Protein 6BLM (pdb70)

Structure (mmCIF, N/CA/C/O backbone):
data_6BLM
#
_entry.id   6BLM
#
_cell.length_a   47.814
_cell.length_b   67.229
_cell.length_c   94.840
_cell.angle_alpha   90.00
_cell.angle_beta   90.00
_cell.angle_gamma   90.00
#
_symmetry.space_group_name_H-M   'P 21 21 21'
#
loop_
_entity.id
_entity.type
_entity.pdbx_description
1 polymer '4-oxalocrotonate tautomerase'
2 water water
#
loop_
_atom_site.group_PDB
_atom_site.id
_atom_site.type_symbol
_atom_site.label_atom_id
_atom_site.label_alt_id
_atom_site.label_comp_id
_atom_site.label_asym_id
_atom_site.label_entity_id
_atom_site.label_seq_id
_atom_site.pdbx_PDB_ins_code
_atom_site.Cartn_x
_atom_site.Cartn_y
_atom_site.Cartn_z
_atom_site.occupancy
_atom_site.B_iso_or_equiv
_atom_site.auth_seq_id
_atom_site.auth_comp_id
_atom_site.auth_asym_id
_atom_site.auth_atom_id
_atom_site.pdbx_PDB_model_num
ATOM 1 N N . PRO A 1 1 ? -24.106 -2.187 15.322 1.00 21.59 2 PRO A N 1
ATOM 2 C CA . PRO A 1 1 ? -23.072 -1.822 14.353 1.00 20.80 2 PRO A CA 1
ATOM 3 C C . PRO A 1 1 ? -21.869 -1.243 15.056 1.00 17.82 2 PRO A C 1
ATOM 4 O O . PRO A 1 1 ? -22.022 -0.620 16.111 1.00 19.89 2 PRO A O 1
ATOM 8 N N . THR A 1 2 ? -20.689 -1.441 14.477 1.00 17.33 3 THR A N 1
ATOM 9 C CA . THR A 1 2 ? -19.469 -0.880 15.033 1.00 17.58 3 THR A CA 1
ATOM 10 C C . THR A 1 2 ? -18.828 -0.075 13.930 1.00 17.70 3 THR A C 1
ATOM 11 O O . THR A 1 2 ? -18.486 -0.624 12.884 1.00 19.20 3 THR A O 1
ATOM 15 N N . LEU A 1 3 ? -18.714 1.230 14.136 1.00 15.45 4 LEU A N 1
ATOM 16 C CA . LEU A 1 3 ? -18.102 2.098 13.137 1.00 17.17 4 LEU A CA 1
ATOM 17 C C . LEU A 1 3 ? -16.758 2.579 13.625 1.00 16.48 4 LEU A C 1
ATOM 18 O O . LEU A 1 3 ? -16.672 3.126 14.710 1.00 17.89 4 LEU A O 1
ATOM 23 N N . GLU A 1 4 ? -15.709 2.388 12.831 1.00 15.90 5 GLU A N 1
ATOM 24 C CA . GLU A 1 4 ? -14.428 3.028 13.144 1.00 16.58 5 GLU A CA 1
ATOM 25 C C . GLU A 1 4 ? -14.193 4.133 12.120 1.00 15.28 5 GLU A C 1
ATOM 26 O O . GLU A 1 4 ? -14.226 3.891 10.907 1.00 15.75 5 GLU A O 1
ATOM 32 N N . VAL A 1 5 ? -14.000 5.354 12.604 1.00 15.83 6 VAL A N 1
ATOM 33 C CA . VAL A 1 5 ? -13.842 6.517 11.746 1.00 15.65 6 VAL A CA 1
ATOM 34 C C . VAL A 1 5 ? -12.408 7.009 11.843 1.00 15.49 6 VAL A C 1
ATOM 35 O O . VAL A 1 5 ? -11.990 7.461 12.912 1.00 16.67 6 VAL A O 1
ATOM 39 N N . PHE A 1 6 ? -11.655 6.882 10.759 1.00 13.98 7 PHE A N 1
ATOM 40 C CA . PHE A 1 6 ? -10.320 7.485 10.670 1.00 14.45 7 PHE A CA 1
ATOM 41 C C . PHE A 1 6 ? -10.489 8.949 10.278 1.00 15.53 7 PHE A C 1
ATOM 42 O O . PHE A 1 6 ? -11.092 9.258 9.234 1.00 16.99 7 PHE A O 1
ATOM 50 N N . LEU A 1 7 ? -9.971 9.850 11.109 1.00 16.27 8 LEU A N 1
ATOM 51 C CA . LEU A 1 7 ? -10.123 11.286 10.884 1.00 16.14 8 LEU A CA 1
ATOM 52 C C . LEU A 1 7 ? -8.846 11.993 11.309 1.00 19.20 8 LEU A C 1
ATOM 53 O O . LEU A 1 7 ? -8.066 11.451 12.093 1.00 17.80 8 LEU A O 1
ATOM 58 N N . PRO A 1 8 ? -8.632 13.211 10.801 1.00 20.80 9 PRO A N 1
ATOM 59 C CA . PRO A 1 8 ? -7.444 13.957 11.221 1.00 19.67 9 PRO A CA 1
ATOM 60 C C . PRO A 1 8 ? -7.485 14.302 12.703 1.00 21.10 9 PRO A C 1
ATOM 61 O O . PRO A 1 8 ? -8.545 14.595 13.244 1.00 22.94 9 PRO A O 1
ATOM 65 N N . ALA A 1 9 ? -6.334 14.247 13.363 1.00 20.94 10 ALA A N 1
ATOM 66 C CA . ALA A 1 9 ? -6.257 14.689 14.741 1.00 20.96 10 ALA A CA 1
ATOM 67 C C . ALA A 1 9 ? -6.500 16.194 14.803 1.00 25.62 10 ALA A C 1
ATOM 68 O O . ALA A 1 9 ? -6.261 16.907 13.831 1.00 29.80 10 ALA A O 1
ATOM 70 N N . GLY A 1 10 ? -7.011 16.674 15.934 1.00 30.51 11 GLY A N 1
ATOM 71 C CA . GLY A 1 10 ? -7.161 18.107 16.133 1.00 30.66 11 GLY A CA 1
ATOM 72 C C . GLY A 1 10 ? -8.574 18.675 16.156 1.00 33.81 11 GLY A C 1
ATOM 73 O O . GLY A 1 10 ? -8.759 19.858 16.444 1.00 31.38 11 GLY A O 1
ATOM 74 N N . HIS A 1 11 ? -9.579 17.864 15.842 1.00 29.02 12 HIS A N 1
ATOM 7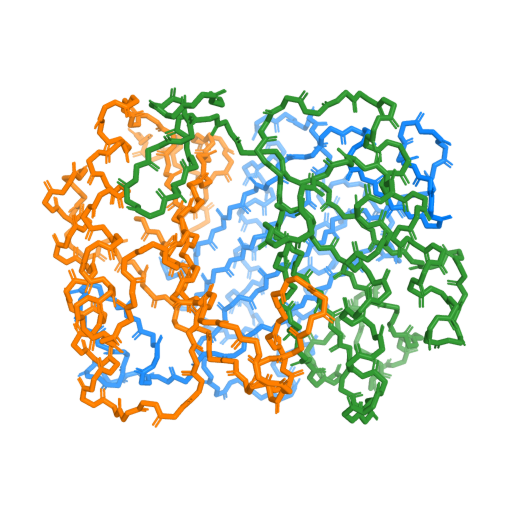5 C CA . HIS A 1 11 ? -10.956 18.354 15.907 1.00 27.71 12 HIS A CA 1
ATOM 76 C C . HIS A 1 11 ? -11.349 18.529 17.363 1.00 27.60 12 HIS A C 1
ATOM 77 O O . HIS A 1 11 ? -10.878 17.795 18.228 1.00 28.20 12 HIS A O 1
ATOM 84 N N . ASP A 1 12 ? -12.188 19.516 17.662 1.00 28.59 13 ASP A N 1
ATOM 85 C CA . ASP A 1 12 ? -12.489 19.738 19.066 1.00 28.31 13 ASP A CA 1
ATOM 86 C C . ASP A 1 12 ? -13.556 18.761 19.537 1.00 26.08 13 ASP A C 1
ATOM 87 O O . ASP A 1 12 ? -14.216 18.094 18.727 1.00 24.85 13 ASP A O 1
ATOM 92 N N . ASP A 1 13 ? -13.697 18.669 20.851 1.00 24.57 14 ASP A N 1
ATOM 93 C CA . ASP A 1 13 ? -14.586 17.689 21.458 1.00 23.46 14 ASP A CA 1
ATOM 94 C C . ASP A 1 13 ? -16.027 17.870 21.003 1.00 23.57 14 ASP A C 1
ATOM 95 O O . ASP A 1 13 ? -16.741 16.896 20.801 1.00 22.91 14 ASP A O 1
ATOM 100 N N . ALA A 1 14 ? -16.457 19.118 20.842 1.00 22.93 15 ALA A N 1
ATOM 101 C CA . ALA A 1 14 ? -17.808 19.378 20.375 1.00 22.44 15 ALA A CA 1
ATOM 102 C C . ALA A 1 14 ? -18.029 18.792 18.987 1.00 22.08 15 ALA A C 1
ATOM 103 O O . ALA A 1 14 ? -19.080 18.214 18.710 1.00 22.61 15 ALA A O 1
ATOM 105 N N . ARG A 1 15 ? -17.046 18.940 18.109 1.00 21.66 16 ARG A N 1
ATOM 106 C CA . ARG A 1 15 ? -17.196 18.423 16.757 1.00 22.09 16 ARG A CA 1
ATOM 107 C C . ARG A 1 15 ? -17.197 16.890 16.750 1.00 21.34 16 ARG A C 1
ATOM 108 O O . ARG A 1 15 ? -17.970 16.264 16.024 1.00 21.10 16 ARG A O 1
ATOM 116 N N . LYS A 1 16 ? -16.350 16.291 1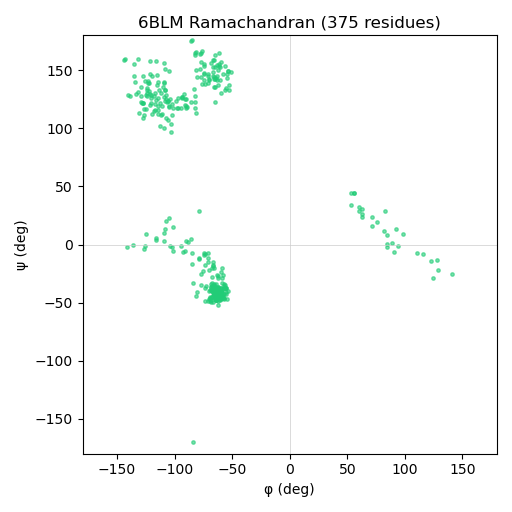7.576 1.00 21.01 17 LYS A N 1
ATOM 117 C CA . LYS A 1 16 ? -16.331 14.837 17.698 1.00 19.97 17 LYS A CA 1
ATOM 118 C C . LYS A 1 16 ? -17.646 14.287 18.242 1.00 21.79 17 LYS A C 1
ATOM 119 O O . LYS A 1 16 ? -18.124 13.246 17.787 1.00 18.90 17 LYS A O 1
ATOM 125 N N . ALA A 1 17 ? -18.218 14.967 19.233 1.00 19.96 18 ALA A N 1
ATOM 126 C CA . ALA A 1 17 ? -19.499 14.554 19.789 1.00 20.22 18 ALA A CA 1
ATOM 127 C C . ALA A 1 17 ? -20.581 14.667 18.732 1.00 20.13 18 ALA A C 1
ATOM 128 O O . ALA A 1 17 ? -21.454 13.799 18.629 1.00 19.80 18 ALA A O 1
ATOM 130 N N . GLU A 1 18 ? -20.530 15.739 17.947 1.00 19.51 19 GLU A N 1
ATOM 131 C CA . GLU A 1 18 ? -21.504 15.933 16.875 1.00 21.39 19 GLU A CA 1
ATOM 132 C C . GLU A 1 18 ? -21.346 14.847 15.815 1.00 20.28 19 GLU A C 1
ATOM 133 O O . GLU A 1 18 ? -22.318 14.287 15.327 1.00 19.97 19 GLU A O 1
ATOM 139 N N . LEU A 1 19 ? -20.105 14.532 15.476 1.00 19.00 20 LEU A N 1
ATOM 140 C CA . LEU A 1 19 ? -19.856 13.468 14.509 1.00 18.97 20 LEU A CA 1
ATOM 141 C C . LEU A 1 19 ? -20.404 12.127 15.006 1.00 17.82 20 LEU A C 1
ATOM 142 O O . LEU A 1 19 ? -21.066 11.406 14.264 1.00 19.25 20 LEU A O 1
ATOM 147 N N . ILE A 1 20 ? -20.146 11.802 16.269 1.00 17.64 21 ILE A N 1
ATOM 148 C CA . ILE A 1 20 ? -20.673 10.571 16.840 1.00 17.49 21 ILE A CA 1
ATOM 149 C C . ILE A 1 20 ? -22.212 10.543 16.820 1.00 17.40 21 ILE A C 1
ATOM 150 O O . ILE A 1 20 ? -22.808 9.556 16.407 1.00 18.70 21 ILE A O 1
ATOM 155 N N . ALA A 1 21 ? -22.842 11.639 17.229 1.00 17.53 22 ALA A N 1
ATOM 156 C CA . ALA A 1 21 ? -24.296 11.689 17.249 1.00 18.50 22 ALA A CA 1
ATOM 157 C C . ALA A 1 21 ? -24.868 11.560 15.843 1.00 19.61 22 ALA A C 1
ATOM 158 O O . ALA A 1 21 ? -25.786 10.782 15.609 1.00 19.36 22 ALA A O 1
ATOM 160 N N . ARG A 1 22 ? -24.315 12.321 14.908 1.00 18.21 23 ARG A N 1
ATOM 161 C CA . ARG A 1 22 ? -24.871 12.346 13.556 1.00 18.02 23 ARG A CA 1
ATOM 162 C C . ARG A 1 22 ? -24.588 11.054 12.776 1.00 18.79 23 ARG A C 1
ATOM 163 O O . ARG A 1 22 ? -25.434 10.584 12.015 1.00 18.57 23 ARG A O 1
ATOM 171 N N . LEU A 1 23 ? -23.416 10.449 12.979 1.00 17.58 24 LEU A N 1
ATOM 172 C CA . LEU A 1 23 ? -23.168 9.168 12.321 1.00 16.71 24 LEU A CA 1
ATOM 173 C C . LEU A 1 23 ? -24.065 8.083 12.893 1.00 17.94 24 LEU A C 1
ATOM 174 O O . LEU A 1 23 ? -24.465 7.166 12.188 1.00 17.99 24 LEU A O 1
ATOM 179 N N . THR A 1 24 ? -24.356 8.173 14.189 1.00 18.26 25 THR A N 1
ATOM 180 C CA . THR A 1 24 ? -25.272 7.222 14.808 1.00 17.54 25 THR A CA 1
ATOM 181 C C . THR A 1 24 ? -26.667 7.343 14.211 1.00 17.52 25 THR A C 1
ATOM 182 O O . THR A 1 24 ? -27.264 6.333 13.820 1.00 18.37 25 THR A O 1
ATOM 186 N N . GLY A 1 25 ? -27.162 8.573 14.112 1.00 17.95 26 GLY A N 1
ATOM 187 C CA . GLY A 1 25 ? -28.457 8.793 13.483 1.00 18.15 26 GLY A CA 1
ATOM 188 C C . GLY A 1 25 ? -28.467 8.307 12.047 1.00 20.17 26 GLY A C 1
ATOM 189 O O . GLY A 1 25 ? -29.445 7.729 11.605 1.00 20.49 26 GLY A O 1
ATOM 190 N N . ALA A 1 26 ? -27.378 8.523 11.309 1.00 18.32 27 ALA A N 1
ATOM 191 C CA . ALA A 1 26 ? -27.294 8.067 9.921 1.00 19.65 27 ALA A CA 1
ATOM 192 C C . ALA A 1 26 ? -27.391 6.553 9.825 1.00 19.62 27 ALA A C 1
ATOM 193 O O . ALA A 1 26 ? -27.988 6.001 8.896 1.00 19.16 27 ALA A O 1
ATOM 195 N N . THR A 1 27 ? -26.800 5.876 10.800 1.00 18.83 28 THR A N 1
ATOM 196 C CA . THR A 1 27 ? -26.813 4.421 10.821 1.00 18.37 28 THR A CA 1
ATOM 197 C C . THR A 1 27 ? -28.215 3.888 11.130 1.00 20.44 28 THR A C 1
ATOM 198 O O . THR A 1 27 ? -28.685 2.970 10.464 1.00 20.44 28 THR A O 1
ATOM 202 N N . VAL A 1 28 ? -28.857 4.454 12.149 1.00 18.88 29 VAL A N 1
ATOM 203 C CA . VAL A 1 28 ? -30.236 4.075 12.482 1.00 20.94 29 VAL A CA 1
ATOM 204 C C . VAL A 1 28 ? -31.163 4.290 11.296 1.00 22.33 29 VAL A C 1
ATOM 205 O O . VAL A 1 28 ? -31.959 3.402 10.965 1.00 22.95 29 VAL A O 1
ATOM 209 N N . ASP A 1 29 ? -31.065 5.449 10.648 1.00 19.37 30 ASP A N 1
ATOM 210 C CA . ASP A 1 29 ? -31.914 5.738 9.490 1.00 21.75 30 ASP A CA 1
ATOM 211 C C . ASP A 1 29 ? -31.697 4.746 8.352 1.00 24.77 30 ASP A C 1
ATOM 212 O O . ASP A 1 29 ? -32.642 4.327 7.675 1.00 22.95 30 ASP A O 1
ATOM 217 N N . SER A 1 30 ? -30.441 4.386 8.123 1.00 22.83 31 SER A N 1
ATOM 218 C CA . SER A 1 30 ? -30.084 3.609 6.942 1.00 20.19 31 SER A CA 1
ATOM 219 C C . SER A 1 30 ? -30.348 2.129 7.045 1.00 20.28 31 SER A C 1
ATOM 220 O O . SER A 1 30 ? -30.761 1.507 6.068 1.00 23.35 31 SER A O 1
ATOM 223 N N . ILE A 1 31 ? -30.065 1.539 8.197 1.00 20.29 32 ILE A N 1
ATOM 224 C CA . ILE A 1 31 ? -30.155 0.092 8.305 1.00 22.16 32 ILE A CA 1
ATOM 225 C C . ILE A 1 31 ? -31.042 -0.370 9.462 1.00 21.64 32 ILE A C 1
ATOM 226 O O . ILE A 1 31 ? -31.269 -1.567 9.625 1.00 25.44 32 ILE A O 1
ATOM 231 N N . GLY A 1 32 ? -31.537 0.579 10.253 1.00 22.80 33 GLY A N 1
ATOM 232 C CA . GLY A 1 32 ? -32.558 0.299 11.256 1.00 23.83 33 GLY A CA 1
ATOM 233 C C . GLY A 1 32 ? -32.072 -0.401 12.507 1.00 29.31 33 GLY A C 1
ATOM 234 O O . GLY A 1 32 ? -32.859 -0.986 13.256 1.00 28.33 33 GLY A O 1
ATOM 235 N N . ALA A 1 33 ? -30.769 -0.336 12.752 1.00 24.47 34 ALA A N 1
ATOM 236 C CA . ALA A 1 33 ? -30.223 -0.877 13.980 1.00 28.66 34 ALA A CA 1
ATOM 237 C C . ALA A 1 33 ? -30.752 -0.114 15.182 1.00 24.68 34 ALA A C 1
ATOM 238 O O . ALA A 1 33 ? -30.928 1.101 15.111 1.00 25.97 34 ALA A O 1
ATOM 240 N N . PRO A 1 34 ? -30.999 -0.827 16.291 1.00 26.63 35 PRO A N 1
ATOM 241 C CA . PRO A 1 34 ? -31.352 -0.158 17.543 1.00 28.01 35 PRO A CA 1
ATOM 242 C C . PRO A 1 34 ? -30.269 0.856 17.907 1.00 26.45 35 PRO A C 1
ATOM 243 O O . PRO A 1 34 ? -29.089 0.528 17.801 1.00 25.49 35 PRO A O 1
ATOM 247 N N . ILE A 1 35 ? -30.651 2.065 18.299 1.00 24.39 36 ILE A N 1
ATOM 248 C CA . ILE A 1 35 ? -29.661 3.121 18.500 1.00 23.66 36 ILE A CA 1
ATOM 249 C C . ILE A 1 35 ? -28.641 2.719 19.562 1.00 27.04 36 ILE A C 1
ATOM 250 O O . ILE A 1 35 ? -27.451 2.993 19.405 1.00 22.20 36 ILE A O 1
ATOM 255 N N . GLU A 1 36 ? -29.079 2.020 20.608 1.00 26.89 37 GLU A N 1
ATOM 256 C CA . GLU A 1 36 ? -28.167 1.621 21.678 1.00 26.68 37 GLU A CA 1
ATOM 257 C C . GLU A 1 36 ? -27.121 0.600 21.213 1.00 24.95 37 GLU A C 1
ATOM 258 O O . GLU A 1 36 ? -26.089 0.421 21.868 1.00 28.99 37 GLU A O 1
ATOM 264 N N . SER A 1 37 ? -27.370 -0.044 20.077 1.00 22.67 38 SER A N 1
ATOM 265 C CA . SER A 1 37 ? -26.434 -1.033 19.547 1.00 23.42 38 SER A CA 1
ATOM 266 C C . SER A 1 37 ? -25.330 -0.387 18.714 1.00 20.93 38 SER A C 1
ATOM 267 O O . SER A 1 37 ? -24.372 -1.066 18.337 1.00 23.46 38 SER A O 1
ATOM 270 N N . VAL A 1 38 ? -25.438 0.912 18.447 1.00 19.93 39 VAL A N 1
ATOM 271 C CA . VAL A 1 38 ? -24.464 1.548 17.553 1.00 19.85 39 VAL A CA 1
ATOM 272 C C . VAL A 1 38 ? -23.285 2.082 18.345 1.00 19.90 39 VAL A C 1
ATOM 273 O O . VAL A 1 38 ? -23.436 2.953 19.205 1.00 19.44 39 VAL A O 1
ATOM 277 N N . ARG A 1 39 ? -22.112 1.525 18.052 1.00 19.04 40 ARG A N 1
ATOM 278 C CA . ARG A 1 39 ? -20.857 1.947 18.663 1.00 17.79 40 ARG A CA 1
ATOM 279 C C . ARG A 1 39 ? -20.005 2.657 17.630 1.00 17.81 40 ARG A C 1
ATOM 280 O O . ARG A 1 39 ? -19.888 2.188 16.503 1.00 18.74 40 ARG A O 1
ATOM 288 N N . VAL A 1 40 ? -19.421 3.782 18.026 1.00 16.00 41 VAL A N 1
ATOM 289 C CA . VAL A 1 40 ? -18.550 4.568 17.164 1.00 16.74 41 VAL A CA 1
ATOM 290 C C . VAL A 1 40 ? -17.212 4.763 17.851 1.00 17.12 41 VAL A C 1
ATOM 291 O O . VAL A 1 40 ? -17.147 5.182 19.016 1.00 18.67 41 VAL A O 1
ATOM 295 N N . LEU A 1 41 ? -16.124 4.447 17.151 1.00 16.35 42 LEU A N 1
ATOM 296 C CA . LEU A 1 41 ? -14.813 4.820 17.668 1.00 18.61 42 LEU A CA 1
ATOM 297 C C . LEU A 1 41 ? -14.137 5.695 16.664 1.00 16.01 42 LEU A C 1
ATOM 298 O O . LEU A 1 41 ? -14.096 5.368 15.485 1.00 18.10 42 LEU A O 1
ATOM 303 N N . LEU A 1 42 ? -13.637 6.824 17.136 1.00 16.96 43 LEU A N 1
ATOM 304 C CA . LEU A 1 42 ? -12.877 7.708 16.293 1.00 15.43 43 LEU A CA 1
ATOM 305 C C . LEU A 1 42 ? -11.414 7.364 16.462 1.00 17.73 43 LEU A C 1
ATOM 306 O O . LEU A 1 42 ? -10.915 7.324 17.585 1.00 18.97 43 LEU A O 1
ATOM 311 N N . THR A 1 43 ? -10.738 7.119 15.341 1.00 15.97 44 THR A N 1
ATOM 312 C CA . THR A 1 43 ? -9.298 6.882 15.334 1.00 16.95 44 THR A CA 1
ATOM 313 C C . THR A 1 43 ? -8.628 8.090 14.708 1.00 16.70 44 THR A C 1
ATOM 314 O O . THR A 1 43 ? -8.617 8.254 13.484 1.00 17.84 44 THR A O 1
ATOM 318 N N . GLU A 1 44 ? -8.094 8.961 15.567 1.00 18.66 45 GLU A N 1
ATOM 319 C CA . GLU A 1 44 ? -7.395 10.158 15.106 1.00 19.56 45 GLU A CA 1
ATOM 320 C C . GLU A 1 44 ? -6.045 9.790 14.526 1.00 19.48 45 GLU A C 1
ATOM 321 O O . GLU A 1 44 ? -5.321 8.968 15.094 1.00 22.72 45 GLU A O 1
ATOM 327 N N . LEU A 1 45 ? -5.701 10.416 13.411 1.00 17.15 46 LEU A N 1
ATOM 328 C CA . LEU A 1 45 ? -4.413 10.165 12.770 1.00 19.44 46 LEU A CA 1
ATOM 329 C C . LEU A 1 45 ? -3.624 11.453 12.647 1.00 19.11 46 LEU A C 1
ATOM 330 O O . LEU A 1 45 ? -4.164 12.463 12.209 1.00 18.82 46 LEU A O 1
ATOM 335 N N . PRO A 1 46 ? -2.342 11.422 13.038 1.00 18.87 47 PRO A N 1
ATOM 336 C CA . PRO A 1 46 ? -1.416 12.527 12.752 1.00 20.73 47 PRO A CA 1
ATOM 337 C C . PRO A 1 46 ? -1.292 12.720 11.247 1.00 19.19 47 PRO A C 1
ATOM 338 O O . PRO A 1 46 ? -1.443 11.770 10.506 1.00 18.29 47 PRO A O 1
ATOM 342 N N . ALA A 1 47 ? -0.991 13.931 10.800 1.00 20.61 48 ALA A N 1
ATOM 343 C CA . ALA A 1 47 ? -0.950 14.204 9.367 1.00 18.91 48 ALA A CA 1
ATOM 344 C C . ALA A 1 47 ? 0.125 13.382 8.645 1.00 19.34 48 ALA A C 1
ATOM 345 O O . ALA A 1 47 ? 0.004 13.074 7.465 1.00 19.94 48 ALA A O 1
ATOM 347 N N . THR A 1 48 ? 1.169 13.008 9.378 1.00 18.44 49 THR A N 1
ATOM 348 C CA . THR A 1 48 ? 2.219 12.158 8.818 1.00 18.22 49 THR A CA 1
ATOM 349 C C . THR A 1 48 ? 1.807 10.705 8.643 1.00 19.25 49 THR A C 1
ATOM 350 O O . THR A 1 48 ? 2.544 9.919 8.065 1.00 20.70 49 THR A O 1
ATOM 354 N N . HIS A 1 49 ? 0.632 10.350 9.154 1.00 18.79 50 HIS A N 1
ATOM 355 C CA . HIS A 1 49 ? 0.158 8.972 9.101 1.00 18.13 50 HIS A CA 1
ATOM 356 C C . HIS A 1 49 ? -0.871 8.750 7.999 1.00 17.39 50 HIS A C 1
ATOM 357 O O . HIS A 1 49 ? -1.319 7.636 7.792 1.00 18.47 50 HIS A O 1
ATOM 364 N N . ILE A 1 50 ? -1.264 9.826 7.336 1.00 16.47 51 ILE A N 1
ATOM 365 C CA . ILE A 1 50 ? -2.390 9.825 6.415 1.00 18.50 51 ILE A CA 1
ATOM 366 C C . ILE A 1 50 ? -1.841 9.879 4.994 1.00 20.93 51 ILE A C 1
ATOM 367 O O . ILE A 1 50 ? -1.356 10.920 4.580 1.00 21.49 51 ILE A O 1
ATOM 372 N N . GLY A 1 51 ? -1.919 8.776 4.258 1.00 15.65 52 GLY A N 1
ATOM 373 C CA . GLY A 1 51 ? -1.294 8.697 2.946 1.00 19.09 52 GLY A CA 1
ATOM 374 C C . GLY A 1 51 ? -2.278 8.610 1.796 1.00 17.90 52 GLY A C 1
ATOM 375 O O . GLY A 1 51 ? -3.195 7.786 1.795 1.00 17.94 52 GLY A O 1
ATOM 376 N N . LEU A 1 52 ? -2.067 9.469 0.801 1.00 19.40 53 LEU A N 1
ATOM 377 C CA . LEU A 1 52 ? -2.789 9.409 -0.463 1.00 19.61 53 LEU A CA 1
ATOM 378 C C . LEU A 1 52 ? -1.793 9.712 -1.576 1.00 21.12 53 LEU A C 1
ATOM 379 O O . LEU A 1 52 ? -1.062 10.695 -1.509 1.00 22.54 53 LEU A O 1
ATOM 384 N N . GLY A 1 53 ? -1.755 8.854 -2.579 1.00 20.47 54 GLY A N 1
ATOM 385 C CA . GLY A 1 53 ? -0.841 9.055 -3.698 1.00 22.22 54 GLY A CA 1
ATOM 386 C C . GLY A 1 53 ? 0.612 8.809 -3.341 1.00 24.53 54 GLY A C 1
ATOM 387 O O . GLY A 1 53 ? 1.509 9.214 -4.077 1.00 24.74 54 GLY A O 1
ATOM 388 N N . GLY A 1 54 ? 0.852 8.143 -2.217 1.00 20.98 55 GLY A N 1
ATOM 389 C CA . GLY A 1 54 ? 2.220 7.862 -1.787 1.00 20.41 55 GLY A CA 1
ATOM 390 C C . GLY A 1 54 ? 2.871 8.980 -1.010 1.00 21.51 55 GLY A C 1
ATOM 391 O O . GLY A 1 54 ? 4.067 8.910 -0.722 1.00 22.09 55 GLY A O 1
ATOM 392 N N . ARG A 1 55 ? 2.086 9.993 -0.663 1.00 20.23 56 ARG A N 1
ATOM 393 C CA . ARG A 1 55 ? 2.534 11.158 0.082 1.00 22.57 56 ARG A CA 1
ATOM 394 C C . ARG A 1 55 ? 1.604 11.341 1.280 1.00 19.63 56 ARG A C 1
ATOM 395 O O . ARG A 1 55 ? 0.403 11.059 1.177 1.00 20.27 56 ARG A O 1
ATOM 403 N N . SER A 1 56 ? 2.124 11.793 2.415 1.00 19.23 57 SER A N 1
ATOM 404 C CA . SER A 1 56 ? 1.251 12.027 3.564 1.00 21.57 57 SER A CA 1
ATOM 405 C C . SER A 1 56 ? 0.561 13.370 3.462 1.00 21.80 57 SER A C 1
ATOM 406 O O . SER A 1 56 ? 0.970 14.241 2.690 1.00 22.09 57 SER A O 1
ATOM 409 N N . ALA A 1 57 ? -0.500 13.537 4.244 1.00 19.59 58 ALA A N 1
ATOM 410 C CA . ALA A 1 57 ? -1.175 14.824 4.336 1.00 22.04 58 ALA A CA 1
ATOM 411 C C . ALA A 1 57 ? -0.207 15.933 4.755 1.00 24.27 58 ALA A C 1
ATOM 412 O O . ALA A 1 57 ? -0.292 17.057 4.252 1.00 26.55 58 ALA A O 1
ATOM 414 N N . ALA A 1 58 ? 0.730 15.613 5.645 1.00 20.33 59 ALA A N 1
ATOM 415 C CA . ALA A 1 58 ? 1.720 16.591 6.107 1.00 18.95 59 ALA A CA 1
ATOM 416 C C . ALA A 1 58 ? 2.678 16.971 4.984 1.00 23.62 59 ALA A C 1
ATOM 417 O O . ALA A 1 58 ? 3.326 18.021 5.044 1.00 25.76 59 ALA A O 1
ATOM 419 N N . ASP A 1 59 ? 2.757 16.108 3.977 1.00 19.34 60 ASP A N 1
ATOM 420 C CA . ASP A 1 59 ? 3.678 16.241 2.858 1.00 22.76 60 ASP A CA 1
ATOM 421 C C . ASP A 1 59 ? 2.925 16.643 1.585 1.00 19.71 60 ASP A C 1
ATOM 422 O O . ASP A 1 59 ? 3.408 16.435 0.479 1.00 23.59 60 ASP A O 1
ATOM 427 N N . GLY A 1 60 ? 1.728 17.203 1.741 1.00 21.77 61 GLY A N 1
ATOM 428 C CA . GLY A 1 60 ? 1.028 17.792 0.608 1.00 22.74 61 GLY A CA 1
ATOM 429 C C . GLY A 1 60 ? -0.033 16.955 -0.082 1.00 23.74 61 GLY A C 1
ATOM 430 O O . GLY A 1 60 ? -0.537 17.332 -1.143 1.00 24.90 61 GLY A O 1
ATOM 431 N N . ALA A 1 61 ? -0.380 15.816 0.504 1.00 22.71 62 ALA A N 1
ATOM 432 C CA . ALA A 1 61 ? -1.457 15.002 -0.053 1.00 22.66 62 ALA A CA 1
ATOM 433 C C . ALA A 1 61 ? -2.792 15.743 -0.018 1.00 21.64 62 ALA A C 1
ATOM 434 O O . ALA A 1 61 ? -3.073 16.490 0.925 1.00 23.87 62 ALA A O 1
ATOM 436 N N . PRO A 1 62 ? -3.622 15.516 -1.048 1.00 22.92 63 PRO A N 1
ATOM 437 C CA . PRO A 1 62 ? -4.994 16.019 -1.078 1.00 25.31 63 PRO A CA 1
ATOM 438 C C . PRO A 1 62 ? -5.799 15.360 0.036 1.00 22.74 63 PRO A C 1
ATOM 439 O O . PRO A 1 62 ? -5.378 14.325 0.554 1.00 23.11 63 PRO A O 1
ATOM 443 N N . PRO A 1 63 ? -6.952 15.934 0.391 1.00 22.60 64 PRO A N 1
ATOM 444 C CA . PRO A 1 63 ? -7.826 15.336 1.412 1.00 21.11 64 PRO A CA 1
ATOM 445 C C . PRO A 1 63 ? -8.155 13.869 1.128 1.00 19.10 64 PRO A C 1
ATOM 446 O O . PRO A 1 63 ? -8.432 13.494 -0.021 1.00 20.78 64 PRO A O 1
ATOM 450 N N . SER A 1 64 ? -8.125 13.045 2.172 1.00 19.75 65 SER A N 1
ATOM 451 C CA . SER A 1 64 ? -8.378 11.620 2.015 1.00 19.26 65 SER A CA 1
ATOM 452 C C . SER A 1 64 ? -9.186 11.031 3.172 1.00 19.35 65 SER A C 1
ATOM 453 O O . SER A 1 64 ? -9.492 9.840 3.166 1.00 20.88 65 SER A O 1
ATOM 456 N N . LEU A 1 65 ? -9.505 11.851 4.164 1.00 18.93 66 LEU A N 1
ATOM 457 C CA . LEU A 1 65 ? -10.325 11.411 5.294 1.00 17.75 66 LEU A CA 1
ATOM 458 C C . LEU A 1 65 ? -11.648 12.203 5.320 1.00 22.11 66 LEU A C 1
ATOM 459 O O . LEU A 1 65 ? -11.708 13.298 4.776 1.00 21.25 66 LEU A O 1
ATOM 464 N N . PRO A 1 66 ? -12.707 11.672 5.968 1.00 19.64 67 PRO A N 1
ATOM 465 C CA . PRO A 1 66 ? -12.784 10.448 6.772 1.00 18.06 67 PRO A CA 1
ATOM 466 C C . PRO A 1 66 ? -12.939 9.158 5.985 1.00 17.32 67 PRO A C 1
ATOM 467 O O . PRO A 1 66 ? -13.514 9.124 4.900 1.00 17.92 67 PRO A O 1
ATOM 471 N N . VAL A 1 67 ? -12.404 8.091 6.570 1.00 16.03 68 VAL A N 1
ATOM 472 C CA . VAL A 1 67 ? -12.568 6.726 6.101 1.00 15.21 68 VAL A CA 1
ATOM 473 C C . VAL A 1 67 ? -13.284 5.971 7.218 1.00 15.20 68 VAL A C 1
ATOM 474 O O . VAL A 1 67 ? -12.885 6.054 8.384 1.00 15.89 68 VAL A O 1
ATOM 478 N N . ILE A 1 68 ? -14.375 5.290 6.878 1.00 14.99 69 ILE A N 1
ATOM 479 C CA . ILE A 1 68 ? -15.186 4.625 7.893 1.00 14.36 69 ILE A CA 1
ATOM 480 C C . ILE A 1 68 ? -15.253 3.132 7.611 1.00 15.64 69 ILE A C 1
ATOM 481 O O . ILE A 1 68 ? -15.610 2.719 6.502 1.00 17.27 69 ILE A O 1
ATOM 486 N N . VAL A 1 69 ? -14.890 2.337 8.606 1.00 15.36 70 VAL A N 1
ATOM 487 C CA . VAL A 1 69 ? -15.065 0.885 8.539 1.00 14.97 70 VAL A CA 1
ATOM 488 C C . VAL A 1 69 ? -16.294 0.536 9.368 1.00 15.08 70 VAL A C 1
ATOM 489 O O . VAL A 1 69 ? -16.364 0.862 10.554 1.00 17.11 70 VAL A O 1
ATOM 493 N N . ALA A 1 70 ? -17.280 -0.076 8.731 1.00 15.87 71 ALA A N 1
ATOM 494 C CA . ALA A 1 70 ? -18.552 -0.356 9.374 1.00 14.83 71 ALA A CA 1
ATOM 495 C C . ALA A 1 70 ? -18.691 -1.854 9.466 1.00 18.30 71 ALA A C 1
ATOM 496 O O . ALA A 1 70 ? -18.750 -2.533 8.443 1.00 18.92 71 ALA A O 1
ATOM 498 N N . ILE A 1 71 ? -18.718 -2.379 10.684 1.00 16.93 72 ILE A N 1
ATOM 499 C CA . ILE A 1 71 ? -18.830 -3.816 10.858 1.00 16.02 72 ILE A CA 1
ATOM 500 C C . ILE A 1 71 ? -20.263 -4.115 11.297 1.00 18.26 72 ILE A C 1
ATOM 501 O O . ILE A 1 71 ? -20.723 -3.607 12.332 1.00 19.71 72 ILE A O 1
ATOM 506 N N . LEU A 1 72 ? -20.965 -4.904 10.475 1.00 18.85 73 LEU A N 1
ATOM 507 C CA . LEU A 1 72 ? -22.400 -5.186 10.633 1.00 18.03 73 LEU A CA 1
ATOM 508 C C . LEU A 1 72 ? -22.647 -6.669 10.791 1.00 21.92 73 LEU A C 1
ATOM 509 O O . LEU A 1 72 ? -21.938 -7.469 10.196 1.00 21.56 73 LEU A O 1
ATOM 514 N N . ILE A 1 73 ? -23.662 -7.040 11.570 1.00 20.01 74 ILE A N 1
ATOM 515 C CA . ILE A 1 73 ? -24.181 -8.391 11.464 1.00 22.84 74 ILE A CA 1
ATOM 516 C C . ILE A 1 73 ? -24.735 -8.588 10.051 1.00 20.97 74 ILE A C 1
ATOM 517 O O . ILE A 1 73 ? -25.383 -7.704 9.482 1.00 23.83 74 ILE A O 1
ATOM 522 N N . ALA A 1 74 ? -24.448 -9.747 9.476 1.00 24.40 75 ALA A N 1
ATOM 523 C CA . ALA A 1 74 ? -24.866 -10.033 8.111 1.00 24.13 75 ALA A CA 1
ATOM 524 C C . ALA A 1 74 ? -26.385 -9.961 7.946 1.00 24.51 75 ALA A C 1
ATOM 525 O O . ALA A 1 74 ? -27.135 -10.091 8.918 1.00 29.31 75 ALA A O 1
ATOM 527 N N . GLY A 1 75 ? -26.830 -9.737 6.716 1.00 29.92 76 GLY A N 1
ATOM 528 C CA . GLY A 1 75 ? -28.253 -9.748 6.432 1.00 26.97 76 GLY A CA 1
ATOM 529 C C . GLY A 1 75 ? -28.792 -8.474 5.823 1.00 28.47 76 GLY A C 1
ATOM 530 O O . GLY A 1 75 ? -29.907 -8.459 5.316 1.00 29.62 76 GLY A O 1
ATOM 531 N N . ARG A 1 76 ? -28.024 -7.391 5.875 1.00 23.73 77 ARG A N 1
ATOM 532 C CA . ARG A 1 76 ? -28.484 -6.149 5.279 1.00 24.56 77 ARG A CA 1
ATOM 533 C C . ARG A 1 76 ? -28.485 -6.291 3.765 1.00 24.99 77 ARG A C 1
ATOM 534 O O . ARG A 1 76 ? -27.581 -6.905 3.190 1.00 26.26 77 ARG A O 1
ATOM 542 N N . THR A 1 77 ? -29.497 -5.727 3.114 1.00 25.35 78 THR A N 1
ATOM 543 C CA . THR A 1 77 ? -29.585 -5.811 1.665 1.00 24.38 78 THR A CA 1
ATOM 544 C C . THR A 1 77 ? -28.615 -4.866 0.973 1.00 27.37 78 THR A C 1
ATOM 545 O O . THR A 1 77 ? -28.042 -3.970 1.601 1.00 23.87 78 THR A O 1
ATOM 549 N N . ASP A 1 78 ? -28.434 -5.066 -0.331 1.00 28.05 79 ASP A N 1
ATOM 550 C CA . ASP A 1 78 ? -27.585 -4.180 -1.109 1.00 23.79 79 ASP A CA 1
ATOM 551 C C . ASP A 1 78 ? -28.120 -2.757 -1.037 1.00 25.58 79 ASP A C 1
ATOM 552 O O . ASP A 1 78 ? -27.353 -1.806 -0.922 1.00 28.09 79 ASP A O 1
ATOM 557 N N . GLU A 1 79 ? -29.441 -2.599 -1.091 1.00 24.40 80 GLU A N 1
ATOM 558 C CA . GLU A 1 79 ? -30.028 -1.268 -0.965 1.00 25.05 80 GLU A CA 1
ATOM 559 C C . GLU A 1 79 ? -29.748 -0.652 0.406 1.00 21.25 80 GLU A C 1
ATOM 560 O O . GLU A 1 79 ? -29.470 0.545 0.505 1.00 23.44 80 GLU A O 1
ATOM 566 N N . GLN A 1 80 ? -29.827 -1.451 1.469 1.00 21.02 81 GLN A N 1
ATOM 567 C CA . GLN A 1 80 ? -29.537 -0.920 2.799 1.00 21.28 81 GLN A CA 1
ATOM 568 C C . GLN A 1 80 ? -28.084 -0.465 2.855 1.00 19.91 81 GLN A C 1
ATOM 569 O O . GLN A 1 80 ? -27.775 0.575 3.413 1.00 20.63 81 GLN A O 1
ATOM 575 N N . LYS A 1 81 ? -27.210 -1.255 2.258 1.00 20.27 82 LYS A N 1
ATOM 576 C CA . LYS A 1 81 ? -25.787 -0.935 2.270 1.00 19.11 82 LYS A CA 1
ATOM 577 C C . LYS A 1 81 ? -25.514 0.325 1.451 1.00 18.91 82 LYS A C 1
ATOM 578 O O . LYS A 1 81 ? -24.688 1.162 1.845 1.00 19.25 82 LYS A O 1
ATOM 584 N N . ARG A 1 82 ? -26.208 0.474 0.323 1.00 20.09 83 ARG A N 1
ATOM 585 C CA . ARG A 1 82 ? -26.075 1.675 -0.485 1.00 20.51 83 ARG A CA 1
ATOM 586 C C . ARG A 1 82 ? -26.486 2.899 0.324 1.00 21.09 83 ARG A C 1
ATOM 587 O O . ARG A 1 82 ? -25.800 3.921 0.313 1.00 20.24 83 ARG A O 1
ATOM 595 N N . ALA A 1 83 ? -27.611 2.802 1.034 1.00 19.30 84 ALA A N 1
ATOM 596 C CA . ALA A 1 83 ? -28.073 3.909 1.849 1.00 19.66 84 ALA A CA 1
ATOM 597 C C . ALA A 1 83 ? -27.071 4.239 2.951 1.00 18.72 84 ALA A C 1
ATOM 598 O O . ALA A 1 83 ? -26.820 5.405 3.234 1.00 19.50 84 ALA A O 1
ATOM 600 N N . LEU A 1 84 ? -26.535 3.203 3.580 1.00 18.97 85 LEU A N 1
ATOM 601 C CA . LEU A 1 84 ? -25.568 3.403 4.654 1.00 19.06 85 LEU A CA 1
ATOM 602 C C . LEU A 1 84 ? -24.309 4.098 4.136 1.00 18.17 85 LEU A C 1
ATOM 603 O O . LEU A 1 84 ? -23.814 5.037 4.752 1.00 17.94 85 LEU A O 1
ATOM 608 N N . ILE A 1 85 ? -23.800 3.650 2.994 1.00 17.67 86 ILE A N 1
ATOM 609 C CA . ILE A 1 85 ? -22.620 4.285 2.419 1.00 16.97 86 ILE A CA 1
ATOM 610 C C . ILE A 1 85 ? -22.881 5.759 2.139 1.00 18.05 86 ILE A C 1
ATOM 611 O O . ILE A 1 85 ? -22.075 6.619 2.476 1.00 18.12 86 ILE A O 1
ATOM 616 N N . ALA A 1 86 ? -24.021 6.066 1.527 1.00 17.72 87 ALA A N 1
ATOM 617 C CA . ALA A 1 86 ? -24.340 7.452 1.253 1.00 18.21 87 ALA A CA 1
ATOM 618 C C . ALA A 1 86 ? -24.488 8.292 2.519 1.00 19.31 87 ALA A C 1
ATOM 619 O O . ALA A 1 86 ? -23.929 9.387 2.623 1.00 20.34 87 ALA A O 1
ATOM 621 N N . ALA A 1 87 ? -25.262 7.797 3.482 1.00 18.17 88 ALA A N 1
ATOM 622 C CA . ALA A 1 87 ? -25.525 8.576 4.688 1.00 17.71 88 ALA A CA 1
ATOM 623 C C . ALA A 1 87 ? -24.259 8.786 5.530 1.00 17.66 88 ALA A C 1
ATOM 624 O O . ALA A 1 87 ? -24.010 9.881 6.018 1.00 18.75 88 ALA A O 1
ATOM 626 N N . LEU A 1 88 ? -23.461 7.742 5.689 1.00 17.88 89 LEU A N 1
ATOM 627 C CA . LEU A 1 88 ? -22.237 7.861 6.477 1.00 17.88 89 LEU A CA 1
ATOM 628 C C . LEU A 1 88 ? -21.260 8.818 5.825 1.00 17.88 89 LEU A C 1
ATOM 629 O O . LEU A 1 88 ? -20.582 9.593 6.508 1.00 16.81 89 LEU A O 1
ATOM 634 N N . SER A 1 89 ? -21.192 8.757 4.499 1.00 17.29 90 SER A N 1
ATOM 635 C CA . SER A 1 89 ? -20.249 9.586 3.762 1.00 18.02 90 SER A CA 1
ATOM 636 C C . SER A 1 89 ? -20.673 11.036 3.785 1.00 17.94 90 SER A C 1
ATOM 637 O O . SER A 1 89 ? -19.863 11.912 4.057 1.00 18.33 90 SER A O 1
ATOM 640 N N . GLU A 1 90 ? -21.943 11.291 3.483 1.00 17.99 91 GLU A N 1
ATOM 641 C CA . GLU A 1 90 ? -22.417 12.665 3.461 1.00 20.78 91 GLU A CA 1
ATOM 642 C C . GLU A 1 90 ? -22.364 13.296 4.850 1.00 19.07 91 GLU A C 1
ATOM 643 O O . GLU A 1 90 ? -21.977 14.450 4.991 1.00 19.04 91 GLU A O 1
ATOM 649 N N . THR A 1 91 ? -22.733 12.534 5.871 1.00 18.87 92 THR A N 1
ATOM 650 C CA . THR A 1 91 ? -22.781 13.054 7.228 1.00 18.97 92 THR A CA 1
ATOM 651 C C . THR A 1 91 ? -21.377 13.357 7.752 1.00 17.67 92 THR A C 1
ATOM 652 O O . THR A 1 91 ? -21.115 14.437 8.279 1.00 19.61 92 THR A O 1
ATOM 656 N N . SER A 1 92 ? -20.463 12.410 7.572 1.00 19.65 93 SER A N 1
ATOM 657 C CA . SER A 1 92 ? -19.112 12.610 8.073 1.00 18.14 93 SER A CA 1
ATOM 658 C C . SER A 1 92 ? -18.387 13.715 7.295 1.00 18.34 93 SER A C 1
ATOM 659 O O . SER A 1 92 ? -17.644 14.502 7.889 1.00 20.09 93 SER A O 1
ATOM 662 N N . ALA A 1 93 ? -18.626 13.802 5.989 1.00 18.54 94 ALA A N 1
ATOM 663 C CA . ALA A 1 93 ? -18.032 14.885 5.213 1.00 19.88 94 ALA A CA 1
ATOM 664 C C . ALA A 1 93 ? -18.558 16.226 5.695 1.00 21.48 94 ALA A C 1
ATOM 665 O O . ALA A 1 93 ? -17.785 17.177 5.881 1.00 22.57 94 ALA A O 1
ATOM 667 N N . SER A 1 94 ? -19.866 16.306 5.928 1.00 19.80 95 SER A N 1
ATOM 668 C CA . SER A 1 94 ? -20.456 17.562 6.362 1.00 22.07 95 SER A CA 1
ATOM 669 C C . SER A 1 94 ? -19.935 17.993 7.737 1.00 24.42 95 SER A C 1
ATOM 670 O O . SER A 1 94 ? -19.577 19.151 7.939 1.00 25.60 95 SER A O 1
ATOM 673 N N . VAL A 1 95 ? -19.888 17.066 8.689 1.00 20.19 96 VAL A N 1
ATOM 674 C CA . VAL A 1 95 ? -19.488 17.428 10.043 1.00 21.98 96 VAL A CA 1
ATOM 675 C C . VAL A 1 95 ? -18.009 17.833 10.090 1.00 24.15 96 VAL A C 1
ATOM 676 O O . VAL A 1 95 ? -17.641 18.790 10.772 1.00 24.88 96 VAL A O 1
ATOM 680 N N . LEU A 1 96 ? -17.168 17.122 9.348 1.00 21.74 97 LEU A N 1
ATOM 681 C CA . LEU A 1 96 ? -15.726 17.347 9.430 1.00 21.74 97 LEU A CA 1
ATOM 682 C C . LEU A 1 96 ? -15.241 18.393 8.434 1.00 25.28 97 LEU A C 1
ATOM 683 O O . LEU A 1 96 ? -14.035 18.660 8.342 1.00 26.37 97 LEU A O 1
ATOM 688 N N . ASP A 1 97 ? -16.189 18.979 7.698 1.00 23.60 98 ASP A N 1
ATOM 689 C CA . ASP A 1 97 ? -15.885 19.957 6.650 1.00 27.12 98 ASP A CA 1
ATOM 690 C C . ASP A 1 97 ? -14.908 19.411 5.606 1.00 23.92 98 ASP A C 1
ATOM 691 O O . ASP A 1 97 ? -13.974 20.100 5.174 1.00 24.99 98 ASP A O 1
ATOM 696 N N . ALA A 1 98 ? -15.144 18.172 5.185 1.00 22.30 99 ALA A N 1
ATOM 697 C CA . ALA A 1 98 ? -14.283 17.503 4.219 1.00 19.75 99 ALA A CA 1
ATOM 698 C C . ALA A 1 98 ? -14.996 17.354 2.882 1.00 22.58 99 ALA A C 1
ATOM 699 O O . ALA A 1 98 ? -16.224 17.355 2.842 1.00 22.26 99 ALA A O 1
ATOM 701 N N . PRO A 1 99 ? -14.238 17.217 1.788 1.00 21.92 100 PRO A N 1
ATOM 702 C CA . PRO A 1 99 ? -14.899 16.981 0.498 1.00 21.85 100 PRO A CA 1
ATOM 703 C C . PRO A 1 99 ? -15.493 15.581 0.437 1.00 21.18 100 PRO A C 1
ATOM 704 O O . PRO A 1 99 ? -14.861 14.639 0.927 1.00 21.36 100 PRO A O 1
ATOM 708 N N . LEU A 1 100 ? -16.695 15.443 -0.123 1.00 19.80 101 LEU A N 1
ATOM 709 C CA . LEU A 1 100 ? -17.321 14.133 -0.222 1.00 18.63 101 LEU A CA 1
ATOM 710 C C . LEU A 1 100 ? -16.434 13.128 -0.950 1.00 20.47 101 LEU A C 1
ATOM 711 O O . LEU A 1 100 ? -16.380 11.953 -0.585 1.00 20.75 101 LEU A O 1
ATOM 716 N N . GLN A 1 101 ? -15.726 13.579 -1.979 1.00 21.59 102 GLN A N 1
ATOM 717 C CA . GLN A 1 101 ? -14.948 12.647 -2.775 1.00 22.88 102 GLN A CA 1
ATOM 718 C C . GLN A 1 101 ? -13.804 12.006 -1.984 1.00 23.88 102 GLN A C 1
ATOM 719 O O . GLN A 1 101 ? -13.312 10.948 -2.373 1.00 27.56 102 GLN A O 1
ATOM 725 N N . ALA A 1 102 ? -13.398 12.634 -0.884 1.00 19.01 103 ALA A N 1
ATOM 726 C CA . ALA A 1 102 ? -12.320 12.093 -0.043 1.00 22.35 103 ALA A CA 1
ATOM 727 C C . ALA A 1 102 ? -12.812 10.908 0.792 1.00 23.84 103 ALA A C 1
ATOM 728 O O . ALA A 1 102 ? -12.019 10.071 1.227 1.00 22.60 103 ALA A O 1
ATOM 730 N N . THR A 1 103 ? -14.116 10.828 1.021 1.00 20.16 104 THR A N 1
ATOM 731 C CA . THR A 1 103 ? -14.627 9.836 1.971 1.00 20.11 104 THR A CA 1
ATOM 732 C C . THR A 1 103 ? -14.593 8.414 1.410 1.00 18.32 104 THR A C 1
ATOM 733 O O . THR A 1 103 ? -14.778 8.185 0.209 1.00 19.68 104 THR A O 1
ATOM 737 N N . ARG A 1 104 ? -14.369 7.452 2.297 1.00 16.76 105 ARG A N 1
ATOM 738 C CA . ARG A 1 104 ? -14.428 6.039 1.934 1.00 17.81 105 ARG A CA 1
ATOM 739 C C . ARG A 1 104 ? -15.210 5.313 3.008 1.00 16.87 105 ARG A C 1
ATOM 740 O O . ARG A 1 104 ? -15.119 5.682 4.176 1.00 18.45 105 ARG A O 1
ATOM 748 N N . VAL A 1 105 ? -15.979 4.303 2.607 1.00 16.43 106 VAL A N 1
ATOM 749 C CA . VAL A 1 105 ? -16.661 3.426 3.542 1.00 17.33 106 VAL A CA 1
ATOM 750 C C . VAL A 1 105 ? -16.350 1.989 3.168 1.00 16.47 106 VAL A C 1
ATOM 751 O O . VAL A 1 105 ? -16.358 1.638 1.993 1.00 19.75 106 VAL A O 1
ATOM 755 N N . MET A 1 106 ? -16.050 1.171 4.164 1.00 14.98 107 MET A N 1
ATOM 756 C CA . MET A 1 106 ? -15.817 -0.255 3.965 1.00 15.25 107 MET A CA 1
ATOM 757 C C . MET A 1 106 ? -16.716 -1.011 4.894 1.00 16.73 107 MET A C 1
ATOM 758 O O . MET A 1 106 ? -16.579 -0.884 6.105 1.00 17.30 107 MET A O 1
ATOM 763 N N . ILE A 1 107 ? -17.632 -1.782 4.333 1.00 18.26 108 ILE A N 1
ATOM 764 C CA . ILE A 1 107 ? -18.547 -2.573 5.142 1.00 15.74 108 ILE A CA 1
ATOM 765 C C . ILE A 1 107 ? -18.057 -4.003 5.276 1.00 17.95 108 ILE A C 1
ATOM 766 O O . ILE A 1 107 ? -17.751 -4.652 4.275 1.00 17.93 108 ILE A O 1
ATOM 771 N N . LYS A 1 108 ? -17.941 -4.470 6.514 1.00 18.11 109 LYS A N 1
ATOM 772 C CA . LYS A 1 108 ? -17.675 -5.879 6.793 1.00 17.60 109 LYS A CA 1
ATOM 773 C C . LYS A 1 108 ? -18.935 -6.522 7.354 1.00 19.66 109 LYS A C 1
ATOM 774 O O . LYS A 1 108 ? -19.461 -6.055 8.367 1.00 19.75 109 LYS A O 1
ATOM 780 N N . ASP A 1 109 ? -19.390 -7.600 6.722 1.00 17.97 110 ASP A N 1
ATOM 781 C CA . ASP A 1 109 ? -20.521 -8.393 7.220 1.00 19.05 110 ASP A CA 1
ATOM 782 C C . ASP A 1 109 ? -20.007 -9.524 8.103 1.00 21.43 110 ASP A C 1
ATOM 783 O O . ASP A 1 109 ? -19.111 -10.253 7.695 1.00 22.43 110 ASP A O 1
ATOM 788 N N . ILE A 1 110 ? -20.581 -9.660 9.301 1.00 21.20 111 ILE A N 1
ATOM 789 C CA . ILE A 1 110 ? -20.246 -10.724 10.237 1.00 22.00 111 ILE A CA 1
ATOM 790 C C . ILE A 1 110 ? -21.448 -11.673 10.347 1.00 21.87 111 ILE A C 1
ATOM 791 O O . ILE A 1 110 ? -22.518 -11.241 10.738 1.00 23.25 111 ILE A O 1
ATOM 796 N N . PRO A 1 111 ? -21.283 -12.953 9.990 1.00 22.52 112 PRO A N 1
ATOM 797 C CA . PRO A 1 111 ? -22.391 -13.908 10.153 1.00 23.64 112 PRO A CA 1
ATOM 798 C C . PRO A 1 111 ? -22.872 -13.946 11.608 1.00 21.18 112 PRO A C 1
ATOM 799 O O . PRO A 1 111 ? -22.069 -13.649 12.487 1.00 20.54 112 PRO A O 1
ATOM 803 N N . ASN A 1 112 ? -24.128 -14.302 11.864 1.00 21.07 113 ASN A N 1
ATOM 804 C CA . ASN A 1 112 ? -24.647 -14.207 13.232 1.00 21.71 113 ASN A CA 1
ATOM 805 C C . ASN A 1 112 ? -24.030 -15.280 14.140 1.00 21.77 113 ASN A C 1
ATOM 806 O O . ASN A 1 112 ? -24.163 -15.209 15.370 1.00 22.96 113 ASN A O 1
ATOM 811 N N . THR A 1 113 ? -23.334 -16.243 13.537 1.00 20.38 114 THR A N 1
ATOM 812 C CA . THR A 1 113 ? -22.533 -17.231 14.250 1.00 20.73 114 THR A CA 1
ATOM 813 C C . THR A 1 113 ? -21.187 -16.703 14.709 1.00 22.93 114 THR A C 1
ATOM 814 O O . THR A 1 113 ? -20.495 -17.357 15.490 1.00 22.24 114 THR A O 1
ATOM 818 N N . ASP A 1 114 ? -20.819 -15.532 14.189 1.00 21.64 115 ASP A N 1
ATOM 819 C CA . ASP A 1 114 ? -19.470 -14.995 14.335 1.00 21.61 115 ASP A CA 1
ATOM 820 C C . ASP A 1 114 ? -19.480 -13.700 15.144 1.00 21.18 115 ASP A C 1
ATOM 821 O O . ASP A 1 114 ? -18.445 -13.035 15.287 1.00 22.25 115 ASP A O 1
ATOM 826 N N . PHE A 1 115 ? -20.656 -13.341 15.634 1.00 22.59 116 PHE A N 1
ATOM 827 C CA . PHE A 1 115 ? -20.886 -12.095 16.350 1.00 20.28 116 PHE A CA 1
ATOM 828 C C . PHE A 1 115 ? -21.250 -12.397 17.800 1.00 22.19 116 PHE A C 1
ATOM 829 O O . PHE A 1 115 ? -22.175 -13.162 18.046 1.00 21.16 116 PHE A O 1
ATOM 837 N N . GLY A 1 116 ? -20.536 -11.800 18.750 1.00 18.82 117 GLY A N 1
ATOM 838 C CA . GLY A 1 116 ? -20.815 -12.023 20.162 1.00 23.37 117 GLY A CA 1
ATOM 839 C C . GLY A 1 116 ? -21.284 -10.794 20.927 1.00 22.10 117 GLY A C 1
ATOM 840 O O . GLY A 1 116 ? -20.750 -9.699 20.754 1.00 20.48 117 GLY A O 1
ATOM 841 N N . ILE A 1 117 ? -22.291 -10.999 21.778 1.00 22.83 118 ILE A N 1
ATOM 842 C CA . ILE A 1 117 ? -22.852 -9.990 22.663 1.00 26.21 118 ILE A CA 1
ATOM 843 C C . ILE A 1 117 ? -22.928 -10.615 24.053 1.00 24.00 118 ILE A C 1
ATOM 844 O O . ILE A 1 117 ? -23.669 -11.569 24.244 1.00 23.64 118 ILE A O 1
ATOM 849 N N . GLY A 1 118 ? -22.140 -10.120 25.000 1.00 24.89 119 GLY A N 1
ATOM 850 C CA . GLY A 1 118 ? -22.165 -10.670 26.347 1.00 25.91 119 GLY A CA 1
ATOM 851 C C . GLY A 1 118 ? -21.809 -12.143 26.418 1.00 26.54 119 GLY A C 1
ATOM 852 O O . GLY A 1 118 ? -22.327 -12.874 27.271 1.00 29.53 119 GLY A O 1
ATOM 853 N N . GLY A 1 119 ? -20.936 -12.583 25.520 1.00 23.05 120 GLY A N 1
ATOM 854 C CA . GLY A 1 119 ? -20.496 -13.967 25.490 1.00 25.31 120 GLY A CA 1
ATOM 855 C C . GLY A 1 119 ? -21.403 -14.938 24.742 1.00 20.56 120 GLY A C 1
ATOM 856 O O . GLY A 1 119 ? -21.102 -16.132 24.666 1.00 25.39 120 GLY A O 1
ATOM 857 N N . GLN A 1 120 ? -22.500 -14.436 24.191 1.00 20.50 121 GLN A N 1
ATOM 858 C CA . GLN A 1 120 ? -23.435 -15.262 23.434 1.00 22.26 121 GLN A CA 1
ATOM 859 C C . GLN A 1 120 ? -23.456 -14.818 21.978 1.00 23.30 121 GLN A C 1
ATOM 860 O O . GLN A 1 120 ? -23.319 -13.628 21.694 1.00 23.20 121 GLN A O 1
ATOM 866 N N . THR A 1 121 ? -23.638 -15.758 21.060 1.00 22.73 122 THR A N 1
ATOM 867 C CA . THR A 1 121 ? -23.677 -15.384 19.648 1.00 22.88 122 THR A CA 1
ATOM 868 C C . THR A 1 121 ? -24.997 -14.711 19.307 1.00 23.19 122 THR A C 1
ATOM 869 O O . THR A 1 121 ? -26.020 -14.912 19.963 1.00 20.95 122 THR A O 1
ATOM 873 N N . ALA A 1 122 ? -24.979 -13.895 18.261 1.00 21.41 123 ALA A N 1
ATOM 874 C CA . ALA A 1 122 ? -26.205 -13.282 17.803 1.00 20.29 123 ALA A CA 1
ATOM 875 C C . ALA A 1 122 ? -27.247 -14.352 17.459 1.00 21.13 123 ALA A C 1
ATOM 876 O O . ALA A 1 122 ? -28.440 -14.160 17.672 1.00 23.06 123 ALA A O 1
ATOM 878 N N . ARG A 1 123 ? -26.798 -15.477 16.920 1.00 24.09 124 ARG A N 1
ATOM 879 C CA . ARG A 1 123 ? -27.747 -16.535 16.598 1.00 21.75 124 ARG A CA 1
ATOM 880 C C . ARG A 1 123 ? -28.379 -17.054 17.890 1.00 21.11 124 ARG A C 1
ATOM 881 O O . ARG A 1 123 ? -29.593 -17.280 17.953 1.00 22.16 124 ARG A O 1
ATOM 889 N N . ALA A 1 124 ? -27.560 -17.230 18.920 1.00 21.54 125 ALA A N 1
ATOM 890 C CA . ALA A 1 124 ? -28.090 -17.661 20.218 1.00 22.66 125 ALA A CA 1
ATOM 891 C C . ALA A 1 124 ? -29.156 -16.691 20.725 1.00 25.00 125 ALA A C 1
ATOM 892 O O . ALA A 1 124 ? -30.166 -17.105 21.315 1.00 23.50 125 ALA A O 1
ATOM 894 N N . LEU A 1 125 ? -28.947 -15.397 20.484 1.00 24.53 126 LEU A N 1
ATOM 895 C CA . LEU A 1 125 ? -29.855 -14.365 20.972 1.00 27.00 126 LEU A CA 1
ATOM 896 C C . LEU A 1 125 ? -31.009 -14.071 20.013 1.00 27.91 126 LEU A C 1
ATOM 897 O O . LEU A 1 125 ? -31.836 -13.192 20.270 1.00 29.89 126 LEU A O 1
ATOM 902 N N . GLY A 1 126 ? -31.068 -14.803 18.907 1.00 26.41 127 GLY A N 1
ATOM 903 C CA . GLY A 1 126 ? -32.170 -14.658 17.972 1.00 28.73 127 GLY A CA 1
ATOM 904 C C . GLY A 1 126 ? -31.955 -13.494 17.028 1.00 33.70 127 GLY A C 1
ATOM 905 O O . GLY A 1 126 ? -32.908 -12.871 16.558 1.00 37.51 127 GLY A O 1
ATOM 906 N N . ARG A 1 127 ? -30.688 -13.201 16.764 1.00 34.52 128 ARG A N 1
ATOM 907 C CA . ARG A 1 127 ? -30.303 -12.159 15.820 1.00 37.53 128 ARG A CA 1
ATOM 908 C C . ARG A 1 127 ? -29.495 -12.771 14.694 1.00 32.32 128 ARG A C 1
ATOM 909 O O . ARG A 1 127 ? -28.655 -12.110 14.085 1.00 42.82 128 ARG A O 1
ATOM 918 N N . PRO B 1 1 ? -16.213 -3.110 25.818 1.00 22.81 2 PRO B N 1
ATOM 919 C CA . PRO B 1 1 ? -15.059 -3.435 24.977 1.00 22.40 2 PRO B CA 1
ATOM 920 C C . PRO B 1 1 ? -15.496 -4.127 23.701 1.00 21.90 2 PRO B C 1
ATOM 921 O O . PRO B 1 1 ? -16.517 -4.811 23.702 1.00 23.36 2 PRO B O 1
ATOM 925 N N . THR B 1 2 ? -14.739 -3.934 22.631 1.00 19.54 3 THR B N 1
ATOM 926 C CA . THR B 1 2 ? -15.056 -4.570 21.358 1.00 20.26 3 THR B CA 1
ATOM 927 C C . THR B 1 2 ? -13.815 -5.259 20.838 1.00 20.17 3 THR B C 1
ATOM 928 O O . THR B 1 2 ? -12.772 -4.627 20.676 1.00 20.36 3 THR B O 1
ATOM 932 N N . LEU B 1 3 ? -13.920 -6.567 20.603 1.00 19.94 4 LEU B N 1
ATOM 933 C CA . LEU B 1 3 ? -12.801 -7.342 20.068 1.00 20.41 4 LEU B CA 1
ATOM 934 C C . LEU B 1 3 ? -13.054 -7.709 18.617 1.00 19.73 4 LEU B C 1
ATOM 935 O O . LEU B 1 3 ? -14.112 -8.237 18.292 1.00 20.92 4 LEU B O 1
ATOM 940 N N . GLU B 1 4 ? -12.100 -7.420 17.740 1.00 18.67 5 GLU B N 1
ATOM 941 C CA . GLU B 1 4 ? -12.131 -8.006 16.401 1.00 18.89 5 GLU B CA 1
ATOM 942 C C . GLU B 1 4 ? -11.060 -9.089 16.327 1.00 19.11 5 GLU B C 1
ATOM 943 O O . GLU B 1 4 ? -9.878 -8.837 16.597 1.00 19.83 5 GLU B O 1
ATOM 949 N N . VAL B 1 5 ? -11.481 -10.305 15.990 1.00 18.84 6 VAL B N 1
ATOM 950 C CA . VAL B 1 5 ? -10.603 -11.455 15.983 1.00 19.68 6 VAL B CA 1
ATOM 951 C C . VAL B 1 5 ? -10.433 -11.978 14.565 1.00 20.69 6 VAL B C 1
ATOM 952 O O . VAL B 1 5 ? -11.386 -12.461 13.947 1.00 21.09 6 VAL B O 1
ATOM 956 N N . PHE B 1 6 ? -9.227 -11.848 14.033 1.00 19.77 7 PHE B N 1
ATOM 957 C CA . PHE B 1 6 ? -8.920 -12.402 12.720 1.00 19.89 7 PHE B CA 1
ATOM 958 C C . PHE B 1 6 ? -8.509 -13.860 12.899 1.00 21.18 7 PHE B C 1
ATOM 959 O O . PHE B 1 6 ? -7.580 -14.156 13.636 1.00 23.94 7 PHE B O 1
ATOM 967 N N . LEU B 1 7 ? -9.209 -14.775 12.245 1.00 23.36 8 LEU B N 1
ATOM 968 C CA . LEU B 1 7 ? -8.924 -16.191 12.441 1.00 25.44 8 LEU B CA 1
ATOM 969 C C . LEU B 1 7 ? -9.099 -16.936 11.129 1.00 25.39 8 LEU B C 1
ATOM 970 O O . LEU B 1 7 ? -9.770 -16.441 10.225 1.00 24.19 8 LEU B O 1
ATOM 975 N N . PRO B 1 8 ? -8.472 -18.119 11.010 1.00 26.19 9 PRO B N 1
ATOM 976 C CA . PRO B 1 8 ? -8.624 -18.891 9.773 1.00 26.09 9 PRO B CA 1
ATOM 977 C C . PRO B 1 8 ? -10.070 -19.322 9.545 1.00 27.46 9 PRO B C 1
ATOM 978 O O . PRO B 1 8 ? -10.755 -19.679 10.506 1.00 29.22 9 PRO B O 1
ATOM 982 N N . ALA B 1 9 ? -10.521 -19.284 8.296 1.00 27.63 10 ALA B N 1
ATOM 983 C CA . ALA B 1 9 ? -11.841 -19.791 7.947 1.00 28.39 10 ALA B CA 1
ATOM 984 C C . ALA B 1 9 ? -11.901 -21.298 8.175 1.00 30.83 10 ALA B C 1
ATOM 985 O O . ALA B 1 9 ? -10.876 -21.975 8.120 1.00 33.88 10 ALA B O 1
ATOM 987 N N . GLY B 1 10 ? -13.093 -21.819 8.452 1.00 33.73 11 GLY B N 1
ATOM 988 C CA . GLY B 1 10 ? -13.251 -23.259 8.550 1.00 35.41 11 GLY B CA 1
ATOM 989 C C . GLY B 1 10 ? -13.828 -23.813 9.840 1.00 37.10 11 GLY B C 1
ATOM 990 O O . GLY B 1 10 ? -14.454 -24.872 9.817 1.00 37.37 11 GLY B O 1
ATOM 991 N N . HIS B 1 11 ? -13.616 -23.122 10.959 1.00 36.42 12 HIS B N 1
ATOM 992 C CA . HIS B 1 11 ? -14.105 -23.599 12.255 1.00 35.34 12 HIS B CA 1
ATOM 993 C C . HIS B 1 11 ? -15.631 -23.685 12.279 1.00 34.13 12 HIS B C 1
ATOM 994 O O . HIS B 1 11 ? -16.315 -22.934 11.581 1.00 36.68 12 HIS B O 1
ATOM 1001 N N . ASP B 1 12 ? -16.171 -24.610 13.068 1.00 34.87 13 ASP B N 1
ATOM 1002 C CA . ASP B 1 12 ? -17.623 -24.786 13.091 1.00 35.55 13 ASP B CA 1
ATOM 1003 C C . ASP B 1 12 ? -18.281 -23.817 14.075 1.00 31.62 13 ASP B C 1
ATOM 1004 O O . ASP B 1 12 ? -17.595 -23.069 14.771 1.00 31.21 13 ASP B O 1
ATOM 1009 N N . ASP B 1 13 ? -19.607 -23.821 14.113 1.00 31.59 14 ASP B N 1
ATOM 1010 C CA . ASP B 1 13 ? -20.343 -22.849 14.914 1.00 31.11 14 ASP B CA 1
ATOM 1011 C C . ASP B 1 13 ? -20.089 -23.029 16.404 1.00 30.47 14 ASP B C 1
ATOM 1012 O O . ASP B 1 13 ? -19.980 -22.052 17.145 1.00 27.91 14 ASP B O 1
ATOM 1017 N N . ALA B 1 14 ? -19.991 -24.280 16.840 1.00 30.62 15 ALA B N 1
ATOM 1018 C CA . ALA B 1 14 ? -19.714 -24.580 18.237 1.00 27.11 15 ALA B CA 1
ATOM 1019 C C . ALA B 1 14 ? -18.351 -24.039 18.679 1.00 28.13 15 ALA B C 1
ATOM 1020 O O . ALA B 1 14 ? -18.216 -23.503 19.774 1.00 26.88 15 ALA B O 1
ATOM 1022 N N . ARG B 1 15 ? -17.339 -24.161 17.825 1.00 29.63 16 ARG B N 1
ATOM 1023 C CA . ARG B 1 15 ? -16.019 -23.665 18.199 1.00 30.25 16 ARG B CA 1
ATOM 1024 C C . ARG B 1 15 ? -16.019 -22.135 18.241 1.00 28.31 16 ARG B C 1
ATOM 1025 O O . ARG B 1 15 ? -15.433 -21.529 19.147 1.00 27.23 16 ARG B O 1
ATOM 1033 N N . LYS B 1 16 ? -16.702 -21.518 17.282 1.00 27.27 17 LYS B N 1
ATOM 1034 C CA . LYS B 1 16 ? -16.774 -20.061 17.237 1.00 27.93 17 LYS B CA 1
ATOM 1035 C C . LYS B 1 16 ? -17.561 -19.515 18.423 1.00 28.95 17 LYS B C 1
ATOM 1036 O O . LYS B 1 16 ? -17.165 -18.517 19.031 1.00 25.43 17 LYS B O 1
ATOM 1042 N N . ALA B 1 17 ? -18.662 -20.174 18.767 1.00 26.29 18 ALA B N 1
ATOM 1043 C CA . ALA B 1 17 ? -19.411 -19.772 19.951 1.00 25.41 18 ALA B CA 1
ATOM 1044 C C . ALA B 1 17 ? -18.567 -19.927 21.211 1.00 24.92 18 ALA B C 1
ATOM 1045 O O . ALA B 1 17 ? -18.638 -19.097 22.112 1.00 23.52 18 ALA B O 1
ATOM 1047 N N . GLU B 1 18 ? -17.748 -20.970 21.268 1.00 27.03 19 GLU B N 1
ATOM 1048 C CA . GLU B 1 18 ? -16.873 -21.164 22.419 1.00 26.37 19 GLU B CA 1
ATOM 1049 C C . GLU B 1 18 ? -15.788 -20.089 22.483 1.00 25.98 19 GLU B C 1
ATOM 1050 O O . GLU B 1 18 ? -15.441 -19.602 23.558 1.00 24.32 19 GLU B O 1
ATOM 1056 N N . LEU B 1 19 ? -15.260 -19.726 21.320 1.00 24.42 20 LEU B N 1
ATOM 1057 C CA . LEU B 1 19 ? -14.246 -18.682 21.248 1.00 24.79 20 LEU B CA 1
ATOM 1058 C C . LEU B 1 19 ? -14.811 -17.372 21.782 1.00 22.88 20 LEU B C 1
ATOM 1059 O O . LEU B 1 19 ? -14.167 -16.666 22.578 1.00 22.38 20 LEU B O 1
ATOM 1064 N N . ILE B 1 20 ? -16.027 -17.062 21.341 1.00 22.09 21 ILE B N 1
ATOM 1065 C CA . ILE B 1 20 ? -16.716 -15.857 21.782 1.00 21.40 21 ILE B CA 1
ATOM 1066 C C . ILE B 1 20 ? -16.954 -15.871 23.285 1.00 20.93 21 ILE B C 1
ATOM 1067 O O . ILE B 1 20 ? -16.699 -14.877 23.965 1.00 21.97 21 ILE B O 1
ATOM 1072 N N . ALA B 1 21 ? -17.388 -17.022 23.799 1.00 23.34 22 ALA B N 1
ATOM 1073 C CA . ALA B 1 21 ? -17.671 -17.157 25.221 1.00 25.73 22 ALA B CA 1
ATOM 1074 C C . ALA B 1 21 ? -16.412 -16.976 26.055 1.00 23.27 22 ALA B C 1
ATOM 1075 O O . ALA B 1 21 ? -16.400 -16.229 27.029 1.00 23.23 22 ALA B O 1
ATOM 1077 N N . ARG B 1 22 ? -15.346 -17.653 25.650 1.00 22.53 23 ARG B N 1
ATOM 1078 C CA . ARG B 1 22 ? -14.111 -17.665 26.425 1.00 22.52 23 ARG B CA 1
ATOM 1079 C C . ARG B 1 22 ? -13.352 -16.337 26.335 1.00 24.19 23 ARG B C 1
ATOM 1080 O O . ARG B 1 22 ? -12.797 -15.873 27.329 1.00 24.66 23 ARG B O 1
ATOM 1088 N N . LEU B 1 23 ? -13.343 -15.697 25.167 1.00 21.81 24 LEU B N 1
ATOM 1089 C CA . LEU B 1 23 ? -12.679 -14.398 25.070 1.00 22.16 24 LEU B CA 1
ATOM 1090 C C . LEU B 1 23 ? -13.425 -13.340 25.880 1.00 21.30 24 LEU B C 1
ATOM 1091 O O . LEU B 1 23 ? -12.826 -12.411 26.432 1.00 21.95 24 LEU B O 1
ATOM 1096 N N . THR B 1 24 ? -14.745 -13.478 25.940 1.00 20.90 25 THR B N 1
ATOM 1097 C CA . THR B 1 24 ? -15.574 -12.586 26.738 1.00 18.64 25 THR B CA 1
ATOM 1098 C C . THR B 1 24 ? -15.242 -12.744 28.215 1.00 21.59 25 THR B C 1
ATOM 1099 O O . THR B 1 24 ? -15.038 -11.757 28.914 1.00 23.23 25 THR B O 1
ATOM 1103 N N . GLY B 1 25 ? -15.148 -13.992 28.660 1.00 23.35 26 GLY B N 1
ATOM 1104 C CA . GLY B 1 25 ? -14.753 -14.281 30.030 1.00 24.94 26 GLY B CA 1
ATOM 1105 C C . GLY B 1 25 ? -13.386 -13.703 30.353 1.00 24.25 26 GLY B C 1
ATOM 1106 O O . GLY B 1 25 ? -13.188 -13.119 31.420 1.00 27.08 26 GLY B O 1
ATOM 1107 N N . ALA B 1 26 ? -12.446 -13.868 29.426 1.00 25.05 27 ALA B N 1
ATOM 1108 C CA . ALA B 1 26 ? -11.081 -13.383 29.609 1.00 25.15 27 ALA B CA 1
ATOM 1109 C C . ALA B 1 26 ? -11.059 -11.863 29.775 1.00 26.13 27 ALA B C 1
ATOM 1110 O O . ALA B 1 26 ? -10.283 -11.313 30.565 1.00 27.35 27 ALA B O 1
ATOM 1112 N N . THR B 1 27 ? -11.919 -11.189 29.019 1.00 23.83 28 THR B N 1
ATOM 1113 C CA . THR B 1 27 ? -12.042 -9.738 29.086 1.00 20.88 28 THR B CA 1
ATOM 1114 C C . THR B 1 27 ? -12.650 -9.279 30.405 1.00 25.78 28 THR B C 1
ATOM 1115 O O . THR B 1 27 ? -12.159 -8.341 31.039 1.00 26.14 28 THR B O 1
ATOM 1119 N N . VAL B 1 28 ? -13.725 -9.940 30.814 1.00 25.74 29 VAL B N 1
ATOM 1120 C CA . VAL B 1 28 ? -14.387 -9.594 32.061 1.00 27.13 29 VAL B CA 1
ATOM 1121 C C . VAL B 1 28 ? -13.430 -9.766 33.237 1.00 28.97 29 VAL B C 1
ATOM 1122 O O . VAL B 1 28 ? -13.326 -8.895 34.097 1.00 30.11 29 VAL B O 1
ATOM 1126 N N . ASP B 1 29 ? -12.713 -10.882 33.252 1.00 28.05 30 ASP B N 1
ATOM 1127 C CA . ASP B 1 29 ? -11.768 -11.168 34.333 1.00 29.80 30 ASP B CA 1
ATOM 1128 C C . ASP B 1 29 ? -10.585 -10.198 34.360 1.00 33.98 30 ASP B C 1
ATOM 1129 O O . ASP B 1 29 ? -10.082 -9.857 35.426 1.00 32.69 30 ASP B O 1
ATOM 1134 N N . SER B 1 30 ? -10.141 -9.756 33.187 1.00 29.23 31 SER B N 1
ATOM 1135 C CA . SER B 1 30 ? -8.925 -8.945 33.082 1.00 27.91 31 SER B CA 1
ATOM 1136 C C . SER B 1 30 ? -9.130 -7.461 33.389 1.00 31.95 31 SER B C 1
ATOM 1137 O O . SER B 1 30 ? -8.312 -6.849 34.080 1.00 31.75 31 SER B O 1
ATOM 1140 N N . ILE B 1 31 ? -10.198 -6.872 32.859 1.00 27.15 32 ILE B N 1
ATOM 1141 C CA . ILE B 1 31 ? -10.379 -5.429 32.970 1.00 29.84 32 ILE B CA 1
ATOM 1142 C C . ILE B 1 31 ? -11.714 -5.044 33.597 1.00 30.66 32 ILE B C 1
ATOM 1143 O O . ILE B 1 31 ? -12.090 -3.871 33.596 1.00 31.87 32 ILE B O 1
ATOM 1148 N N . GLY B 1 32 ? -12.426 -6.037 34.125 1.00 29.21 33 GLY B N 1
ATOM 1149 C CA . GLY B 1 32 ? -13.624 -5.798 34.913 1.00 32.30 33 GLY B CA 1
ATOM 1150 C C . GLY B 1 32 ? -14.764 -5.129 34.176 1.00 33.47 33 GLY B C 1
ATOM 1151 O O . GLY B 1 32 ? -15.564 -4.401 34.763 1.00 32.83 33 GLY B O 1
ATOM 1152 N N . ALA B 1 33 ? -14.848 -5.376 32.875 1.00 30.09 34 ALA B N 1
ATOM 1153 C CA . ALA B 1 33 ? -15.964 -4.872 32.096 1.00 29.97 34 ALA B CA 1
ATOM 1154 C C . ALA B 1 33 ? -17.216 -5.684 32.408 1.00 28.32 34 ALA B C 1
ATOM 1155 O O . ALA B 1 33 ? -17.132 -6.900 32.601 1.00 26.89 34 ALA B O 1
ATOM 1157 N N . PRO B 1 34 ? -18.379 -5.013 32.482 1.00 28.60 35 PRO B N 1
ATOM 1158 C CA . PRO B 1 34 ? -19.647 -5.740 32.584 1.00 33.56 35 PRO B CA 1
ATOM 1159 C C . PRO B 1 34 ? -19.775 -6.691 31.406 1.00 31.48 35 PRO B C 1
ATOM 1160 O O . PRO B 1 34 ? -19.522 -6.258 30.282 1.00 29.84 35 PRO B O 1
ATOM 1164 N N . ILE B 1 35 ? -20.145 -7.945 31.647 1.00 30.09 36 ILE B N 1
ATOM 1165 C CA . ILE B 1 35 ? -20.159 -8.934 30.569 1.00 27.47 36 ILE B CA 1
ATOM 1166 C C . ILE B 1 35 ? -21.046 -8.501 29.394 1.00 29.86 36 ILE B C 1
ATOM 1167 O O . ILE B 1 35 ? -20.705 -8.755 28.240 1.00 25.03 36 ILE B O 1
ATOM 1172 N N . GLU B 1 36 ? -22.143 -7.803 29.663 1.00 28.51 37 GLU B N 1
ATOM 1173 C CA . GLU B 1 36 ? -23.058 -7.447 28.581 1.00 30.36 37 GLU B CA 1
ATOM 1174 C C . GLU B 1 36 ? -22.526 -6.318 27.697 1.00 29.37 37 GLU B C 1
ATOM 1175 O O . GLU B 1 36 ? -23.098 -6.027 26.643 1.00 31.23 37 GLU B O 1
ATOM 1181 N N . SER B 1 37 ? -21.412 -5.711 28.099 1.00 27.45 38 SER B N 1
ATOM 1182 C CA . SER B 1 37 ? -20.799 -4.661 27.299 1.00 27.17 38 SER B CA 1
ATOM 1183 C C . SER B 1 37 ? -19.729 -5.197 26.338 1.00 25.02 38 SER B C 1
ATOM 1184 O O . SER B 1 37 ? -19.217 -4.451 25.500 1.00 25.50 38 SER B O 1
ATOM 1187 N N . VAL B 1 38 ? -19.401 -6.482 26.442 1.00 21.99 39 VAL B N 1
ATOM 1188 C CA . VAL B 1 38 ? -18.330 -7.043 25.626 1.00 22.67 39 VAL B CA 1
ATOM 1189 C C . VAL B 1 38 ? -18.878 -7.556 24.295 1.00 22.42 39 VAL B C 1
ATOM 1190 O O . VAL B 1 38 ? -19.734 -8.448 24.250 1.00 22.59 39 VAL B O 1
ATOM 1194 N N . ARG B 1 39 ? -18.378 -6.958 23.219 1.00 21.97 40 ARG B N 1
ATOM 1195 C CA . ARG B 1 39 ? -18.750 -7.331 21.855 1.00 21.28 40 ARG B CA 1
ATOM 1196 C C . ARG B 1 39 ? -17.562 -8.034 21.217 1.00 20.19 40 ARG B C 1
ATOM 1197 O O . ARG B 1 39 ? -16.430 -7.553 21.320 1.00 21.01 40 ARG B O 1
ATOM 1205 N N . VAL B 1 40 ? -17.814 -9.177 20.578 1.00 18.52 41 VAL B N 1
ATOM 1206 C CA . VAL B 1 40 ? -16.775 -9.927 19.860 1.00 19.94 41 VAL B CA 1
ATOM 1207 C C . VAL B 1 40 ? -17.158 -10.068 18.393 1.00 20.33 41 VAL B C 1
ATOM 1208 O O . VAL B 1 40 ? -18.272 -10.473 18.067 1.00 21.98 41 VAL B O 1
ATOM 1212 N N . LEU B 1 41 ? -16.234 -9.703 17.514 1.00 18.67 42 LEU B N 1
ATOM 1213 C CA . LEU B 1 41 ? -16.473 -9.769 16.080 1.00 18.30 42 LEU B CA 1
ATOM 1214 C C . LEU B 1 41 ? -15.457 -10.700 15.475 1.00 18.89 42 LEU B C 1
ATOM 1215 O O . LEU B 1 41 ? -14.271 -10.387 15.479 1.00 20.82 42 LEU B O 1
ATOM 1220 N N . LEU B 1 42 ? -15.891 -11.858 14.979 1.00 20.45 43 LEU B N 1
ATOM 1221 C CA . LEU B 1 42 ? -14.966 -12.785 14.343 1.00 18.55 43 LEU B CA 1
ATOM 1222 C C . LEU B 1 42 ? -14.881 -12.494 12.854 1.00 20.12 43 LEU B C 1
ATOM 1223 O O . LEU B 1 42 ? -15.907 -12.468 12.176 1.00 22.12 43 LEU B O 1
ATOM 1228 N N . THR B 1 43 ? -13.660 -12.270 12.364 1.00 19.89 44 THR B N 1
ATOM 1229 C CA . THR B 1 43 ? -13.396 -12.023 10.951 1.00 20.57 44 THR B CA 1
ATOM 1230 C C . THR B 1 43 ? -12.601 -13.191 10.383 1.00 22.50 44 THR B C 1
ATOM 1231 O O . THR B 1 43 ? -11.400 -13.319 10.620 1.00 22.57 44 THR B O 1
ATOM 1235 N N . GLU B 1 44 ? -13.293 -14.063 9.656 1.00 23.47 45 GLU B N 1
ATOM 1236 C CA . GLU B 1 44 ? -12.660 -15.224 9.031 1.00 23.85 45 GLU B CA 1
ATOM 1237 C C . GLU B 1 44 ? -11.872 -14.860 7.784 1.00 25.63 45 GLU B C 1
ATOM 1238 O O . GLU B 1 44 ? -12.331 -14.069 6.960 1.00 27.38 45 GLU B O 1
ATOM 1244 N N . LEU B 1 45 ? -10.695 -15.461 7.638 1.00 22.09 46 LEU B N 1
ATOM 1245 C CA . LEU B 1 45 ? -9.851 -15.254 6.463 1.00 23.99 46 LEU B CA 1
ATOM 1246 C C . LEU B 1 45 ? -9.515 -16.573 5.781 1.00 24.76 46 LEU B C 1
ATOM 1247 O O . LEU B 1 45 ? -9.049 -17.497 6.439 1.00 26.71 46 LEU B O 1
ATOM 1252 N N . PRO B 1 46 ? -9.711 -16.641 4.455 1.00 26.37 47 PRO B N 1
ATOM 1253 C CA . PRO B 1 46 ? -9.233 -17.798 3.688 1.00 26.31 47 PRO B CA 1
ATOM 1254 C C . PRO B 1 46 ? -7.707 -17.840 3.701 1.00 26.92 47 PRO B C 1
ATOM 1255 O O . PRO B 1 46 ? -7.084 -16.807 3.914 1.00 24.56 47 PRO B O 1
ATOM 1259 N N . ALA B 1 47 ? -7.110 -19.003 3.453 1.00 26.27 48 ALA B N 1
ATOM 1260 C CA . ALA B 1 47 ? -5.656 -19.130 3.526 1.00 27.33 48 ALA B CA 1
ATOM 1261 C C . ALA B 1 47 ? -4.946 -18.264 2.493 1.00 26.74 48 ALA B C 1
ATOM 1262 O O . ALA B 1 47 ? -3.801 -17.862 2.696 1.00 27.89 48 ALA B O 1
ATOM 1264 N N . THR B 1 48 ? -5.628 -17.975 1.389 1.00 22.47 49 THR B N 1
ATOM 1265 C CA . THR B 1 48 ? -5.061 -17.144 0.335 1.00 24.75 49 THR B CA 1
ATOM 1266 C C . THR B 1 48 ? -5.016 -15.663 0.723 1.00 25.68 49 THR B C 1
ATOM 1267 O O . THR B 1 48 ? -4.431 -14.851 0.009 1.00 29.57 49 THR B O 1
ATOM 1271 N N . HIS B 1 49 ? -5.650 -15.320 1.839 1.00 25.58 50 HIS B N 1
ATOM 1272 C CA . HIS B 1 49 ? -5.749 -13.930 2.276 1.00 24.73 50 HIS B CA 1
ATOM 1273 C C . HIS B 1 49 ? -4.908 -13.638 3.503 1.00 25.46 50 HIS B C 1
ATOM 1274 O O . HIS B 1 49 ? -5.023 -12.567 4.100 1.00 25.60 50 HIS B O 1
ATOM 1281 N N . ILE B 1 50 ? -4.069 -14.593 3.879 1.00 23.36 51 ILE B N 1
ATOM 1282 C CA . ILE B 1 50 ? -3.277 -14.506 5.094 1.00 23.09 51 ILE B CA 1
ATOM 1283 C C . ILE B 1 50 ? -1.807 -14.587 4.710 1.00 26.67 51 ILE B C 1
ATOM 1284 O O . ILE B 1 50 ? -1.393 -15.559 4.079 1.00 26.63 51 ILE B O 1
ATOM 1289 N N . GLY B 1 51 ? -1.027 -13.574 5.064 1.00 22.12 52 GLY B N 1
ATOM 1290 C CA . GLY B 1 51 ? 0.395 -13.597 4.767 1.00 20.87 52 GLY B CA 1
ATOM 1291 C C . GLY B 1 51 ? 1.268 -13.450 5.996 1.00 22.26 52 GLY B C 1
ATOM 1292 O O . GLY B 1 51 ? 0.971 -12.665 6.899 1.00 22.46 52 GLY B O 1
ATOM 1293 N N . LEU B 1 52 ? 2.353 -14.221 6.038 1.00 22.58 53 LEU B N 1
ATOM 1294 C CA . LEU B 1 52 ? 3.370 -14.047 7.054 1.00 23.10 53 LEU B CA 1
ATOM 1295 C C . LEU B 1 52 ? 4.741 -14.196 6.404 1.00 28.23 53 LEU B C 1
ATOM 1296 O O . LEU B 1 52 ? 4.984 -15.171 5.700 1.00 28.02 53 LEU B O 1
ATOM 1301 N N . GLY B 1 53 ? 5.621 -13.226 6.617 1.00 25.87 54 GLY B N 1
ATOM 1302 C CA . GLY B 1 53 ? 6.945 -13.280 6.012 1.00 23.75 54 GLY B CA 1
ATOM 1303 C C . GLY B 1 53 ? 6.911 -13.254 4.491 1.00 28.51 54 GLY B C 1
ATOM 1304 O O . GLY B 1 53 ? 7.822 -13.754 3.828 1.00 29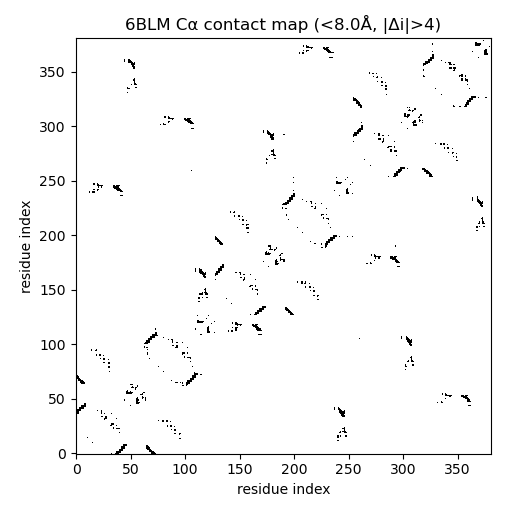.40 54 GLY B O 1
ATOM 1305 N N . GLY B 1 54 ? 5.858 -12.670 3.927 1.00 25.93 55 GLY B N 1
ATOM 1306 C CA . GLY B 1 54 ? 5.761 -12.532 2.485 1.00 25.66 55 GLY B CA 1
ATOM 1307 C C . GLY B 1 54 ? 5.192 -13.747 1.773 1.00 25.70 55 GLY B C 1
ATOM 1308 O O . GLY B 1 54 ? 5.043 -13.744 0.552 1.00 27.63 55 GLY B O 1
ATOM 1309 N N . ARG B 1 55 ? 4.897 -14.790 2.541 1.00 26.56 56 ARG B N 1
ATOM 1310 C CA . ARG B 1 55 ? 4.285 -16.011 2.018 1.00 31.52 56 ARG B CA 1
ATOM 1311 C C . ARG B 1 55 ? 2.839 -16.140 2.494 1.00 28.31 56 ARG B C 1
ATOM 1312 O O . ARG B 1 55 ? 2.544 -15.833 3.648 1.00 26.18 56 ARG B O 1
ATOM 1320 N N . SER B 1 56 ? 1.938 -16.588 1.623 1.00 29.36 57 SER B N 1
ATOM 1321 C CA . SER B 1 56 ? 0.559 -16.802 2.048 1.00 29.79 57 SER B CA 1
ATOM 1322 C C . SER B 1 56 ? 0.454 -18.089 2.844 1.00 30.98 57 SER B C 1
ATOM 1323 O O . SER B 1 56 ? 1.294 -18.980 2.714 1.00 31.08 57 SER B O 1
ATOM 1326 N N . ALA B 1 57 ? -0.576 -18.188 3.680 1.00 27.59 58 ALA B N 1
ATOM 1327 C CA . ALA B 1 57 ? -0.838 -19.420 4.416 1.00 28.24 58 ALA B CA 1
ATOM 1328 C C . ALA B 1 57 ? -1.137 -20.549 3.438 1.00 29.63 58 ALA B C 1
ATOM 1329 O O . ALA B 1 57 ? -0.874 -21.716 3.725 1.00 33.49 58 ALA B O 1
ATOM 1331 N N . ALA B 1 58 ? -1.679 -20.193 2.275 1.00 30.65 59 ALA B N 1
ATOM 1332 C CA . ALA B 1 58 ? -1.987 -21.176 1.240 1.00 34.06 59 ALA B CA 1
ATOM 1333 C C . ALA B 1 58 ? -0.714 -21.724 0.623 1.00 33.17 59 ALA B C 1
ATOM 1334 O O . ALA B 1 58 ? -0.723 -22.795 0.034 1.00 32.55 59 ALA B O 1
ATOM 1336 N N . ASP B 1 59 ? 0.369 -20.969 0.743 1.00 31.44 60 ASP B N 1
ATOM 1337 C CA . ASP B 1 59 ? 1.673 -21.398 0.232 1.00 32.13 60 ASP B CA 1
ATOM 1338 C C . ASP B 1 59 ? 2.622 -21.841 1.346 1.00 33.29 60 ASP B C 1
ATOM 1339 O O . ASP B 1 59 ? 3.832 -21.802 1.192 1.00 36.50 60 ASP B O 1
ATOM 1344 N N . GLY B 1 60 ? 2.052 -22.234 2.475 1.00 29.67 61 GLY B N 1
ATOM 1345 C CA . GLY B 1 60 ? 2.824 -22.825 3.543 1.00 33.47 61 GLY B CA 1
ATOM 1346 C C . GLY B 1 60 ? 3.379 -21.934 4.646 1.00 35.50 61 GLY B C 1
ATOM 1347 O O . GLY B 1 60 ? 4.212 -22.382 5.441 1.00 32.92 61 GLY B O 1
ATOM 1348 N N . ALA B 1 61 ? 2.918 -20.689 4.733 1.00 28.24 62 ALA B N 1
ATOM 1349 C CA . ALA B 1 61 ? 3.387 -19.813 5.801 1.00 33.67 62 ALA B CA 1
ATOM 1350 C C . ALA B 1 61 ? 3.085 -20.445 7.156 1.00 32.70 62 ALA B C 1
ATOM 1351 O O . ALA B 1 61 ? 2.094 -21.161 7.296 1.00 33.16 62 ALA B O 1
ATOM 1353 N N . PRO B 1 62 ? 3.955 -20.211 8.154 1.00 34.32 63 PRO B N 1
ATOM 1354 C CA . PRO B 1 62 ? 3.655 -20.653 9.521 1.00 34.65 63 PRO B CA 1
ATOM 1355 C C . PRO B 1 62 ? 2.388 -19.966 10.033 1.00 33.10 63 PRO B C 1
ATOM 1356 O O . PRO B 1 62 ? 1.927 -19.016 9.399 1.00 33.38 63 PRO B O 1
ATOM 1360 N N . PRO B 1 63 ? 1.799 -20.470 11.127 1.00 36.37 64 PRO B N 1
ATOM 1361 C CA . PRO B 1 63 ? 0.592 -19.823 11.655 1.00 35.81 64 PRO B CA 1
ATOM 1362 C C . PRO B 1 63 ? 0.845 -18.374 12.055 1.00 34.20 64 PRO B C 1
ATOM 1363 O O . PRO B 1 63 ? 1.901 -18.050 12.597 1.00 31.31 64 PRO B O 1
ATOM 1367 N N . SER B 1 64 ? -0.129 -17.512 11.788 1.00 30.86 65 SER B N 1
ATOM 1368 C CA . SER B 1 64 ? 0.011 -16.089 12.056 1.00 29.76 65 SER B CA 1
ATOM 1369 C C . SER B 1 64 ? -1.237 -15.528 12.706 1.00 31.00 65 SER B C 1
ATOM 1370 O O . SER B 1 64 ? -1.315 -14.332 12.978 1.00 29.28 65 SER B O 1
ATOM 1373 N N . LEU B 1 65 ? -2.220 -16.398 12.915 1.00 28.72 66 LEU B N 1
ATOM 1374 C CA . LEU B 1 65 ? -3.482 -16.006 13.529 1.00 26.13 66 LEU B CA 1
ATOM 1375 C C . LEU B 1 65 ? -3.679 -16.852 14.788 1.00 27.34 66 LEU B C 1
ATOM 1376 O O . LEU B 1 65 ? -3.101 -17.933 14.899 1.00 29.77 66 LEU B O 1
ATOM 1381 N N . PRO B 1 66 ? -4.496 -16.382 15.740 1.00 27.89 67 PRO B N 1
ATOM 1382 C CA . PRO B 1 66 ? -5.311 -15.162 15.717 1.00 25.62 67 PRO B CA 1
ATOM 1383 C C . PRO B 1 66 ? -4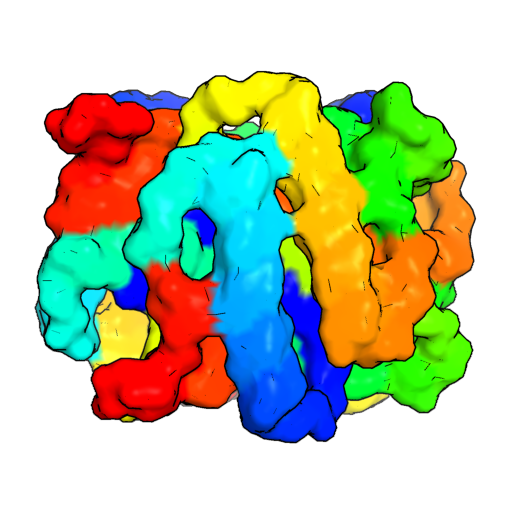.566 -13.858 15.961 1.00 23.37 67 PRO B C 1
ATOM 1384 O O . PRO B 1 66 ? -3.601 -13.791 16.725 1.00 24.12 67 PRO B O 1
ATOM 1388 N N . VAL B 1 67 ? -5.027 -12.831 15.256 1.00 23.72 68 VAL B N 1
ATOM 1389 C CA . VAL B 1 67 ? -4.707 -11.438 15.525 1.00 21.82 68 VAL B CA 1
ATOM 1390 C C . VAL B 1 67 ? -5.967 -10.828 16.126 1.00 20.39 68 VAL B C 1
ATOM 1391 O O . VAL B 1 67 ? -7.041 -10.899 15.527 1.00 20.17 68 VAL B O 1
ATOM 1395 N N . ILE B 1 68 ? -5.847 -10.268 17.327 1.00 18.75 69 ILE B N 1
ATOM 1396 C CA . ILE B 1 68 ? -6.983 -9.682 18.021 1.00 18.81 69 ILE B CA 1
ATOM 1397 C C . ILE B 1 68 ? -6.794 -8.184 18.213 1.00 20.12 69 ILE B C 1
ATOM 1398 O O . ILE B 1 68 ? -5.797 -7.749 18.774 1.00 21.76 69 ILE B O 1
ATOM 1403 N N . VAL B 1 69 ? -7.753 -7.404 17.732 1.00 17.31 70 VAL B N 1
ATOM 1404 C CA . VAL B 1 69 ? -7.815 -5.983 18.023 1.00 18.40 70 VAL B CA 1
ATOM 1405 C C . VAL B 1 69 ? -8.810 -5.784 19.151 1.00 20.31 70 VAL B C 1
ATOM 1406 O O . VAL B 1 69 ? -9.962 -6.196 19.050 1.00 20.27 70 VAL B O 1
ATOM 1410 N N . ALA B 1 70 ? -8.350 -5.165 20.233 1.00 18.38 71 ALA B N 1
ATOM 1411 C CA . ALA B 1 70 ? -9.190 -4.898 21.392 1.00 17.89 71 ALA B CA 1
ATOM 1412 C C . ALA B 1 70 ? -9.417 -3.404 21.535 1.00 18.55 71 ALA B C 1
ATOM 1413 O O . ALA B 1 70 ? -8.484 -2.658 21.843 1.00 19.97 71 ALA B O 1
ATOM 1415 N N . ILE B 1 71 ? -10.658 -2.983 21.303 1.00 17.59 72 ILE B N 1
ATOM 1416 C CA . ILE B 1 71 ? -11.045 -1.581 21.381 1.00 18.28 72 ILE B CA 1
ATOM 1417 C C . ILE B 1 71 ? -11.600 -1.285 22.765 1.00 19.83 72 ILE B C 1
ATOM 1418 O O . ILE B 1 71 ? -12.624 -1.844 23.168 1.00 21.00 72 ILE B O 1
ATOM 1423 N N . LEU B 1 72 ? -10.904 -0.399 23.472 1.00 18.68 73 LEU B N 1
ATOM 1424 C CA . LEU B 1 72 ? -11.195 -0.070 24.860 1.00 20.72 73 LEU B CA 1
ATOM 1425 C C . LEU B 1 72 ? -11.379 1.425 25.024 1.00 19.98 73 LEU B C 1
ATOM 1426 O O . LEU B 1 72 ? -10.643 2.212 24.432 1.00 22.78 73 LEU B O 1
ATOM 1431 N N . ILE B 1 73 ? -12.342 1.815 25.854 1.00 21.24 74 ILE B N 1
ATOM 1432 C CA . ILE B 1 73 ? -12.397 3.194 26.309 1.00 22.45 74 ILE B CA 1
ATOM 1433 C C . ILE B 1 73 ? -11.169 3.450 27.170 1.00 22.89 74 ILE B C 1
ATOM 1434 O O . ILE B 1 73 ? -10.809 2.613 28.007 1.00 25.37 74 ILE B O 1
ATOM 1439 N N . ALA B 1 74 ? -10.528 4.594 26.954 1.00 23.29 75 ALA B N 1
ATOM 1440 C CA . ALA B 1 74 ? -9.321 4.979 27.684 1.00 22.84 75 ALA B CA 1
ATOM 1441 C C . ALA B 1 74 ? -9.523 4.939 29.191 1.00 24.74 75 ALA B C 1
ATOM 1442 O O . ALA B 1 74 ? -10.604 5.244 29.691 1.00 29.24 75 ALA B O 1
ATOM 1444 N N . GLY B 1 75 ? -8.477 4.523 29.899 1.00 26.67 76 GLY B N 1
ATOM 1445 C CA . GLY B 1 75 ? -8.517 4.506 31.350 1.00 30.74 76 GLY B CA 1
ATOM 1446 C C . GLY B 1 75 ? -7.845 3.309 31.986 1.00 32.43 76 GLY B C 1
ATOM 1447 O O . GLY B 1 75 ? -7.412 3.377 33.140 1.00 33.15 76 GLY B O 1
ATOM 1448 N N . ARG B 1 76 ? -7.764 2.201 31.258 1.00 29.31 77 ARG B N 1
ATOM 1449 C CA . ARG B 1 76 ? -7.126 1.010 31.803 1.00 28.89 77 ARG B CA 1
ATOM 1450 C C . ARG B 1 76 ? -5.642 1.278 32.009 1.00 26.50 77 ARG B C 1
ATOM 1451 O O . ARG B 1 76 ? -5.009 1.970 31.218 1.00 30.28 77 ARG B O 1
ATOM 1459 N N . THR B 1 77 ? -5.088 0.734 33.088 1.00 29.93 78 THR B N 1
ATOM 1460 C CA . THR B 1 77 ? -3.668 0.901 33.392 1.00 26.40 78 THR B CA 1
ATOM 1461 C C . THR B 1 77 ? -2.796 0.001 32.520 1.00 27.16 78 THR B C 1
ATOM 1462 O O . THR B 1 77 ? -3.292 -0.940 31.902 1.00 28.29 78 THR B O 1
ATOM 1466 N N . ASP B 1 78 ? -1.491 0.269 32.477 1.00 27.01 79 ASP B N 1
ATOM 1467 C CA . ASP B 1 78 ? -0.597 -0.546 31.666 1.00 29.22 79 ASP B CA 1
ATOM 1468 C C . ASP B 1 78 ? -0.638 -2.008 32.098 1.00 25.85 79 ASP B C 1
ATOM 1469 O O . ASP B 1 78 ? -0.622 -2.914 31.268 1.00 27.97 79 ASP B O 1
ATOM 1474 N N . GLU B 1 79 ? -0.689 -2.251 33.403 1.00 29.18 80 GLU B N 1
ATOM 1475 C CA . GLU B 1 79 ? -0.646 -3.630 33.861 1.00 27.20 80 GLU B CA 1
ATOM 1476 C C . GLU B 1 79 ? -1.993 -4.347 33.679 1.00 24.24 80 GLU B C 1
ATOM 1477 O O . GLU B 1 79 ? -2.027 -5.562 33.522 1.00 27.92 80 GLU B O 1
ATOM 1483 N N . GLN B 1 80 ? -3.093 -3.601 33.660 1.00 26.59 81 GLN B N 1
ATOM 1484 C CA . GLN B 1 80 ? -4.380 -4.186 33.274 1.00 23.82 81 GLN B CA 1
ATOM 1485 C C . GLN B 1 80 ? -4.363 -4.618 31.801 1.00 25.49 81 GLN B C 1
ATOM 1486 O O . GLN B 1 80 ? -4.896 -5.668 31.436 1.00 22.98 81 GLN B O 1
ATOM 1492 N N . LYS B 1 81 ? -3.740 -3.805 30.958 1.00 25.69 82 LYS B N 1
ATOM 1493 C CA . LYS B 1 81 ? -3.606 -4.161 29.548 1.00 23.87 82 LYS B CA 1
ATOM 1494 C C . LYS B 1 81 ? -2.713 -5.379 29.363 1.00 24.90 82 LYS B C 1
ATOM 1495 O O . LYS B 1 81 ? -2.971 -6.235 28.521 1.00 24.37 82 LYS B O 1
ATOM 1501 N N . ARG B 1 82 ? -1.632 -5.434 30.134 1.00 25.14 83 ARG B N 1
ATOM 1502 C CA . ARG B 1 82 ? -0.746 -6.586 30.103 1.00 26.58 83 ARG B CA 1
ATOM 1503 C C . ARG B 1 82 ? -1.519 -7.861 30.451 1.00 23.83 83 ARG B C 1
ATOM 1504 O O . ARG B 1 82 ? -1.361 -8.906 29.810 1.00 25.41 83 ARG B O 1
ATOM 1512 N N . ALA B 1 83 ? -2.380 -7.768 31.456 1.00 25.35 84 ALA B N 1
ATOM 1513 C CA . ALA B 1 83 ? -3.196 -8.921 31.831 1.00 24.84 84 ALA B CA 1
ATOM 1514 C C . ALA B 1 83 ? -4.218 -9.288 30.749 1.00 25.10 84 ALA B C 1
ATOM 1515 O O . ALA B 1 83 ? -4.444 -10.466 30.474 1.00 24.97 84 ALA B O 1
ATOM 1517 N N . LEU B 1 84 ? -4.827 -8.281 30.133 1.00 25.07 85 LEU B N 1
ATOM 1518 C CA . LEU B 1 84 ? -5.768 -8.520 29.046 1.00 25.00 85 LEU B CA 1
ATOM 1519 C C . LEU B 1 84 ? -5.077 -9.231 27.890 1.00 23.75 85 LEU B C 1
ATOM 1520 O O . LEU B 1 84 ? -5.583 -10.208 27.349 1.00 23.33 85 LEU B O 1
ATOM 1525 N N . ILE B 1 85 ? -3.910 -8.728 27.516 1.00 22.56 86 ILE B N 1
ATOM 1526 C CA . ILE B 1 85 ? -3.132 -9.320 26.439 1.00 22.60 86 ILE B CA 1
ATOM 1527 C C . ILE B 1 85 ? -2.802 -10.782 26.721 1.00 22.60 86 ILE B C 1
ATOM 1528 O O . ILE B 1 85 ? -2.961 -11.639 25.858 1.00 22.09 86 ILE B O 1
ATOM 1533 N N . ALA B 1 86 ? -2.359 -11.078 27.938 1.00 24.71 87 ALA B N 1
ATOM 1534 C CA . ALA B 1 86 ? -2.036 -12.463 28.273 1.00 24.16 87 ALA B CA 1
ATOM 1535 C C . ALA B 1 86 ? -3.273 -13.361 28.167 1.00 24.85 87 ALA B C 1
ATOM 1536 O O . ALA B 1 86 ? -3.223 -14.431 27.553 1.00 26.55 87 ALA B O 1
ATOM 1538 N N . ALA B 1 87 ? -4.385 -12.904 28.727 1.00 25.26 88 ALA B N 1
ATOM 1539 C CA . ALA B 1 87 ? -5.602 -13.713 28.777 1.00 27.61 88 ALA B CA 1
ATOM 1540 C C . ALA B 1 87 ? -6.222 -13.950 27.399 1.00 25.63 88 ALA B C 1
ATOM 1541 O O . ALA B 1 87 ? -6.613 -15.071 27.077 1.00 23.42 88 ALA B O 1
ATOM 1543 N N . LEU B 1 88 ? -6.313 -12.903 26.579 1.00 23.85 89 LEU B N 1
ATOM 1544 C CA . LEU B 1 88 ? -6.863 -13.081 25.240 1.00 23.15 89 LEU B CA 1
ATOM 1545 C C . LEU B 1 88 ? -5.988 -13.994 24.395 1.00 22.22 89 LEU B C 1
ATOM 1546 O O . LEU B 1 88 ? -6.489 -14.776 23.588 1.00 23.07 89 LEU B O 1
ATOM 1551 N N . SER B 1 89 ? -4.676 -13.876 24.570 1.00 22.66 90 SER B N 1
ATOM 1552 C CA . SER B 1 89 ? -3.746 -14.664 23.773 1.00 22.92 90 SER B CA 1
ATOM 1553 C C . SER B 1 89 ? -3.822 -16.143 24.124 1.00 24.19 90 SER B C 1
ATOM 1554 O O . SER B 1 89 ? -3.942 -17.005 23.246 1.00 25.27 90 SER B O 1
ATOM 1557 N N . GLU B 1 90 ? -3.754 -16.440 25.413 1.00 26.60 91 GLU B N 1
ATOM 1558 C CA . GLU B 1 90 ? -3.774 -17.833 25.826 1.00 28.93 91 GLU B CA 1
ATOM 1559 C C . GLU B 1 90 ? -5.142 -18.455 25.559 1.00 27.81 91 GLU B C 1
ATOM 1560 O O . GLU B 1 90 ? -5.231 -19.602 25.123 1.00 29.80 91 GLU B O 1
ATOM 1566 N N . THR B 1 91 ? -6.209 -17.682 25.748 1.00 25.50 92 THR B N 1
ATOM 1567 C CA . THR B 1 91 ? -7.547 -18.207 25.509 1.00 27.42 92 THR B CA 1
ATOM 1568 C C . THR B 1 91 ? -7.787 -18.515 24.033 1.00 29.90 92 THR B C 1
ATOM 1569 O O . THR B 1 91 ? -8.235 -19.600 23.687 1.00 27.72 92 THR B O 1
ATOM 1573 N N . SER B 1 92 ? -7.477 -17.563 23.160 1.00 27.31 93 SER B N 1
ATOM 1574 C CA . SER B 1 92 ? -7.708 -17.762 21.732 1.00 27.07 93 SER B CA 1
ATOM 1575 C C . SER B 1 92 ? -6.811 -18.866 21.178 1.00 28.67 93 SER B C 1
ATOM 1576 O O . SER B 1 92 ? -7.222 -19.622 20.297 1.00 30.52 93 SER B O 1
ATOM 1579 N N . ALA B 1 93 ? -5.587 -18.955 21.692 1.00 30.80 94 ALA B N 1
ATOM 1580 C CA . ALA B 1 93 ? -4.673 -20.013 21.271 1.00 31.14 94 ALA B CA 1
ATOM 1581 C C . ALA B 1 93 ? -5.209 -21.389 21.670 1.00 33.96 94 ALA B C 1
ATOM 1582 O O . ALA B 1 93 ? -5.193 -22.330 20.873 1.00 34.30 94 ALA B O 1
ATOM 1584 N N . SER B 1 94 ? -5.698 -21.491 22.901 1.00 34.79 95 SER B N 1
ATOM 1585 C CA . SER B 1 94 ? -6.236 -22.746 23.412 1.00 35.57 95 SER B CA 1
ATOM 1586 C C . SER B 1 94 ? -7.454 -23.205 22.610 1.00 34.05 95 SER B C 1
ATOM 1587 O O . SER B 1 94 ? -7.508 -24.339 22.136 1.00 34.32 95 SER B O 1
ATOM 1590 N N . VAL B 1 95 ? -8.429 -22.317 22.449 1.00 32.28 96 VAL B N 1
ATOM 1591 C CA . VAL B 1 95 ? -9.671 -22.669 21.767 1.00 32.74 96 VAL B CA 1
ATOM 1592 C C . VAL B 1 95 ? -9.456 -23.046 20.303 1.00 36.30 96 VAL B C 1
ATOM 1593 O O . VAL B 1 95 ? -10.101 -23.961 19.791 1.00 34.64 96 VAL B O 1
ATOM 1597 N N . LEU B 1 96 ? -8.548 -22.345 19.628 1.00 30.47 97 LEU B N 1
ATOM 1598 C CA . LEU B 1 96 ? -8.326 -22.574 18.203 1.00 34.59 97 LEU B CA 1
ATOM 1599 C C . LEU B 1 96 ? -7.193 -23.553 17.924 1.00 36.23 97 LEU B C 1
ATOM 1600 O O . LEU B 1 96 ? -6.905 -23.846 16.765 1.00 37.50 97 LEU B O 1
ATOM 1605 N N . ASP B 1 97 ? -6.559 -24.044 18.985 1.00 37.50 98 ASP B N 1
ATOM 1606 C CA . ASP B 1 97 ? -5.395 -24.926 18.873 1.00 39.07 98 ASP B CA 1
ATOM 1607 C C . ASP B 1 97 ? -4.291 -24.281 18.032 1.00 38.37 98 ASP B C 1
ATOM 1608 O O . ASP B 1 97 ? -3.687 -24.918 17.164 1.00 37.80 98 ASP B O 1
ATOM 1613 N N . ALA B 1 98 ? -4.049 -23.004 18.295 1.00 31.82 99 ALA B N 1
ATOM 1614 C CA . ALA B 1 98 ? -2.992 -22.256 17.631 1.00 34.81 99 ALA B CA 1
ATOM 1615 C C . ALA B 1 98 ? -1.816 -22.065 18.585 1.00 33.05 99 ALA B C 1
ATOM 1616 O O . ALA B 1 98 ? -2.003 -21.992 19.804 1.00 32.65 99 ALA B O 1
ATOM 1618 N N . PRO B 1 99 ? -0.593 -21.997 18.037 1.00 32.73 100 PRO B N 1
ATOM 1619 C CA . PRO B 1 99 ? 0.588 -21.703 18.852 1.00 33.66 100 PRO B CA 1
ATOM 1620 C C . PRO B 1 99 ? 0.444 -20.344 19.519 1.00 34.32 100 PRO B C 1
ATOM 1621 O O . PRO B 1 99 ? 0.096 -19.376 18.838 1.00 31.56 100 PRO B O 1
ATOM 1625 N N . LEU B 1 100 ? 0.682 -20.278 20.822 1.00 31.48 101 LEU B N 1
ATOM 1626 C CA . LEU B 1 100 ? 0.625 -19.014 21.543 1.00 33.23 101 LEU B CA 1
ATOM 1627 C C . LEU B 1 100 ? 1.543 -17.968 20.914 1.00 33.06 101 LEU B C 1
ATOM 1628 O O . LEU B 1 100 ? 1.169 -16.804 20.786 1.00 30.59 101 LEU B O 1
ATOM 1633 N N . GLN B 1 101 ? 2.739 -18.386 20.503 1.00 33.51 102 GLN B N 1
ATOM 1634 C CA . GLN B 1 101 ? 3.689 -17.471 19.875 1.00 35.52 102 GLN B CA 1
ATOM 1635 C C . GLN B 1 101 ? 3.142 -16.807 18.612 1.00 29.80 102 GLN B C 1
ATOM 1636 O O . GLN B 1 101 ? 3.649 -15.770 18.190 1.00 37.76 102 GLN B O 1
ATOM 1642 N N . ALA B 1 102 ? 2.117 -17.397 18.010 1.00 30.68 103 ALA B N 1
ATOM 1643 C CA . ALA B 1 102 ? 1.573 -16.869 16.762 1.00 31.84 103 ALA B CA 1
ATOM 1644 C C . ALA B 1 102 ? 0.549 -15.768 17.004 1.00 31.61 103 ALA B C 1
ATOM 1645 O O . ALA B 1 102 ? 0.207 -15.023 16.089 1.00 30.49 103 ALA B O 1
ATOM 1647 N N . THR B 1 103 ? 0.047 -15.675 18.228 1.00 29.46 104 THR B N 1
ATOM 1648 C CA . THR B 1 103 ? -1.000 -14.700 18.518 1.00 25.69 104 THR B CA 1
ATOM 1649 C C . THR B 1 103 ? -0.451 -13.285 18.598 1.00 27.51 104 THR B C 1
ATOM 1650 O O . THR B 1 103 ? 0.680 -13.065 19.023 1.00 27.59 104 THR B O 1
ATOM 1654 N N . ARG B 1 104 ? -1.282 -12.327 18.197 1.00 21.99 105 ARG B N 1
ATOM 1655 C CA . ARG B 1 104 ? -0.957 -10.919 18.303 1.00 21.39 105 ARG B CA 1
ATOM 1656 C C . ARG B 1 104 ? -2.166 -10.214 18.857 1.00 22.42 105 ARG B C 1
ATOM 1657 O O . ARG B 1 104 ? -3.281 -10.537 18.475 1.00 22.57 105 ARG B O 1
ATOM 1665 N N . VAL B 1 105 ? -1.940 -9.263 19.753 1.00 21.14 106 VAL B N 1
ATOM 1666 C CA . VAL B 1 105 ? -3.008 -8.432 20.291 1.00 22.08 106 VAL B CA 1
ATOM 1667 C C . VAL B 1 105 ? -2.678 -6.960 20.067 1.00 21.09 106 VAL B C 1
ATOM 1668 O O . VAL B 1 105 ? -1.553 -6.517 20.290 1.00 23.51 106 VAL B O 1
ATOM 1672 N N . MET B 1 106 ? -3.654 -6.195 19.605 1.00 22.07 107 MET B N 1
ATOM 1673 C CA . MET B 1 106 ? -3.467 -4.757 19.443 1.00 20.46 107 MET B CA 1
ATOM 1674 C C . MET B 1 106 ? -4.582 -4.028 20.150 1.00 18.07 107 MET B C 1
ATOM 1675 O O . MET B 1 106 ? -5.718 -4.078 19.710 1.00 20.84 107 MET B O 1
ATOM 1680 N N . ILE B 1 107 ? -4.266 -3.377 21.266 1.00 18.87 108 ILE B N 1
ATOM 1681 C CA . ILE B 1 107 ? -5.253 -2.571 21.959 1.00 18.60 108 ILE B CA 1
ATOM 1682 C C . ILE B 1 107 ? -5.343 -1.208 21.306 1.00 18.97 108 ILE B C 1
ATOM 1683 O O . ILE B 1 107 ? -4.318 -0.560 21.078 1.00 22.18 108 ILE B O 1
ATOM 1688 N N . LYS B 1 108 ? -6.563 -0.804 20.960 1.00 20.05 109 LYS B N 1
ATOM 1689 C CA . LYS B 1 108 ? -6.847 0.559 20.535 1.00 21.67 109 LYS B CA 1
ATOM 1690 C C . LYS B 1 108 ? -7.520 1.265 21.710 1.00 18.75 109 LYS B C 1
ATOM 1691 O O . LYS B 1 108 ? -8.697 1.041 22.001 1.00 20.44 109 LYS B O 1
ATOM 1697 N N . ASP B 1 109 ? -6.744 2.110 22.376 1.00 20.17 110 ASP B N 1
ATOM 1698 C CA . ASP B 1 109 ? -7.214 2.917 23.481 1.00 20.68 110 ASP B CA 1
ATOM 1699 C C . ASP B 1 109 ? -7.936 4.151 22.947 1.00 20.83 110 ASP B C 1
ATOM 1700 O O . ASP B 1 109 ? -7.316 4.990 22.297 1.00 26.63 110 ASP B O 1
ATOM 1705 N N . ILE B 1 110 ? -9.243 4.248 23.174 1.00 19.88 111 ILE B N 1
ATOM 1706 C CA . ILE B 1 110 ? -10.023 5.346 22.597 1.00 19.07 111 ILE B CA 1
ATOM 1707 C C . ILE B 1 110 ? -10.364 6.387 23.658 1.00 20.44 111 ILE B C 1
ATOM 1708 O O . ILE B 1 110 ? -11.046 6.058 24.616 1.00 20.84 111 ILE B O 1
ATOM 1713 N N . PRO B 1 111 ? -9.897 7.644 23.482 1.00 18.88 112 PRO B N 1
ATOM 1714 C CA . PRO B 1 111 ? -10.242 8.688 24.459 1.00 21.07 112 PRO B CA 1
ATOM 1715 C C . PRO B 1 111 ? -11.753 8.783 24.668 1.00 20.84 112 PRO B C 1
ATOM 1716 O O . PRO B 1 111 ? -12.505 8.515 23.724 1.00 19.19 112 PRO B O 1
ATOM 1720 N N . ASN B 1 112 ? -12.213 9.158 25.862 1.00 19.47 113 ASN B N 1
ATOM 1721 C CA . ASN B 1 112 ? -13.660 9.161 26.101 1.00 20.00 113 ASN B CA 1
ATOM 1722 C C . ASN B 1 112 ? -14.428 10.203 25.277 1.00 19.19 113 ASN B C 1
ATOM 1723 O O . ASN B 1 112 ? -15.641 10.119 25.157 1.00 20.00 113 ASN B O 1
ATOM 1728 N N . THR B 1 113 ? -13.711 11.163 24.707 1.00 19.78 114 THR B N 1
ATOM 1729 C CA . THR B 1 113 ? -14.272 12.135 23.778 1.00 20.44 114 THR B CA 1
ATOM 1730 C C . THR B 1 113 ? -14.448 11.546 22.383 1.00 20.42 114 THR B C 1
ATOM 1731 O O . THR B 1 113 ? -15.080 12.158 21.529 1.00 19.71 114 THR B O 1
ATOM 1735 N N . ASP B 1 114 ? -13.858 10.369 22.165 1.00 20.08 115 ASP B N 1
ATOM 1736 C CA . ASP B 1 114 ? -13.688 9.787 20.825 1.00 18.24 115 ASP B CA 1
ATOM 1737 C C . ASP B 1 114 ? -14.464 8.490 20.676 1.00 16.92 115 ASP B C 1
ATOM 1738 O O . ASP B 1 114 ? -14.350 7.803 19.655 1.00 18.33 115 ASP B O 1
ATOM 1743 N N . PHE B 1 115 ? -15.249 8.138 21.693 1.00 18.04 116 PHE B N 1
ATOM 1744 C CA . PHE B 1 115 ? -15.981 6.889 21.682 1.00 17.09 116 PHE B CA 1
ATOM 1745 C C . PHE B 1 115 ? -17.460 7.164 21.878 1.00 20.27 116 PHE B C 1
ATOM 1746 O O . PHE B 1 115 ? -17.827 7.938 22.761 1.00 19.87 116 PHE B O 1
ATOM 1754 N N . GLY B 1 116 ? -18.302 6.545 21.054 1.00 16.94 117 GLY B N 1
ATOM 1755 C CA . GLY B 1 116 ? -19.734 6.749 21.168 1.00 18.41 117 GLY B CA 1
ATOM 1756 C C . GLY B 1 116 ? -20.515 5.477 21.401 1.00 17.96 117 GLY B C 1
ATOM 1757 O O . GLY B 1 116 ? -20.240 4.453 20.798 1.00 19.52 117 GLY B O 1
ATOM 1758 N N . ILE B 1 117 ? -21.503 5.557 22.287 1.00 18.59 118 ILE B N 1
ATOM 1759 C CA . ILE B 1 117 ? -22.458 4.479 22.494 1.00 22.76 118 ILE B CA 1
ATOM 1760 C C . ILE B 1 117 ? -23.850 5.076 22.364 1.00 20.37 118 ILE B C 1
ATOM 1761 O O . ILE B 1 117 ? -24.184 6.000 23.100 1.00 22.41 118 ILE B O 1
ATOM 1766 N N . GLY B 1 118 ? -24.650 4.570 21.434 1.00 20.62 119 GLY B N 1
ATOM 1767 C CA . GLY B 1 118 ? -26.010 5.068 21.290 1.00 21.86 119 GLY B CA 1
ATOM 1768 C C . GLY B 1 118 ? -26.068 6.536 20.908 1.00 22.84 119 GLY B C 1
ATOM 1769 O O . GLY B 1 118 ? -27.062 7.223 21.171 1.00 24.34 119 GLY B O 1
ATOM 1770 N N . GLY B 1 119 ? -24.994 7.026 20.294 1.00 19.22 120 GLY B N 1
ATOM 1771 C CA . GLY B 1 119 ? -24.945 8.400 19.834 1.00 20.81 120 GLY B CA 1
ATOM 1772 C C . GLY B 1 119 ? -24.425 9.370 20.875 1.00 20.61 120 GLY B C 1
ATOM 1773 O O . GLY B 1 119 ? -24.346 10.574 20.634 1.00 20.55 120 GLY B O 1
ATOM 1774 N N . GLN B 1 120 ? -24.065 8.845 22.038 1.00 20.33 121 GLN B N 1
ATOM 1775 C CA . GLN B 1 120 ? -23.595 9.658 23.141 1.00 20.25 121 GLN B CA 1
ATOM 1776 C C . GLN B 1 120 ? -22.140 9.329 23.424 1.00 19.76 121 GLN B C 1
ATOM 1777 O O . GLN B 1 120 ? -21.748 8.165 23.336 1.00 20.85 121 GLN B O 1
ATOM 1783 N N . THR B 1 121 ? -21.322 10.334 23.723 1.00 18.96 122 THR B N 1
ATOM 1784 C CA . THR B 1 121 ? -19.900 10.031 23.948 1.00 19.00 122 THR B CA 1
ATOM 1785 C C . THR B 1 121 ? -19.673 9.358 25.296 1.00 22.25 122 THR B C 1
ATOM 1786 O O . THR B 1 121 ? -20.441 9.538 26.244 1.00 19.89 122 THR B O 1
ATOM 1790 N N . ALA B 1 122 ? -18.607 8.577 25.383 1.00 19.58 123 ALA B N 1
ATOM 1791 C CA . ALA B 1 122 ? -18.264 7.988 26.654 1.00 19.45 123 ALA B CA 1
ATOM 1792 C C . ALA B 1 122 ? -18.103 9.064 27.735 1.00 21.62 123 ALA B C 1
ATOM 1793 O O . ALA B 1 122 ? -18.530 8.851 28.873 1.00 23.27 123 ALA B O 1
ATOM 1795 N N . ARG B 1 123 ? -17.544 10.218 27.382 1.00 20.12 124 ARG B N 1
ATOM 1796 C CA . ARG B 1 123 ? -17.366 11.270 28.384 1.00 20.65 124 ARG B CA 1
ATOM 1797 C C . ARG B 1 123 ? -18.728 11.769 28.850 1.00 20.96 124 ARG B C 1
ATOM 1798 O O . ARG B 1 123 ? -18.935 11.965 30.048 1.00 22.93 124 ARG B O 1
ATOM 1806 N N . ALA B 1 124 ? -19.664 11.959 27.924 1.00 20.60 125 ALA B N 1
ATOM 1807 C CA . ALA B 1 124 ? -21.021 12.366 28.305 1.00 22.21 125 ALA B CA 1
ATOM 1808 C C . ALA B 1 124 ? -21.632 11.402 29.310 1.00 22.09 125 ALA B C 1
ATOM 1809 O O . ALA B 1 124 ? -22.337 11.821 30.250 1.00 24.38 125 ALA B O 1
ATOM 1811 N N . LEU B 1 125 ? -21.349 10.114 29.126 1.00 23.09 126 LEU B N 1
ATOM 1812 C CA . LEU B 1 125 ? -21.937 9.058 29.942 1.00 25.70 126 LEU B CA 1
ATOM 1813 C C . LEU B 1 125 ? -21.163 8.804 31.244 1.00 22.99 126 LEU B C 1
ATOM 1814 O O . LEU B 1 125 ? -21.496 7.886 31.988 1.00 28.23 126 LEU B O 1
ATOM 1819 N N . GLY B 1 126 ? -20.144 9.612 31.521 1.00 24.08 127 GLY B N 1
ATOM 1820 C CA . GLY B 1 126 ? -19.390 9.499 32.757 1.00 27.43 127 GLY B CA 1
ATOM 1821 C C . GLY B 1 126 ? -18.325 8.422 32.737 1.00 31.10 127 GLY B C 1
ATOM 1822 O O . GLY B 1 126 ? -17.741 8.084 33.768 1.00 33.46 127 GLY B O 1
ATOM 1823 N N . ARG B 1 127 ? -18.057 7.889 31.551 1.00 30.35 128 ARG B N 1
ATOM 1824 C CA . ARG B 1 127 ? -17.013 6.881 31.394 1.00 33.11 128 ARG B CA 1
ATOM 1825 C C . ARG B 1 127 ? -15.723 7.533 30.900 1.00 33.09 128 ARG B C 1
ATOM 1826 O O . ARG B 1 127 ? -14.750 6.867 30.526 1.00 34.55 128 ARG B O 1
ATOM 1835 N N . PRO C 1 1 ? 4.997 -5.681 12.018 1.00 24.29 2 PRO C N 1
ATOM 1836 C CA . PRO C 1 1 ? 3.971 -4.863 11.371 1.00 22.79 2 PRO C CA 1
ATOM 1837 C C . PRO C 1 1 ? 2.834 -5.735 10.884 1.00 19.89 2 PRO C C 1
ATOM 1838 O O . PRO C 1 1 ? 3.062 -6.874 10.501 1.00 21.77 2 PRO C O 1
ATOM 1842 N N . THR C 1 2 ? 1.622 -5.201 10.914 1.00 19.90 3 THR C N 1
ATOM 1843 C CA . THR C 1 2 ? 0.466 -5.903 10.387 1.00 19.55 3 THR C CA 1
ATOM 1844 C C . THR C 1 2 ? -0.236 -4.980 9.423 1.00 19.06 3 THR C C 1
ATOM 1845 O O . THR C 1 2 ? -0.605 -3.869 9.795 1.00 20.79 3 THR C O 1
ATOM 1849 N N . LEU C 1 3 ? -0.377 -5.414 8.175 1.00 18.73 4 LEU C N 1
ATOM 1850 C CA . LEU C 1 3 ? -1.098 -4.627 7.194 1.00 15.91 4 LEU C CA 1
ATOM 1851 C C . LEU C 1 3 ? -2.461 -5.248 6.996 1.00 17.93 4 LEU C C 1
ATOM 1852 O O . LEU C 1 3 ? -2.557 -6.441 6.709 1.00 19.61 4 LEU C O 1
ATOM 1857 N N . GLU C 1 4 ? -3.514 -4.455 7.165 1.00 16.56 5 GLU C N 1
ATOM 1858 C CA . GLU C 1 4 ? -4.843 -4.879 6.722 1.00 16.72 5 GLU C CA 1
ATOM 1859 C C . GLU C 1 4 ? -5.116 -4.176 5.414 1.00 17.60 5 GLU C C 1
ATOM 1860 O O . GLU C 1 4 ? -5.176 -2.946 5.352 1.00 15.88 5 GLU C O 1
ATOM 1866 N N . VAL C 1 5 ? -5.278 -4.975 4.371 1.00 17.07 6 VAL C N 1
ATOM 1867 C CA . VAL C 1 5 ? -5.438 -4.459 3.032 1.00 16.35 6 VAL C CA 1
ATOM 1868 C C . VAL C 1 5 ? -6.879 -4.648 2.610 1.00 17.40 6 VAL C C 1
ATOM 1869 O O . VAL C 1 5 ? -7.325 -5.772 2.408 1.00 18.04 6 VAL C O 1
ATOM 1873 N N . PHE C 1 6 ? -7.607 -3.542 2.525 1.00 17.00 7 PHE C N 1
ATOM 1874 C CA . PHE C 1 6 ? -8.989 -3.573 2.080 1.00 17.46 7 PHE C CA 1
ATOM 1875 C C . PHE C 1 6 ? -8.954 -3.602 0.571 1.00 21.54 7 PHE C C 1
ATOM 1876 O O . PHE C 1 6 ? -8.437 -2.674 -0.065 1.00 22.47 7 PHE C O 1
ATOM 1884 N N . LEU C 1 7 ? -9.471 -4.689 0.012 1.00 21.62 8 LEU C N 1
ATOM 1885 C CA . LEU C 1 7 ? -9.269 -5.019 -1.389 1.00 24.38 8 LEU C CA 1
ATOM 1886 C C . LEU C 1 7 ? -10.618 -5.305 -2.042 1.00 23.73 8 LEU C C 1
ATOM 1887 O O . LEU C 1 7 ? -11.376 -6.115 -1.529 1.00 23.73 8 LEU C O 1
ATOM 1892 N N . PRO C 1 8 ? -10.929 -4.640 -3.165 1.00 26.01 9 PRO C N 1
ATOM 1893 C CA . PRO C 1 8 ? -12.136 -5.071 -3.874 1.00 26.74 9 PRO C CA 1
ATOM 1894 C C . PRO C 1 8 ? -11.971 -6.478 -4.441 1.00 26.88 9 PRO C C 1
ATOM 1895 O O . PRO C 1 8 ? -10.878 -6.871 -4.859 1.00 26.17 9 PRO C O 1
ATOM 1899 N N . ALA C 1 9 ? -13.057 -7.236 -4.440 1.00 25.65 10 ALA C N 1
ATOM 1900 C CA . ALA C 1 9 ? -13.035 -8.590 -4.976 1.00 25.18 10 ALA C CA 1
ATOM 1901 C C . ALA C 1 9 ? -12.721 -8.587 -6.473 1.00 28.52 10 ALA C C 1
ATOM 1902 O O . ALA C 1 9 ? -12.954 -7.591 -7.169 1.00 29.99 10 ALA C O 1
ATOM 1904 N N . GLY C 1 10 ? -12.165 -9.692 -6.961 1.00 31.37 11 GLY C N 1
ATOM 1905 C CA . GLY C 1 10 ? -11.909 -9.833 -8.384 1.00 31.98 11 GLY C CA 1
ATOM 1906 C C . GLY C 1 10 ? -10.504 -10.257 -8.770 1.00 32.22 11 GLY C C 1
ATOM 1907 O O . GLY C 1 10 ? -10.292 -10.770 -9.866 1.00 35.71 11 GLY C O 1
ATOM 1908 N N . HIS C 1 11 ? -9.535 -10.036 -7.891 1.00 28.99 12 HIS C N 1
ATOM 1909 C CA . HIS C 1 11 ? -8.160 -10.426 -8.197 1.00 25.51 12 HIS C CA 1
ATOM 1910 C C . HIS C 1 11 ? -7.948 -11.913 -7.942 1.00 28.47 12 HIS C C 1
ATOM 1911 O O . HIS C 1 11 ? -8.509 -12.469 -7.001 1.00 29.07 12 HIS C O 1
ATOM 1918 N N . ASP C 1 12 ? -7.133 -12.569 -8.770 1.00 26.45 13 ASP C N 1
ATOM 1919 C CA . ASP C 1 12 ? -6.960 -14.007 -8.585 1.00 26.89 13 ASP C CA 1
ATOM 1920 C C . ASP C 1 12 ? -5.891 -14.299 -7.538 1.00 26.42 13 ASP C C 1
ATOM 1921 O O . ASP C 1 12 ? -5.273 -13.381 -6.987 1.00 25.38 13 ASP C O 1
ATOM 1926 N N . ASP C 1 13 ? -5.709 -15.582 -7.239 1.00 26.78 14 ASP C N 1
ATOM 1927 C CA . ASP C 1 13 ? -4.851 -15.986 -6.131 1.00 27.62 14 ASP C CA 1
ATOM 1928 C C . ASP C 1 13 ? -3.397 -15.592 -6.366 1.00 29.52 14 ASP C C 1
ATOM 1929 O O . ASP C 1 13 ? -2.672 -15.263 -5.424 1.00 28.75 14 ASP C O 1
ATOM 1934 N N . ALA C 1 14 ? -2.964 -15.618 -7.622 1.00 26.77 15 ALA C N 1
ATOM 1935 C CA . ALA C 1 14 ? -1.590 -15.243 -7.936 1.00 24.46 15 ALA C CA 1
ATOM 1936 C C . ALA C 1 14 ? -1.352 -13.770 -7.642 1.00 26.12 15 ALA C C 1
ATOM 1937 O O . ALA C 1 14 ? -0.305 -13.400 -7.110 1.00 26.43 15 ALA C O 1
ATOM 1939 N N . ARG C 1 15 ? -2.311 -12.921 -8.008 1.00 25.34 16 ARG C N 1
ATOM 1940 C CA . ARG C 1 15 ? -2.165 -11.500 -7.739 1.00 27.71 16 ARG C CA 1
ATOM 1941 C C . ARG C 1 15 ? -2.201 -11.221 -6.231 1.00 25.72 16 ARG C C 1
ATOM 1942 O O . ARG C 1 15 ? -1.474 -10.361 -5.735 1.00 25.17 16 ARG C O 1
ATOM 1950 N N . LYS C 1 16 ? -3.031 -11.962 -5.504 1.00 23.11 17 LYS C N 1
ATOM 1951 C CA . LYS C 1 16 ? -3.087 -11.810 -4.048 1.00 27.13 17 LYS C CA 1
ATOM 1952 C C . LYS C 1 16 ? -1.755 -12.190 -3.428 1.00 25.31 17 LYS C C 1
ATOM 1953 O O . LYS C 1 16 ? -1.233 -11.468 -2.575 1.00 23.33 17 LYS C O 1
ATOM 1959 N N . ALA C 1 17 ? -1.187 -13.310 -3.883 1.00 25.11 18 ALA C N 1
ATOM 1960 C CA . ALA C 1 17 ? 0.106 -13.760 -3.379 1.00 26.00 18 ALA C CA 1
ATOM 1961 C C . ALA C 1 17 ? 1.214 -12.777 -3.733 1.00 22.27 18 ALA C C 1
ATOM 1962 O O . ALA C 1 17 ? 2.077 -12.511 -2.912 1.00 24.46 18 ALA C O 1
ATOM 1964 N N . GLU C 1 18 ? 1.178 -12.238 -4.948 1.00 24.03 19 GLU C N 1
ATOM 1965 C CA . GLU C 1 18 ? 2.130 -11.215 -5.367 1.00 27.23 19 GLU C CA 1
ATOM 1966 C C . GLU C 1 18 ? 2.002 -9.971 -4.493 1.00 25.21 19 GLU C C 1
ATOM 1967 O O . GLU C 1 18 ? 2.996 -9.386 -4.079 1.00 25.39 19 GLU C O 1
ATOM 1973 N N . LEU C 1 19 ? 0.767 -9.576 -4.199 1.00 24.87 20 LEU C N 1
ATOM 1974 C CA . LEU C 1 19 ? 0.535 -8.423 -3.340 1.00 23.99 20 LEU C CA 1
ATOM 1975 C C . LEU C 1 19 ? 1.086 -8.649 -1.931 1.00 21.63 20 LEU C C 1
ATOM 1976 O O . LEU C 1 19 ? 1.750 -7.781 -1.363 1.00 21.74 20 LEU C O 1
ATOM 1981 N N . ILE C 1 20 ? 0.822 -9.822 -1.373 1.00 20.40 21 ILE C N 1
ATOM 1982 C CA . ILE C 1 20 ? 1.372 -10.182 -0.071 1.00 21.25 21 ILE C CA 1
ATOM 1983 C C . ILE C 1 20 ? 2.909 -10.134 -0.087 1.00 20.20 21 ILE C C 1
ATOM 1984 O O . ILE C 1 20 ? 3.527 -9.563 0.808 1.00 22.42 21 ILE C O 1
ATOM 1989 N N . ALA C 1 21 ? 3.514 -10.687 -1.133 1.00 20.63 22 ALA C N 1
ATOM 1990 C CA . ALA C 1 21 ? 4.970 -10.748 -1.193 1.00 25.68 22 ALA C CA 1
ATOM 1991 C C . ALA C 1 21 ? 5.577 -9.359 -1.347 1.00 21.76 22 ALA C C 1
ATOM 1992 O O . ALA C 1 21 ? 6.543 -9.013 -0.663 1.00 23.02 22 ALA C O 1
ATOM 1994 N N . ARG C 1 22 ? 5.006 -8.567 -2.249 1.00 20.21 23 ARG C N 1
ATOM 1995 C CA . ARG C 1 22 ? 5.563 -7.270 -2.582 1.00 23.19 23 ARG C CA 1
ATOM 1996 C C . ARG C 1 22 ? 5.276 -6.211 -1.523 1.00 23.68 23 ARG C C 1
ATOM 1997 O O . ARG C 1 22 ? 6.116 -5.343 -1.277 1.00 22.72 23 ARG C O 1
ATOM 2005 N N . LEU C 1 23 ? 4.111 -6.276 -0.880 1.00 22.66 24 LEU C N 1
ATOM 2006 C CA . LEU C 1 23 ? 3.853 -5.346 0.218 1.00 21.73 24 LEU C CA 1
ATOM 2007 C C . LEU C 1 23 ? 4.764 -5.654 1.389 1.00 20.17 24 LEU C C 1
ATOM 2008 O O . LEU C 1 23 ? 5.205 -4.746 2.094 1.00 20.41 24 LEU C O 1
ATOM 2013 N N . THR C 1 24 ? 5.038 -6.938 1.594 1.00 20.56 25 THR C N 1
ATOM 2014 C CA . THR C 1 24 ? 5.956 -7.359 2.650 1.00 20.06 25 THR C CA 1
ATOM 2015 C C . THR C 1 24 ? 7.368 -6.835 2.380 1.00 21.82 25 THR C C 1
ATOM 2016 O O . THR C 1 24 ? 8.001 -6.268 3.269 1.00 22.37 25 THR C O 1
ATOM 2020 N N . GLY C 1 25 ? 7.844 -7.007 1.148 1.00 22.71 26 GLY C N 1
ATOM 2021 C CA . GLY C 1 25 ? 9.146 -6.478 0.779 1.00 22.48 26 GLY C CA 1
ATOM 2022 C C . GLY C 1 25 ? 9.249 -4.970 0.930 1.00 22.69 26 GLY C C 1
ATOM 2023 O O . GLY C 1 25 ? 10.278 -4.459 1.387 1.00 23.26 26 GLY C O 1
ATOM 2024 N N . ALA C 1 26 ? 8.188 -4.254 0.549 1.00 22.19 27 ALA C N 1
ATOM 2025 C CA . ALA C 1 26 ? 8.132 -2.806 0.694 1.00 20.38 27 ALA C CA 1
ATOM 2026 C C . ALA C 1 26 ? 8.213 -2.400 2.163 1.00 20.79 27 ALA C C 1
ATOM 2027 O O . ALA C 1 26 ? 8.791 -1.364 2.509 1.00 22.52 27 ALA C O 1
ATOM 2029 N N . THR C 1 27 ? 7.596 -3.204 3.027 1.00 23.15 28 THR C N 1
ATOM 2030 C CA . THR C 1 27 ? 7.602 -2.932 4.458 1.00 20.35 28 THR C CA 1
ATOM 2031 C C . THR C 1 27 ? 9.000 -3.140 5.042 1.00 22.76 28 THR C C 1
ATOM 2032 O O . THR C 1 27 ? 9.491 -2.313 5.816 1.00 21.31 28 THR C O 1
ATOM 2036 N N . VAL C 1 28 ? 9.629 -4.242 4.651 1.00 20.73 29 VAL C N 1
ATOM 2037 C CA . VAL C 1 28 ? 10.986 -4.546 5.111 1.00 21.37 29 VAL C CA 1
ATOM 2038 C C . VAL C 1 28 ? 11.955 -3.444 4.679 1.00 22.09 29 VAL C C 1
ATOM 2039 O O . VAL C 1 28 ? 12.729 -2.938 5.495 1.00 23.64 29 VAL C O 1
ATOM 2043 N N . ASP C 1 29 ? 11.896 -3.053 3.415 1.00 23.18 30 ASP C N 1
ATOM 2044 C CA . ASP C 1 29 ? 12.779 -1.998 2.923 1.00 24.46 30 ASP C CA 1
ATOM 2045 C C . ASP C 1 29 ? 12.569 -0.665 3.634 1.00 25.34 30 ASP C C 1
ATOM 2046 O O . ASP C 1 29 ? 13.531 0.018 3.977 1.00 27.09 30 ASP C O 1
ATOM 2051 N N . SER C 1 30 ? 11.314 -0.289 3.864 1.00 22.84 31 SER C N 1
ATOM 2052 C CA . SER C 1 30 ? 11.041 1.059 4.336 1.00 22.59 31 SER C CA 1
ATOM 2053 C C . SER C 1 30 ? 11.175 1.229 5.849 1.00 22.76 31 SER C C 1
ATOM 2054 O O . SER C 1 30 ? 11.571 2.301 6.315 1.00 24.25 31 SER C O 1
ATOM 2057 N N . ILE C 1 31 ? 10.862 0.202 6.635 1.00 22.92 32 ILE C N 1
ATOM 2058 C CA . ILE C 1 31 ? 10.955 0.380 8.081 1.00 24.22 32 ILE C CA 1
ATOM 2059 C C . ILE C 1 31 ? 11.832 -0.670 8.764 1.00 23.97 32 ILE C C 1
ATOM 2060 O O . ILE C 1 31 ? 12.045 -0.618 9.975 1.00 23.85 32 ILE C O 1
ATOM 2065 N N . GLY C 1 32 ? 12.367 -1.604 7.985 1.00 22.26 33 GLY C N 1
ATOM 2066 C CA . GLY C 1 32 ? 13.395 -2.498 8.497 1.00 23.73 33 GLY C CA 1
ATOM 2067 C C . GLY C 1 32 ? 12.925 -3.542 9.488 1.00 28.05 33 GLY C C 1
ATOM 2068 O O . GLY C 1 32 ? 13.700 -4.054 10.295 1.00 27.17 33 GLY C O 1
ATOM 2069 N N . ALA C 1 33 ? 11.640 -3.868 9.438 1.00 26.58 34 ALA C N 1
ATOM 2070 C CA . ALA C 1 33 ? 11.129 -4.945 10.260 1.00 28.60 34 ALA C CA 1
ATOM 2071 C C . ALA C 1 33 ? 11.657 -6.268 9.739 1.00 24.68 34 ALA C C 1
ATOM 2072 O O . ALA C 1 33 ? 11.777 -6.441 8.527 1.00 28.12 34 ALA C O 1
ATOM 2074 N N . PRO C 1 34 ? 11.979 -7.199 10.651 1.00 30.05 35 PRO C N 1
ATOM 2075 C CA . PRO C 1 34 ? 12.295 -8.576 10.261 1.00 29.26 35 PRO C CA 1
ATOM 2076 C C . PRO C 1 34 ? 11.182 -9.137 9.394 1.00 28.86 35 PRO C C 1
ATOM 2077 O O . PRO C 1 34 ? 10.013 -8.970 9.751 1.00 30.17 35 PRO C O 1
ATOM 2081 N N . ILE C 1 35 ? 11.523 -9.765 8.275 1.00 28.83 36 ILE C N 1
ATOM 2082 C CA . ILE C 1 35 ? 10.500 -10.179 7.314 1.00 29.70 36 ILE C CA 1
ATOM 2083 C C . ILE C 1 35 ? 9.498 -11.129 7.962 1.00 29.77 36 ILE C C 1
ATOM 2084 O O . ILE C 1 35 ? 8.304 -11.087 7.656 1.00 26.48 36 ILE C O 1
ATOM 2089 N N . GLU C 1 36 ? 9.966 -11.941 8.905 1.00 28.72 37 GLU C N 1
ATOM 2090 C CA . GLU C 1 36 ? 9.099 -12.923 9.539 1.00 30.06 37 GLU C CA 1
ATOM 2091 C C . GLU C 1 36 ? 8.078 -12.256 10.459 1.00 30.01 37 GLU C C 1
ATOM 2092 O O . GLU C 1 36 ? 7.089 -12.875 10.841 1.00 33.53 37 GLU C O 1
ATOM 2098 N N . SER C 1 37 ? 8.303 -10.988 10.796 1.00 27.65 38 SER C N 1
ATOM 2099 C CA . SER C 1 37 ? 7.393 -10.263 11.679 1.00 25.36 38 SER C CA 1
ATOM 2100 C C . SER C 1 37 ? 6.297 -9.532 10.903 1.00 21.87 38 SER C C 1
ATOM 2101 O O . SER C 1 37 ? 5.396 -8.948 11.501 1.00 28.20 38 SER C O 1
ATOM 2104 N N . VAL C 1 38 ? 6.381 -9.558 9.579 1.00 24.28 39 VAL C N 1
ATOM 2105 C CA . VAL C 1 38 ? 5.412 -8.811 8.782 1.00 23.28 39 VAL C CA 1
ATOM 2106 C C . VAL C 1 38 ? 4.212 -9.685 8.425 1.00 22.00 39 VAL C C 1
ATOM 2107 O O . VAL C 1 38 ? 4.353 -10.725 7.784 1.00 22.03 39 VAL C O 1
ATOM 2111 N N . ARG C 1 39 ? 3.029 -9.254 8.870 1.00 20.27 40 ARG C N 1
ATOM 2112 C CA . ARG C 1 39 ? 1.779 -9.936 8.586 1.00 21.17 40 ARG C CA 1
ATOM 2113 C C . ARG C 1 39 ? 0.961 -9.118 7.613 1.00 20.44 40 ARG C C 1
ATOM 2114 O O . ARG C 1 39 ? 0.915 -7.897 7.725 1.00 20.35 40 ARG C O 1
ATOM 2122 N N . VAL C 1 40 ? 0.335 -9.796 6.661 1.00 18.86 41 VAL C N 1
ATOM 2123 C CA . VAL C 1 40 ? -0.572 -9.141 5.731 1.00 20.07 41 VAL C CA 1
ATOM 2124 C C . VAL C 1 40 ? -1.921 -9.832 5.817 1.00 22.26 41 VAL C C 1
ATOM 2125 O O . VAL C 1 40 ? -2.006 -11.055 5.722 1.00 25.06 41 VAL C O 1
ATOM 2129 N N . LEU C 1 41 ? -2.977 -9.053 6.029 1.00 18.07 42 LEU C N 1
ATOM 2130 C CA . LEU C 1 41 ? -4.329 -9.590 6.103 1.00 18.67 42 LEU C CA 1
ATOM 2131 C C . LEU C 1 41 ? -5.108 -8.960 4.970 1.00 18.31 42 LEU C C 1
ATOM 2132 O O . LEU C 1 41 ? -5.267 -7.743 4.941 1.00 19.24 42 LEU C O 1
ATOM 2137 N N . LEU C 1 42 ? -5.541 -9.763 4.004 1.00 18.98 43 LEU C N 1
ATOM 2138 C CA . LEU C 1 42 ? -6.333 -9.226 2.908 1.00 17.90 43 LEU C CA 1
ATOM 2139 C C . LEU C 1 42 ? -7.801 -9.296 3.279 1.00 21.42 43 LEU C C 1
ATOM 2140 O O . LEU C 1 42 ? -8.338 -10.371 3.525 1.00 22.27 43 LEU C O 1
ATOM 2145 N N . THR C 1 43 ? -8.435 -8.133 3.319 1.00 18.73 44 THR C N 1
ATOM 2146 C CA . THR C 1 43 ? -9.852 -8.026 3.597 1.00 18.55 44 THR C CA 1
ATOM 2147 C C . THR C 1 43 ? -10.534 -7.763 2.269 1.00 16.85 44 THR C C 1
ATOM 2148 O O . THR C 1 43 ? -10.572 -6.646 1.780 1.00 17.90 44 THR C O 1
ATOM 2152 N N . GLU C 1 44 ? -11.039 -8.832 1.663 1.00 20.41 45 GLU C N 1
ATOM 2153 C CA . GLU C 1 44 ? -11.605 -8.733 0.337 1.00 19.16 45 GLU C CA 1
ATOM 2154 C C . GLU C 1 44 ? -13.088 -8.429 0.459 1.00 20.66 45 GLU C C 1
ATOM 2155 O O . GLU C 1 44 ? -13.816 -9.128 1.162 1.00 25.21 45 GLU C O 1
ATOM 2161 N N . LEU C 1 45 ? -13.520 -7.359 -0.190 1.00 18.21 46 LEU C N 1
ATOM 2162 C CA . LEU C 1 45 ? -14.907 -6.927 -0.058 1.00 19.04 46 LEU C CA 1
ATOM 2163 C C . LEU C 1 45 ? -15.602 -6.860 -1.402 1.00 19.47 46 LEU C C 1
ATOM 2164 O O . LEU C 1 45 ? -15.016 -6.432 -2.387 1.00 21.43 46 LEU C O 1
ATOM 2169 N N . PRO C 1 46 ? -16.868 -7.279 -1.437 1.00 21.33 47 PRO C N 1
ATOM 2170 C CA . PRO C 1 46 ? -17.664 -7.078 -2.649 1.00 21.08 47 PRO C CA 1
ATOM 2171 C C . PRO C 1 46 ? -17.813 -5.596 -2.966 1.00 21.72 47 PRO C C 1
ATOM 2172 O O . PRO C 1 46 ? -17.734 -4.775 -2.058 1.00 20.47 47 PRO C O 1
ATOM 2176 N N . ALA C 1 47 ? -18.047 -5.258 -4.228 1.00 21.99 48 ALA C N 1
ATOM 2177 C CA . ALA C 1 47 ? -18.187 -3.865 -4.645 1.00 23.29 48 ALA C CA 1
ATOM 2178 C C . ALA C 1 47 ? -19.332 -3.156 -3.916 1.00 23.82 48 ALA C C 1
ATOM 2179 O O . ALA C 1 47 ? -19.294 -1.944 -3.696 1.00 26.99 48 ALA C O 1
ATOM 2181 N N . THR C 1 48 ? -20.342 -3.918 -3.531 1.00 20.91 49 THR C N 1
ATOM 2182 C CA . THR C 1 48 ? -21.475 -3.366 -2.797 1.00 23.40 49 THR C CA 1
ATOM 2183 C C . THR C 1 48 ? -21.128 -2.964 -1.362 1.00 26.16 49 THR C C 1
ATOM 2184 O O . THR C 1 48 ? -21.967 -2.378 -0.667 1.00 25.74 49 THR C O 1
ATOM 2188 N N . HIS C 1 49 ? -19.916 -3.300 -0.918 1.00 21.37 50 HIS C N 1
ATOM 2189 C CA . HIS C 1 49 ? -19.460 -2.975 0.438 1.00 20.48 50 HIS C CA 1
ATOM 2190 C C . HIS C 1 49 ? -18.492 -1.823 0.473 1.00 21.52 50 HIS C C 1
ATOM 2191 O O . HIS C 1 49 ? -18.013 -1.425 1.539 1.00 21.83 50 HIS C O 1
ATOM 2198 N N . ILE C 1 50 ? -18.167 -1.296 -0.691 1.00 20.79 51 ILE C N 1
ATOM 2199 C CA . ILE C 1 50 ? -17.113 -0.319 -0.771 1.00 19.65 51 ILE C CA 1
ATOM 2200 C C . ILE C 1 50 ? -17.691 0.987 -1.266 1.00 21.33 51 ILE C C 1
ATOM 2201 O O . ILE C 1 50 ? -18.290 1.043 -2.349 1.00 25.97 51 ILE C O 1
ATOM 2206 N N . GLY C 1 51 ? -17.541 2.026 -0.456 1.00 19.27 52 GLY C N 1
ATOM 2207 C CA . GLY C 1 51 ? -18.003 3.352 -0.825 1.00 20.05 52 GLY C CA 1
ATOM 2208 C C . GLY C 1 51 ? -16.840 4.270 -1.130 1.00 18.78 52 GLY C C 1
ATOM 2209 O O . GLY C 1 51 ? -15.849 4.315 -0.391 1.00 18.08 52 GLY C O 1
ATOM 2210 N N . LEU C 1 52 ? -16.950 4.982 -2.252 1.00 20.03 53 LEU C N 1
ATOM 2211 C CA . LEU C 1 52 ? -16.026 6.049 -2.603 1.00 25.24 53 LEU C CA 1
ATOM 2212 C C . LEU C 1 52 ? -16.840 7.282 -2.929 1.00 24.39 53 LEU C C 1
ATOM 2213 O O . LEU C 1 52 ? -17.685 7.243 -3.822 1.00 23.43 53 LEU C O 1
ATOM 2218 N N . GLY C 1 53 ? -16.606 8.374 -2.215 1.00 23.48 54 GLY C N 1
ATOM 2219 C CA . GLY C 1 53 ? -17.357 9.596 -2.459 1.00 24.15 54 GLY C CA 1
ATOM 2220 C C . GLY C 1 53 ? -18.855 9.469 -2.266 1.00 28.13 54 GLY C C 1
ATOM 2221 O O . GLY C 1 53 ? -19.649 10.166 -2.907 1.00 27.26 54 GLY C O 1
ATOM 2222 N N . GLY C 1 54 ? -19.258 8.566 -1.388 1.00 21.44 55 GLY C N 1
ATOM 2223 C CA . GLY C 1 54 ? -20.663 8.454 -1.043 1.00 24.30 55 GLY C CA 1
ATOM 2224 C C . GLY C 1 54 ? -21.429 7.432 -1.848 1.00 25.65 55 GLY C C 1
ATOM 2225 O O . GLY C 1 54 ? -22.620 7.241 -1.623 1.00 26.47 55 GLY C O 1
ATOM 2226 N N . ARG C 1 55 ? -20.753 6.769 -2.782 1.00 23.24 56 ARG C N 1
ATOM 2227 C CA . ARG C 1 55 ? -21.390 5.742 -3.606 1.00 24.42 56 ARG C CA 1
ATOM 2228 C C . ARG C 1 55 ? -20.516 4.505 -3.731 1.00 22.06 56 ARG C C 1
ATOM 2229 O O . ARG C 1 55 ? -19.297 4.602 -3.644 1.00 23.40 56 ARG C O 1
ATOM 2237 N N . SER C 1 56 ? -21.144 3.361 -4.000 1.00 27.85 57 SER C N 1
ATOM 2238 C CA . SER C 1 56 ? -20.428 2.150 -4.394 1.00 29.34 57 SER C CA 1
ATOM 2239 C C . SER C 1 56 ? -20.115 2.194 -5.888 1.00 28.54 57 SER C C 1
ATOM 2240 O O . SER C 1 56 ? -20.687 3.005 -6.598 1.00 29.11 57 SER C O 1
ATOM 2243 N N . ALA C 1 57 ? -19.207 1.339 -6.358 1.00 33.71 58 ALA C N 1
ATOM 2244 C CA . ALA C 1 57 ? -18.928 1.235 -7.795 1.00 31.66 58 ALA C CA 1
ATOM 2245 C C . ALA C 1 57 ? -20.218 0.984 -8.569 1.00 33.31 58 ALA C C 1
ATOM 2246 O O . ALA C 1 57 ? -20.445 1.557 -9.647 1.00 30.56 58 ALA C O 1
ATOM 2248 N N . ALA C 1 58 ? -21.068 0.142 -7.986 1.00 34.97 59 ALA C N 1
ATOM 2249 C CA . ALA C 1 58 ? -22.350 -0.219 -8.567 1.00 34.97 59 ALA C CA 1
ATOM 2250 C C . ALA C 1 58 ? -23.249 0.992 -8.769 1.00 39.34 59 ALA C C 1
ATOM 2251 O O . ALA C 1 58 ?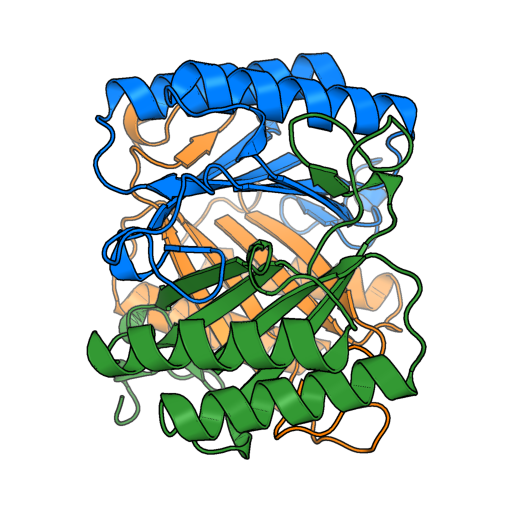 -24.150 0.970 -9.608 1.00 38.89 59 ALA C O 1
ATOM 2253 N N . ASP C 1 59 ? -23.009 2.051 -8.003 1.00 36.75 60 ASP C N 1
ATOM 2254 C CA . ASP C 1 59 ? -23.807 3.259 -8.139 1.00 33.55 60 ASP C CA 1
ATOM 2255 C C . ASP C 1 59 ? -23.015 4.397 -8.788 1.00 30.80 60 ASP C C 1
ATOM 2256 O O . ASP C 1 59 ? -23.440 5.552 -8.774 1.00 36.03 60 ASP C O 1
ATOM 2261 N N . GLY C 1 60 ? -21.867 4.069 -9.370 1.00 29.57 61 GLY C N 1
ATOM 2262 C CA . GLY C 1 60 ? -21.191 5.028 -10.226 1.00 29.22 61 GLY C CA 1
ATOM 2263 C C . GLY C 1 60 ? -19.832 5.539 -9.801 1.00 26.35 61 GLY C C 1
ATOM 2264 O O . GLY C 1 60 ? -19.187 6.248 -10.568 1.00 29.28 61 GLY C O 1
ATOM 2265 N N . ALA C 1 61 ? -19.399 5.203 -8.589 1.00 27.91 62 ALA C N 1
ATOM 2266 C CA . ALA C 1 61 ? -18.075 5.601 -8.138 1.00 29.85 62 ALA C CA 1
ATOM 2267 C C . ALA C 1 61 ? -17.026 4.881 -8.976 1.00 28.45 62 ALA C C 1
ATOM 2268 O O . ALA C 1 61 ? -17.253 3.762 -9.417 1.00 30.53 62 ALA C O 1
ATOM 2270 N N . PRO C 1 62 ? -15.872 5.524 -9.202 1.00 33.84 63 PRO C N 1
ATOM 2271 C CA . PRO C 1 62 ? -14.775 4.844 -9.902 1.00 35.08 63 PRO C CA 1
ATOM 2272 C C . PRO C 1 62 ? -14.182 3.720 -9.049 1.00 37.36 63 PRO C C 1
ATOM 2273 O O . PRO C 1 62 ? -14.321 3.772 -7.826 1.00 38.48 63 PRO C O 1
ATOM 2277 N N . PRO C 1 63 ? -13.545 2.717 -9.681 1.00 38.60 64 PRO C N 1
ATOM 2278 C CA . PRO C 1 63 ? -12.950 1.560 -8.990 1.00 39.57 64 PRO C CA 1
ATOM 2279 C C . PRO C 1 63 ? -12.020 1.924 -7.830 1.00 43.42 64 PRO C C 1
ATOM 2280 O O . PRO C 1 63 ? -11.343 2.954 -7.866 1.00 42.20 64 PRO C O 1
ATOM 2284 N N . SER C 1 64 ? -11.980 1.065 -6.814 1.00 41.90 65 SER C N 1
ATOM 2285 C CA . SER C 1 64 ? -11.218 1.353 -5.602 1.00 38.70 65 SER C CA 1
ATOM 2286 C C . SER C 1 64 ? -9.802 0.794 -5.617 1.00 39.18 65 SER C C 1
ATOM 2287 O O . SER C 1 64 ? -9.594 -0.401 -5.840 1.00 44.23 65 SER C O 1
ATOM 2290 N N . LEU C 1 65 ? -8.831 1.672 -5.379 1.00 36.69 66 LEU C N 1
ATOM 2291 C CA . LEU C 1 65 ? -7.488 1.232 -5.033 1.00 33.71 66 LEU C CA 1
ATOM 2292 C C . LEU C 1 65 ? -7.595 0.573 -3.673 1.00 32.13 66 LEU C C 1
ATOM 2293 O O . LEU C 1 65 ? -8.562 0.812 -2.945 1.00 35.92 66 LEU C O 1
ATOM 2298 N N . PRO C 1 66 ? -6.622 -0.276 -3.325 1.00 31.79 67 PRO C N 1
ATOM 2299 C CA . PRO C 1 66 ? -6.660 -0.801 -1.963 1.00 26.41 67 PRO C CA 1
ATOM 2300 C C . PRO C 1 66 ? -6.530 0.324 -0.962 1.00 22.87 67 PRO C C 1
ATOM 2301 O O . PRO C 1 66 ? -5.973 1.382 -1.241 1.00 25.98 67 PRO C O 1
ATOM 2305 N N . VAL C 1 67 ? -7.076 0.085 0.213 1.00 18.81 68 VAL C N 1
ATOM 2306 C CA . VAL C 1 67 ? -6.814 0.936 1.348 1.00 19.42 68 VAL C CA 1
ATOM 2307 C C . VAL C 1 67 ? -6.061 0.087 2.342 1.00 18.56 68 VAL C C 1
ATOM 2308 O O . VAL C 1 67 ? -6.536 -0.962 2.767 1.00 17.93 68 VAL C O 1
ATOM 2312 N N . ILE C 1 68 ? -4.844 0.504 2.663 1.00 18.29 69 ILE C N 1
ATOM 2313 C CA . ILE C 1 68 ? -4.009 -0.265 3.564 1.00 16.14 69 ILE C CA 1
ATOM 2314 C C . ILE C 1 68 ? -3.940 0.404 4.919 1.00 16.76 69 ILE C C 1
ATOM 2315 O O . ILE C 1 68 ? -3.565 1.574 5.011 1.00 18.50 69 ILE C O 1
ATOM 2320 N N . VAL C 1 69 ? -4.321 -0.328 5.963 1.00 16.89 70 VAL C N 1
ATOM 2321 C CA . VAL C 1 69 ? -4.082 0.122 7.329 1.00 16.33 70 VAL C CA 1
ATOM 2322 C C . VAL C 1 69 ? -2.807 -0.561 7.810 1.00 17.39 70 VAL C C 1
ATOM 2323 O O . VAL C 1 69 ? -2.733 -1.788 7.852 1.00 18.02 70 VAL C O 1
ATOM 2327 N N . ALA C 1 70 ? -1.788 0.233 8.117 1.00 17.07 71 ALA C N 1
ATOM 2328 C CA . ALA C 1 70 ? -0.522 -0.296 8.596 1.00 17.16 71 ALA C CA 1
ATOM 2329 C C . ALA C 1 70 ? -0.422 -0.119 10.105 1.00 16.98 71 ALA C C 1
ATOM 2330 O O . ALA C 1 70 ? -0.310 1.004 10.592 1.00 18.10 71 ALA C O 1
ATOM 2332 N N . ILE C 1 71 ? -0.459 -1.233 10.828 1.00 16.94 72 ILE C N 1
ATOM 2333 C CA . ILE C 1 71 ? -0.413 -1.201 12.278 1.00 17.83 72 ILE C CA 1
ATOM 2334 C C . ILE C 1 71 ? 1.013 -1.460 12.731 1.00 19.26 72 ILE C C 1
ATOM 2335 O O . ILE C 1 71 ? 1.579 -2.516 12.448 1.00 19.84 72 ILE C O 1
ATOM 2340 N N . LEU C 1 72 ? 1.587 -0.460 13.392 1.00 15.94 73 LEU C N 1
ATOM 2341 C CA . LEU C 1 72 ? 2.981 -0.510 13.827 1.00 17.47 73 LEU C CA 1
ATOM 2342 C C . LEU C 1 72 ? 3.073 -0.38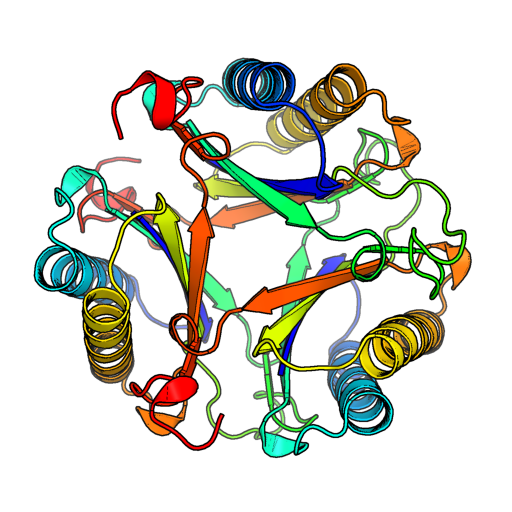8 15.328 1.00 18.63 73 LEU C C 1
ATOM 2343 O O . LEU C 1 72 ? 2.307 0.345 15.942 1.00 20.21 73 LEU C O 1
ATOM 2348 N N . ILE C 1 73 ? 4.032 -1.081 15.926 1.00 19.87 74 ILE C N 1
ATOM 2349 C CA . ILE C 1 73 ? 4.407 -0.726 17.278 1.00 20.13 74 ILE C CA 1
ATOM 2350 C C . ILE C 1 73 ? 4.997 0.683 17.239 1.00 20.57 74 ILE C C 1
ATOM 2351 O O . ILE C 1 73 ? 5.795 1.009 16.345 1.00 20.48 74 ILE C O 1
ATOM 2356 N N . ALA C 1 74 ? 4.597 1.519 18.191 1.00 21.80 75 ALA C N 1
ATOM 2357 C CA . ALA C 1 74 ? 5.103 2.880 18.263 1.00 23.08 75 ALA C CA 1
ATOM 2358 C C . ALA C 1 74 ? 6.631 2.899 18.310 1.00 23.08 75 ALA C C 1
ATOM 2359 O O . ALA C 1 74 ? 7.256 1.998 18.860 1.00 26.48 75 ALA C O 1
ATOM 2361 N N . GLY C 1 75 ? 7.231 3.920 17.712 1.00 23.94 76 GLY C N 1
ATOM 2362 C CA . GLY C 1 75 ? 8.679 4.033 17.759 1.00 25.84 76 GLY C CA 1
ATOM 2363 C C . GLY C 1 75 ? 9.330 4.219 16.408 1.00 27.94 76 GLY C C 1
ATOM 2364 O O . GLY C 1 75 ? 10.507 4.573 16.329 1.00 25.09 76 GLY C O 1
ATOM 2365 N N . ARG C 1 76 ? 8.598 3.992 15.325 1.00 22.95 77 ARG C N 1
ATOM 2366 C CA . ARG C 1 76 ? 9.191 4.279 14.025 1.00 21.04 77 ARG C CA 1
ATOM 2367 C C . ARG C 1 76 ? 9.309 5.784 13.822 1.00 22.52 77 ARG C C 1
ATOM 2368 O O . ARG C 1 76 ? 8.477 6.560 14.278 1.00 24.15 77 ARG C O 1
ATOM 2376 N N . THR C 1 77 ? 10.371 6.198 13.143 1.00 22.50 78 THR C N 1
ATOM 2377 C CA . THR C 1 77 ? 10.598 7.614 12.923 1.00 24.13 78 THR C CA 1
ATOM 2378 C C . THR C 1 77 ? 9.726 8.171 11.811 1.00 24.24 78 THR C C 1
ATOM 2379 O O . THR C 1 77 ? 9.153 7.427 11.005 1.00 22.85 78 THR C O 1
ATOM 2383 N N . ASP C 1 78 ? 9.628 9.493 11.768 1.00 26.48 79 ASP C N 1
ATOM 2384 C CA . ASP C 1 78 ? 8.866 10.157 10.732 1.00 25.18 79 ASP C CA 1
ATOM 2385 C C . ASP C 1 78 ? 9.398 9.804 9.347 1.00 26.11 79 ASP C C 1
ATOM 2386 O O . ASP C 1 78 ? 8.625 9.639 8.406 1.00 26.95 79 ASP C O 1
ATOM 2391 N N . GLU C 1 79 ? 10.718 9.691 9.221 1.00 26.65 80 GLU C N 1
ATOM 2392 C CA . GLU C 1 79 ? 11.314 9.315 7.949 1.00 26.80 80 GLU C CA 1
ATOM 2393 C C . GLU C 1 79 ? 10.901 7.905 7.532 1.00 21.78 80 GLU C C 1
ATOM 2394 O O . GLU C 1 79 ? 10.569 7.664 6.369 1.00 23.50 80 GLU C O 1
ATOM 2400 N N . GLN C 1 80 ? 10.923 6.977 8.486 1.00 22.13 81 GLN C N 1
ATOM 2401 C CA . GLN C 1 80 ? 10.494 5.606 8.224 1.00 20.96 81 GLN C CA 1
ATOM 2402 C C . GLN C 1 80 ? 9.037 5.564 7.757 1.00 20.43 81 GLN C C 1
ATOM 2403 O O . GLN C 1 80 ? 8.703 4.836 6.827 1.00 19.01 81 GLN C O 1
ATOM 2409 N N . LYS C 1 81 ? 8.190 6.351 8.416 1.00 21.85 82 LYS C N 1
ATOM 2410 C CA . LYS C 1 81 ? 6.768 6.392 8.070 1.00 18.96 82 LYS C CA 1
ATOM 2411 C C . LYS C 1 81 ? 6.557 6.970 6.682 1.00 20.03 82 LYS C C 1
ATOM 2412 O O . LYS C 1 81 ? 5.739 6.461 5.909 1.00 18.99 82 LYS C O 1
ATOM 2418 N N . ARG C 1 82 ? 7.293 8.036 6.371 1.00 22.02 83 ARG C N 1
ATOM 2419 C CA . ARG C 1 82 ? 7.288 8.611 5.032 1.00 20.97 83 ARG C CA 1
ATOM 2420 C C . ARG C 1 82 ? 7.678 7.572 3.990 1.00 22.85 83 ARG C C 1
ATOM 2421 O O . ARG C 1 82 ? 7.027 7.447 2.948 1.00 20.96 83 ARG C O 1
ATOM 2429 N N . ALA C 1 83 ? 8.736 6.818 4.280 1.00 20.82 84 ALA C N 1
ATOM 2430 C CA . ALA C 1 83 ? 9.212 5.809 3.346 1.00 20.71 84 ALA C CA 1
ATOM 2431 C C . ALA C 1 83 ? 8.183 4.700 3.198 1.00 20.45 84 ALA C C 1
ATOM 2432 O O . ALA C 1 83 ? 7.965 4.190 2.103 1.00 20.85 84 ALA C O 1
ATOM 2434 N N . LEU C 1 84 ? 7.535 4.352 4.310 1.00 18.27 85 LEU C N 1
ATOM 2435 C CA . LEU C 1 84 ? 6.527 3.297 4.280 1.00 20.64 85 LEU C CA 1
ATOM 2436 C C . LEU C 1 84 ? 5.318 3.678 3.420 1.00 18.50 85 LEU C C 1
ATOM 2437 O O . LEU C 1 84 ? 4.834 2.883 2.611 1.00 18.64 85 LEU C O 1
ATOM 2442 N N . ILE C 1 85 ? 4.834 4.900 3.584 1.00 18.24 86 ILE C N 1
ATOM 2443 C CA . ILE C 1 85 ? 3.701 5.348 2.764 1.00 17.43 86 ILE C CA 1
ATOM 2444 C C . ILE C 1 85 ? 4.075 5.307 1.277 1.00 19.08 86 ILE C C 1
ATOM 2445 O O . ILE C 1 85 ? 3.299 4.833 0.455 1.00 19.60 86 ILE C O 1
ATOM 2450 N N . ALA C 1 86 ? 5.280 5.759 0.940 1.00 19.21 87 ALA C N 1
ATOM 2451 C CA . ALA C 1 86 ? 5.691 5.758 -0.460 1.00 20.56 87 ALA C CA 1
ATOM 2452 C C . ALA C 1 86 ? 5.804 4.341 -1.004 1.00 19.14 87 ALA C C 1
ATOM 2453 O O . ALA C 1 86 ? 5.314 4.042 -2.091 1.00 20.98 87 ALA C O 1
ATOM 2455 N N . ALA C 1 87 ? 6.466 3.468 -0.249 1.00 18.88 88 ALA C N 1
ATOM 2456 C CA . ALA C 1 87 ? 6.756 2.122 -0.733 1.00 19.20 88 ALA C CA 1
ATOM 2457 C C . ALA C 1 87 ? 5.485 1.295 -0.876 1.00 20.48 88 ALA C C 1
ATOM 2458 O O . ALA C 1 87 ? 5.288 0.620 -1.875 1.00 22.49 88 ALA C O 1
ATOM 2460 N N . LEU C 1 88 ? 4.609 1.348 0.127 1.00 20.06 89 LEU C N 1
ATOM 2461 C CA . LEU C 1 88 ? 3.391 0.561 0.051 1.00 19.19 89 LEU C CA 1
ATOM 2462 C C . LEU C 1 88 ? 2.501 1.066 -1.070 1.00 19.81 89 LEU C C 1
ATOM 2463 O O . LEU C 1 88 ? 1.809 0.293 -1.713 1.00 22.04 89 LEU C O 1
ATOM 2468 N N . SER C 1 89 ? 2.534 2.368 -1.302 1.00 20.04 90 SER C N 1
ATOM 2469 C CA . SER C 1 89 ? 1.685 2.967 -2.330 1.00 19.68 90 SER C CA 1
ATOM 2470 C C . SER C 1 89 ? 2.182 2.650 -3.742 1.00 24.70 90 SER C C 1
ATOM 2471 O O . SER C 1 89 ? 1.411 2.232 -4.596 1.00 23.22 90 SER C O 1
ATOM 2474 N N . GLU C 1 90 ? 3.471 2.842 -3.983 1.00 23.98 91 GLU C N 1
ATOM 2475 C CA . GLU C 1 90 ? 4.063 2.469 -5.266 1.00 23.93 91 GLU C CA 1
ATOM 2476 C C . GLU C 1 90 ? 3.846 0.989 -5.565 1.00 24.95 91 GLU C C 1
ATOM 2477 O O . GLU C 1 90 ? 3.527 0.600 -6.692 1.00 27.26 91 GLU C O 1
ATOM 2483 N N . THR C 1 91 ? 4.030 0.156 -4.551 1.00 22.35 92 THR C N 1
ATOM 2484 C CA . THR C 1 91 ? 3.855 -1.277 -4.726 1.00 25.44 92 THR C CA 1
ATOM 2485 C C . THR C 1 91 ? 2.410 -1.609 -5.064 1.00 28.32 92 THR C C 1
ATOM 2486 O O . THR C 1 91 ? 2.146 -2.360 -6.000 1.00 29.57 92 THR C O 1
ATOM 2490 N N . SER C 1 92 ? 1.471 -1.046 -4.311 1.00 24.60 93 SER C N 1
ATOM 2491 C CA . SER C 1 92 ? 0.053 -1.221 -4.620 1.00 27.57 93 SER C CA 1
ATOM 2492 C C . SER C 1 92 ? -0.285 -0.822 -6.058 1.00 29.63 93 SER C C 1
ATOM 2493 O O . SER C 1 92 ? -0.978 -1.557 -6.769 1.00 31.76 93 SER C O 1
ATOM 2496 N N . ALA C 1 93 ? 0.200 0.341 -6.483 1.00 29.91 94 ALA C N 1
ATOM 2497 C CA . ALA C 1 93 ? -0.089 0.854 -7.824 1.00 29.66 94 ALA C CA 1
ATOM 2498 C C . ALA C 1 93 ? 0.498 -0.044 -8.908 1.00 32.42 94 ALA C C 1
ATOM 2499 O O . ALA C 1 93 ? -0.137 -0.291 -9.933 1.00 32.54 94 ALA C O 1
ATOM 2501 N N . SER C 1 94 ? 1.713 -0.526 -8.676 1.00 32.19 95 SER C N 1
ATOM 2502 C CA . SER C 1 94 ? 2.406 -1.384 -9.633 1.00 33.99 95 SER C CA 1
ATOM 2503 C C . SER C 1 94 ? 1.760 -2.762 -9.748 1.00 38.23 95 SER C C 1
ATOM 2504 O O . SER C 1 94 ? 1.502 -3.247 -10.851 1.00 36.40 95 SER C O 1
ATOM 2507 N N . VAL C 1 95 ? 1.498 -3.390 -8.606 1.00 32.48 96 VAL C N 1
ATOM 2508 C CA . VAL C 1 95 ? 0.954 -4.740 -8.593 1.00 34.69 96 VAL C CA 1
ATOM 2509 C C . VAL C 1 95 ? -0.462 -4.785 -9.166 1.00 39.52 96 VAL C C 1
ATOM 2510 O O . VAL C 1 95 ? -0.816 -5.724 -9.886 1.00 39.57 96 VAL C O 1
ATOM 2514 N N . LEU C 1 96 ? -1.262 -3.760 -8.879 1.00 36.61 97 LEU C N 1
ATOM 2515 C CA . LEU C 1 96 ? -2.661 -3.773 -9.292 1.00 41.03 97 LEU C CA 1
ATOM 2516 C C . LEU C 1 96 ? -2.968 -2.928 -10.536 1.00 41.22 97 LEU C C 1
ATOM 2517 O O . LEU C 1 96 ? -4.136 -2.652 -10.816 1.00 50.21 97 LEU C O 1
ATOM 2522 N N . ASP C 1 97 ? -1.935 -2.530 -11.278 1.00 41.84 98 ASP C N 1
ATOM 2523 C CA . ASP C 1 97 ? -2.114 -1.792 -12.536 1.00 46.28 98 ASP C CA 1
ATOM 2524 C C . ASP C 1 97 ? -2.987 -0.553 -12.365 1.00 43.37 98 ASP C C 1
ATOM 2525 O O . ASP C 1 97 ? -3.865 -0.288 -13.183 1.00 43.38 98 ASP C O 1
ATOM 2530 N N . ALA C 1 98 ? -2.735 0.209 -11.307 1.00 40.51 99 ALA C N 1
ATOM 2531 C CA . ALA C 1 98 ? -3.694 1.206 -10.850 1.00 38.41 99 ALA C CA 1
ATOM 2532 C C . ALA C 1 98 ? -3.041 2.570 -10.588 1.00 34.21 99 ALA C C 1
ATOM 2533 O O . ALA C 1 98 ? -1.826 2.649 -10.408 1.00 38.09 99 ALA C O 1
ATOM 2535 N N . PRO C 1 99 ? -3.843 3.652 -10.580 1.00 31.85 100 PRO C N 1
ATOM 2536 C CA . PRO C 1 99 ? -3.256 4.991 -10.453 1.00 32.77 100 PRO C CA 1
ATOM 2537 C C . PRO C 1 99 ? -2.570 5.202 -9.111 1.00 29.56 100 PRO C C 1
ATOM 2538 O O . PRO C 1 99 ? -3.224 5.052 -8.082 1.00 29.07 100 PRO C O 1
ATOM 2542 N N . LEU C 1 100 ? -1.286 5.543 -9.130 1.00 29.94 101 LEU C N 1
ATOM 2543 C CA . LEU C 1 100 ? -0.552 5.827 -7.900 1.00 28.60 101 LEU C CA 1
ATOM 2544 C C . LEU C 1 100 ? -1.252 6.925 -7.114 1.00 28.20 101 LEU C C 1
ATOM 2545 O O . LEU C 1 100 ? -1.294 6.896 -5.886 1.00 25.15 101 LEU C O 1
ATOM 2550 N N . GLN C 1 101 ? -1.832 7.872 -7.841 1.00 29.05 102 GLN C N 1
ATOM 2551 C CA . GLN C 1 101 ? -2.496 9.032 -7.259 1.00 30.21 102 GLN C CA 1
ATOM 2552 C C . GLN C 1 101 ? -3.631 8.671 -6.292 1.00 26.67 102 GLN C C 1
ATOM 2553 O O . GLN C 1 101 ? -3.950 9.444 -5.377 1.00 26.11 102 GLN C O 1
ATOM 2559 N N . ALA C 1 102 ? -4.226 7.496 -6.486 1.00 23.27 103 ALA C N 1
ATOM 2560 C CA . ALA C 1 102 ? -5.385 7.092 -5.695 1.00 24.33 103 ALA C CA 1
ATOM 2561 C C . ALA C 1 102 ? -5.059 6.089 -4.591 1.00 26.10 103 ALA C C 1
ATOM 2562 O O . ALA C 1 102 ? -5.949 5.684 -3.847 1.00 23.33 103 ALA C O 1
ATOM 2564 N N . THR C 1 103 ? -3.800 5.677 -4.498 1.00 22.77 104 THR C N 1
ATOM 2565 C CA . THR C 1 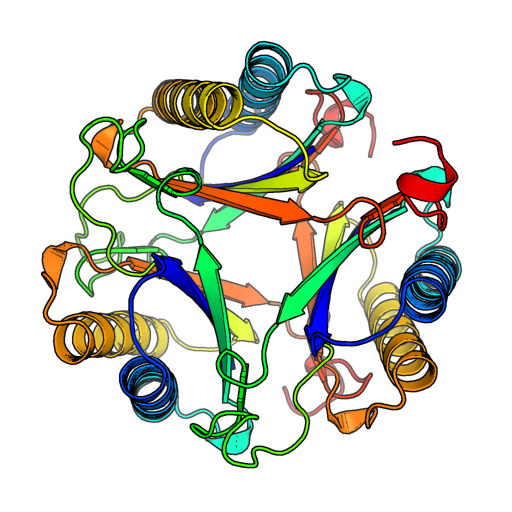103 ? -3.376 4.726 -3.456 1.00 22.47 104 THR C CA 1
ATOM 2566 C C . THR C 1 103 ? -3.501 5.324 -2.051 1.00 20.05 104 THR C C 1
ATOM 2567 O O . THR C 1 103 ? -3.296 6.514 -1.856 1.00 20.77 104 THR C O 1
ATOM 2571 N N . ARG C 1 104 ? -3.869 4.489 -1.080 1.00 20.16 105 ARG C N 1
ATOM 2572 C CA . ARG C 1 104 ? -4.119 4.943 0.293 1.00 18.29 105 ARG C CA 1
ATOM 2573 C C . ARG C 1 104 ? -3.426 4.073 1.324 1.00 18.00 105 ARG C C 1
ATOM 2574 O O . ARG C 1 104 ? -3.511 2.848 1.279 1.00 18.29 105 ARG C O 1
ATOM 2582 N N . VAL C 1 105 ? -2.737 4.729 2.246 1.00 16.55 106 VAL C N 1
ATOM 2583 C CA . VAL C 1 105 ? -2.112 4.080 3.394 1.00 16.72 106 VAL C CA 1
ATOM 2584 C C . VAL C 1 105 ? -2.437 4.870 4.643 1.00 16.81 106 VAL C C 1
ATOM 2585 O O . VAL C 1 105 ? -2.274 6.084 4.657 1.00 18.89 106 VAL C O 1
ATOM 2589 N N . MET C 1 106 ? -2.925 4.201 5.688 1.00 16.45 107 MET C N 1
ATOM 2590 C CA . MET C 1 106 ? -3.154 4.853 6.973 1.00 16.86 107 MET C CA 1
ATOM 2591 C C . MET C 1 106 ? -2.344 4.128 8.036 1.00 15.76 107 MET C C 1
ATOM 2592 O O . MET C 1 106 ? -2.510 2.932 8.234 1.00 16.98 107 MET C O 1
ATOM 2597 N N . ILE C 1 107 ? -1.441 4.858 8.692 1.00 16.07 108 ILE C N 1
ATOM 2598 C CA . ILE C 1 107 ? -0.584 4.289 9.728 1.00 16.36 108 ILE C CA 1
ATOM 2599 C C . ILE C 1 107 ? -1.194 4.464 11.104 1.00 15.37 108 ILE C C 1
ATOM 2600 O O . ILE C 1 107 ? -1.588 5.559 11.482 1.00 17.76 108 ILE C O 1
ATOM 2605 N N . LYS C 1 108 ? -1.307 3.363 11.836 1.00 16.52 109 LYS C N 1
ATOM 2606 C CA . LYS C 1 108 ? -1.787 3.404 13.209 1.00 17.64 109 LYS C CA 1
ATOM 2607 C C . LYS C 1 108 ? -0.661 2.916 14.110 1.00 17.64 109 LYS C C 1
ATOM 2608 O O . LYS C 1 108 ? -0.253 1.760 14.008 1.00 17.70 109 LYS C O 1
ATOM 2614 N N . ASP C 1 109 ? -0.164 3.803 14.969 1.00 17.12 110 ASP C N 1
ATOM 2615 C CA . ASP C 1 109 ? 0.838 3.461 15.979 1.00 19.44 110 ASP C CA 1
ATOM 2616 C C . ASP C 1 109 ? 0.154 2.866 17.198 1.00 20.50 110 ASP C C 1
ATOM 2617 O O . ASP C 1 109 ? -0.848 3.411 17.680 1.00 22.83 110 ASP C O 1
ATOM 2622 N N . ILE C 1 110 ? 0.688 1.758 17.695 1.00 19.84 111 ILE C N 1
ATOM 2623 C CA . ILE C 1 110 ? 0.182 1.146 18.922 1.00 20.59 111 ILE C CA 1
ATOM 2624 C C . ILE C 1 110 ? 1.264 1.286 19.983 1.00 20.72 111 ILE C C 1
ATOM 2625 O O . ILE C 1 110 ? 2.373 0.805 19.780 1.00 20.79 111 ILE C O 1
ATOM 2630 N N . PRO C 1 111 ? 0.948 1.935 21.118 1.00 20.27 112 PRO C N 1
ATOM 2631 C CA . PRO C 1 111 ? 1.931 2.039 22.203 1.00 24.16 112 PRO C CA 1
ATOM 2632 C C . PRO C 1 111 ? 2.476 0.672 22.613 1.00 24.57 112 PRO C C 1
ATOM 2633 O O . PRO C 1 111 ? 1.762 -0.324 22.508 1.00 25.62 112 PRO C O 1
ATOM 2637 N N . ASN C 1 112 ? 3.719 0.612 23.078 1.00 24.65 113 ASN C N 1
ATOM 2638 C CA . ASN C 1 112 ? 4.311 -0.685 23.389 1.00 26.73 113 ASN C CA 1
ATOM 2639 C C . ASN C 1 112 ? 3.624 -1.367 24.578 1.00 22.84 113 ASN C C 1
ATOM 2640 O O . ASN C 1 112 ? 3.730 -2.575 24.732 1.00 25.23 113 ASN C O 1
ATOM 2645 N N . THR C 1 113 ? 2.898 -0.588 25.375 1.00 26.97 114 THR C N 1
ATOM 2646 C CA . THR C 1 113 ? 2.052 -1.115 26.446 1.00 27.21 114 THR C CA 1
ATOM 2647 C C . THR C 1 113 ? 0.776 -1.775 25.925 1.00 28.53 114 THR C C 1
ATOM 2648 O O . THR C 1 113 ? 0.106 -2.521 26.648 1.00 25.41 114 THR C O 1
ATOM 2652 N N . ASP C 1 114 ? 0.437 -1.472 24.675 1.00 24.15 115 ASP C N 1
ATOM 2653 C CA . ASP C 1 114 ? -0.862 -1.827 24.106 1.00 23.90 115 ASP C CA 1
ATOM 2654 C C . ASP C 1 114 ? -0.742 -2.926 23.056 1.00 23.57 115 ASP C C 1
ATOM 2655 O O . ASP C 1 114 ? -1.732 -3.294 22.417 1.00 21.41 115 ASP C O 1
ATOM 2660 N N . PHE C 1 115 ? 0.471 -3.432 22.864 1.00 22.58 116 PHE C N 1
ATOM 2661 C CA . PHE C 1 115 ? 0.745 -4.379 21.792 1.00 23.66 116 PHE C CA 1
ATOM 2662 C C . PHE C 1 115 ? 1.189 -5.707 22.366 1.00 26.88 116 PHE C C 1
ATOM 2663 O O . PHE C 1 115 ? 2.081 -5.739 23.205 1.00 24.49 116 PHE C O 1
ATOM 2671 N N . GLY C 1 116 ? 0.586 -6.795 21.905 1.00 22.43 117 GLY C N 1
ATOM 2672 C CA . GLY C 1 116 ? 0.886 -8.115 22.424 1.00 24.08 117 GLY C CA 1
ATOM 2673 C C . GLY C 1 116 ? 1.552 -9.033 21.422 1.00 25.52 117 GLY C C 1
ATOM 2674 O O . GLY C 1 116 ? 1.122 -9.154 20.275 1.00 23.97 117 GLY C O 1
ATOM 2675 N N . ILE C 1 117 ? 2.614 -9.689 21.875 1.00 25.02 118 ILE C N 1
ATOM 2676 C CA . ILE C 1 117 ? 3.357 -10.644 21.072 1.00 25.72 118 ILE C CA 1
ATOM 2677 C C . ILE C 1 117 ? 3.450 -11.958 21.833 1.00 26.98 118 ILE C C 1
ATOM 2678 O O . ILE C 1 117 ? 4.110 -12.024 22.862 1.00 27.15 118 ILE C O 1
ATOM 2683 N N . GLY C 1 118 ? 2.764 -12.987 21.342 1.00 28.63 119 GLY C N 1
ATOM 2684 C CA . GLY C 1 118 ? 2.728 -14.272 22.018 1.00 32.00 119 GLY C CA 1
ATOM 2685 C C . GLY C 1 118 ? 2.302 -14.195 23.473 1.00 31.13 119 GLY C C 1
ATOM 2686 O O . GLY C 1 118 ? 2.786 -14.967 24.302 1.00 32.40 119 GLY C O 1
ATOM 2687 N N . GLY C 1 119 ? 1.405 -13.263 23.792 1.00 25.61 120 GLY C N 1
ATOM 2688 C CA . GLY C 1 119 ? 0.918 -13.113 25.151 1.00 26.99 120 GLY C CA 1
ATOM 2689 C C . GLY C 1 119 ? 1.693 -12.153 26.035 1.00 27.28 120 GLY C C 1
ATOM 2690 O O . GLY C 1 119 ? 1.287 -11.881 27.155 1.00 29.36 120 GLY C O 1
ATOM 2691 N N . GLN C 1 120 ? 2.816 -11.646 25.537 1.00 30.06 121 GLN C N 1
ATOM 2692 C CA . GLN C 1 120 ? 3.623 -10.667 26.261 1.00 31.10 121 GLN C CA 1
ATOM 2693 C C . GLN C 1 120 ? 3.492 -9.301 25.611 1.00 29.65 121 GLN C C 1
ATOM 2694 O O . GLN C 1 120 ? 3.274 -9.214 24.401 1.00 27.90 121 GLN C O 1
ATOM 2700 N N . THR C 1 121 ? 3.631 -8.233 26.391 1.00 28.60 122 THR C N 1
ATOM 2701 C CA . THR C 1 121 ? 3.561 -6.895 25.811 1.00 26.90 122 THR C CA 1
ATOM 2702 C C . THR C 1 121 ? 4.875 -6.563 25.122 1.00 31.51 122 THR C C 1
ATOM 2703 O O . THR C 1 121 ? 5.926 -7.076 25.501 1.00 31.03 122 THR C O 1
ATOM 2707 N N . ALA C 1 122 ? 4.800 -5.718 24.097 1.00 24.98 123 ALA C N 1
ATOM 2708 C CA . ALA C 1 122 ? 5.988 -5.251 23.405 1.00 31.55 123 ALA C CA 1
ATOM 2709 C C . ALA C 1 122 ? 6.948 -4.610 24.402 1.00 31.83 123 ALA C C 1
ATOM 2710 O O . ALA C 1 122 ? 8.158 -4.851 24.357 1.00 33.64 123 ALA C O 1
ATOM 2712 N N . ARG C 1 123 ? 6.409 -3.813 25.320 1.00 27.39 124 ARG C N 1
ATOM 2713 C CA . ARG C 1 123 ? 7.262 -3.131 26.294 1.00 31.79 124 ARG C CA 1
ATOM 2714 C C . ARG C 1 123 ? 7.995 -4.132 27.190 1.00 37.29 124 ARG C C 1
ATOM 2715 O O . ARG C 1 123 ? 9.156 -3.914 27.532 1.00 35.51 124 ARG C O 1
ATOM 2723 N N . ALA C 1 124 ? 7.321 -5.223 27.556 1.00 35.82 125 ALA C N 1
ATOM 2724 C CA . ALA C 1 124 ? 7.929 -6.259 28.397 1.00 38.14 125 ALA C CA 1
ATOM 2725 C C . ALA C 1 124 ? 9.037 -6.987 27.648 1.00 37.27 125 ALA C C 1
ATOM 2726 O O . ALA C 1 124 ? 9.971 -7.509 28.254 1.00 39.76 125 ALA C O 1
ATOM 2728 N N . LEU C 1 125 ? 8.925 -7.030 26.327 1.00 38.24 126 LEU C N 1
ATOM 2729 C CA . LEU C 1 125 ? 10.017 -7.506 25.489 1.00 39.19 126 LEU C CA 1
ATOM 2730 C C . LEU C 1 125 ? 10.954 -6.324 25.265 1.00 36.59 126 LEU C C 1
ATOM 2731 O O . LEU C 1 125 ? 10.796 -5.290 25.903 1.00 41.96 126 LEU C O 1
ATOM 2736 N N . GLY C 1 126 ? 11.922 -6.451 24.372 1.00 41.67 127 GLY C N 1
ATOM 2737 C CA . GLY C 1 126 ? 12.862 -5.359 24.172 1.00 47.16 127 GLY C CA 1
ATOM 2738 C C . GLY C 1 126 ? 12.339 -4.207 23.323 1.00 49.16 127 GLY C C 1
ATOM 2739 O O . GLY C 1 126 ? 13.121 -3.527 22.661 1.00 52.87 127 GLY C O 1
ATOM 2740 N N . ARG C 1 127 ? 11.026 -3.973 23.342 1.00 46.15 128 ARG C N 1
ATOM 2741 C CA . ARG C 1 127 ? 10.416 -3.031 22.400 1.00 44.99 128 ARG C CA 1
ATOM 2742 C C . ARG C 1 127 ? 9.562 -1.947 23.056 1.00 41.95 128 ARG C C 1
ATOM 2743 O O . ARG C 1 127 ? 9.511 -1.796 24.276 1.00 45.69 128 ARG C O 1
#

Organism: Burkholderia lata (strain ATCC 17760 / DSM 23089 / LMG 22485 / NCIMB 9086 / R18194 / 383) (NCBI:txid482957)

B-factor: mean 27.07, std 8.22, range [13.98, 63.63]

Nearest PDB structures (foldseek):
  6blm-assembly1_C  TM=9.807E-01  e=2.184E-24  Burkholderia lata
  6vvn-assembly1_C  TM=9.877E-01  e=2.880E-21  Caballeronia arationis
  6vvm-assembly1_C  TM=9.832E-01  e=3.731E-21  Caballeronia cordobensis
  7puo-assembly2_F  TM=9.599E-01  e=4.125E-15  Pseudomonas putida
  4lho-assembly1_A  TM=7.979E-01  e=4.865E-09  coryneform bacterium

Solvent-accessible surface area: 13974 Å² total; per-residue (Å²): 13,4,0,19,0,3,0,50,54,73,38,88,58,78,97,14,38,78,0,0,47,103,0,1,29,9,0,46,126,17,12,57,3,74,90,120,28,0,31,0,2,1,2,53,2,62,49,46,8,8,2,19,16,14,125,11,41,63,66,65,16,80,86,6,10,1,1,1,11,0,12,0,31,45,67,50,76,89,98,52,11,116,34,0,0,31,26,0,0,100,18,0,7,71,10,11,128,25,64,67,113,6,1,30,0,1,0,10,45,4,60,45,13,2,6,0,45,6,9,97,12,0,128,66,79,69,156,32,2,0,16,0,4,0,52,53,71,55,92,61,76,93,14,37,58,0,0,46,99,0,0,27,11,0,42,125,24,24,62,11,98,85,122,27,1,18,0,1,1,15,59,6,59,49,36,10,9,0,14,18,14,135,6,36,54,97,61,15,70,79,4,6,0,1,0,7,0,13,3,41,41,49,89,74,70,110,63,13,98,47,0,0,35,28,0,1,100,20,0,8,74,7,17,136,22,67,59,138,8,0,37,0,0,1,15,43,2,61,44,18,2,10,0,34,16,14,102,13,0,124,79,68,72,143,27,4,0,17,0,4,1,27,59,75,53,94,85,74,80,15,30,63,1,0,47,96,0,1,31,10,0,45,127,17,4,54,3,84,95,129,24,0,7,0,2,0,7,55,11,63,49,38,13,5,0,11,4,5,142,6,47,82,49,64,12,85,118,17,16,2,2,1,8,0,11,3,28,42,67,79,76,97,101,41,13,114,22,0,0,38,26,0,0,93,15,2,10,49,3,18,115,26,79,69,138,36,1,10,0,6,0,33,35,0,64,31,13,2,10,0,28,6,9,85,6,0,140,50,65,89,139

Foldseek 3Di:
DEKEKEDAPDDDPVLVVQLVVQLLVLLCVLQNDDSVPYHYHYDHDYQCRDDDPRAGNVRPDDAQDTEMEAEEAPDGDPRSVVSSQVSNLVSNCVSNVHDSVNYHYHYHYAYQQRDDDPRDGNVRVVD/DEKEKEDAPDDDPVLVVQLQVQLLVQLCVLQVDDSVPYHYHYDHDYQQRDDDPRDTVVRPDAAQDTEMEAEDEADDDPVSVVSSQVRNLVSNCVSVVHDSVNYHYHYDHAYQQGDDDPRHGNVRVVD/DEKEKEAEPDDDPVLVVQLQVQLLVLLCVLQNDDSVPYHYHYRYDYQCPDDDPRDGVVVPDDDAQIAMEAEEAPDTDPRSVVSSQQRNLVSSCVSVVHDSVRYHYHYDYDYQQRDDDPRDGNVVPVD

InterPro domains:
  IPR004370 4-oxalocrotonate tautomerase-like domain [PF01361] (2-59)
  IPR004370 4-oxalocrotonate tautomerase-like domain [PF01361] (73-121)
  IPR014347 Tautomerase/MIF superfamily [G3DSA:3.30.429.10] (2-65)
  IPR014347 Tautomerase/MIF superfamily [G3DSA:3.30.429.10] (67-125)
  IPR014347 Tautomerase/MIF superfamily [SSF55331] (1-125)

S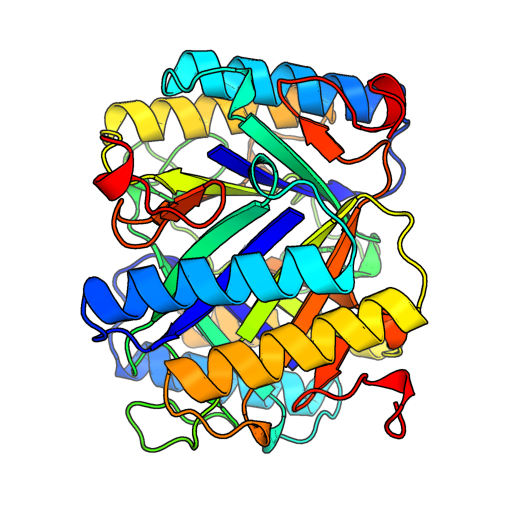equence (381 aa):
PTLEVFLPAGHDDARKAELIARLTGATVDSIGAPIESVRVLLTELPATHIGLGGRSAADGAPPSLPVIVAILIAGRTDEQKRALIAALSETSASVLDAPLQATRVMIKDIPNTDFGIGGQTARALGRPTLEVFLPAGHDDARKAELIARLTGATVDSIGAPIESVRVLLTELPATHIGLGGRSAADGAPPSLPVIVAILIAGRTDEQKRALIAALSETSASVLDAPLQATRVMIKDIPNTDFGIGGQTARALGRPTLEVFLPAGHDDARKAELIARLTGATVDSIGAPIESVRVLLTELPATHIGLGGRSAADGAPPSLPVIVAILIAGRTDEQKRALIAALSETSASVLDAPLQATRVMIKDIPNTDFGIGGQTARALGR

Radius of gyration: 19.08 Å; Cα contacts (8 Å, |Δi|>4): 950; chains: 3; bounding box: 46×45×47 Å

Secondary structure (DSSP, 8-state):
-EEEEEEETT--HHHHHHHHHHHHHHHHHHH---GGG-EEEEEEE-GGGEEETTEEGGGTPPP---EEEEEEES---HHHHHHHHHHHHHHHHHHHT--GGG-EEEEEEE-TTSEEETTEETTTTT-/-EEEEEEETT--HHHHHHHHHHHHHHHHHHH---GGG-EEEEEEE-GGGEEETTEEGGGTPPP---EEEEEEETT--HHHHHHHHHHHHHHHHHHHT--GGG-EEEEEEE-TTSEEETTEETTTTT-/-EEEEEEETT--HHHHHHHHHHHHHHHHHHH---GGG-EEEEEEE-GGGEEETTB-GGGTPPPPPPEEEEEEETT--HHHHHHHHHHHHHHHHHHTT--GGG-EEEEEEE-TTSEEETTEETTTTT-